Protein AF-A0A0H2SF77-F1 (afdb_monomer_lite)

pLDDT: mean 74.54, std 21.93, range [34.0, 98.62]

Organism: NCBI:txid27342

Foldseek 3Di:
DDDDDDDDDDDDPDDDPCLPQPDAAEQPPDDPDQLLPDPVSLCVRCVVVLCQQAPNDFRDQPDPDPPRQGAGRHHDPVSLVSNLVSLVSNLVVLVVVLVVVVVPDVVVVVVPPPDDPDDDDDDDDDDDDDDDDDDDDDDDDDDDDDDDDDDDDDDDDPVVVVCVPDPPPDDPVSVVVNLVRLVSVVVVLLVVLLVSLLVLQVVADDQADPPPRDGPLQRRLVSLLSSLSSNLNSLVVVLVSVVVSCVPNLVVCVVVQQALDGLVNQVVVVVVVVVVVVVVVVPPPPDPDDDPPDDDDDDDDDDDDDDDDDDDDPDDPVVPPPPPPDVVVVSVVSVVVVLQVQLVQLPDDPPDDPVSVVQSVLLSLLQGDQSGRDRSSSSSLVSNCVNHVVQQVAFPPPPPPPPPPPPPPPPPCPDDDDDDDDDDDPDDDDDDDPDPPDLPPPPDPPDPPPDRGSNVNSLVCNQPDPVPQPDNVRSLVSLVSVLSSCSSSNNTCPPSSNVVSVVSHPDPPPDD

Radius of gyration: 36.55 Å; chains: 1; bounding box: 107×107×87 Å

Structure (mmCIF, N/CA/C/O backbone):
data_AF-A0A0H2SF77-F1
#
_entry.id   AF-A0A0H2SF77-F1
#
loop_
_atom_site.group_PDB
_atom_site.id
_atom_site.type_symbol
_atom_site.label_atom_id
_atom_site.label_alt_id
_atom_site.label_comp_id
_atom_site.label_asym_id
_atom_site.label_entity_id
_atom_site.label_seq_id
_atom_site.pdbx_PDB_ins_code
_atom_site.Cartn_x
_atom_site.Cartn_y
_atom_site.Cartn_z
_atom_site.occupancy
_atom_site.B_iso_or_equiv
_atom_site.auth_seq_id
_atom_site.auth_comp_id
_atom_site.auth_asym_id
_atom_site.auth_atom_id
_atom_site.pdbx_PDB_model_num
ATOM 1 N N . MET A 1 1 ? -36.946 34.202 -29.991 1.00 42.47 1 MET A N 1
ATOM 2 C CA . MET A 1 1 ? -35.479 34.220 -29.804 1.00 42.47 1 MET A CA 1
ATOM 3 C C . MET A 1 1 ? -35.202 34.374 -28.317 1.00 42.47 1 MET A C 1
ATOM 5 O O . MET A 1 1 ? -35.788 35.287 -27.749 1.00 42.47 1 MET A O 1
ATOM 9 N N . PRO A 1 2 ? -34.419 33.492 -27.675 1.00 55.69 2 PRO A N 1
ATOM 10 C CA . PRO A 1 2 ? -34.079 33.627 -26.260 1.00 55.69 2 PRO A CA 1
ATOM 11 C C . PRO A 1 2 ? -32.918 34.611 -26.056 1.00 55.69 2 PRO A C 1
ATOM 13 O O . PRO A 1 2 ? -31.968 34.641 -26.841 1.00 55.69 2 PRO A O 1
ATOM 16 N N . ASP A 1 3 ? -33.027 35.414 -25.003 1.00 57.09 3 ASP A N 1
ATOM 17 C CA . ASP A 1 3 ? -32.137 36.533 -24.696 1.00 57.09 3 ASP A CA 1
ATOM 18 C C . ASP A 1 3 ? -30.851 36.082 -23.970 1.00 57.09 3 ASP A C 1
ATOM 20 O O . ASP A 1 3 ? -30.865 35.154 -23.158 1.00 57.09 3 ASP A O 1
ATOM 24 N N . LYS A 1 4 ? -29.718 36.734 -24.259 1.00 57.19 4 LYS A N 1
ATOM 25 C CA . LYS A 1 4 ? -28.398 36.400 -23.696 1.00 57.19 4 LYS A CA 1
ATOM 26 C C . LYS A 1 4 ? -28.065 37.307 -22.511 1.00 57.19 4 LYS A C 1
ATOM 28 O O . LYS A 1 4 ? -27.254 38.229 -22.621 1.00 57.19 4 LYS A O 1
ATOM 33 N N . GLY A 1 5 ? -28.638 36.988 -21.352 1.00 57.97 5 GLY A N 1
ATOM 34 C CA . GLY A 1 5 ? -28.302 37.638 -20.085 1.00 57.97 5 GLY A CA 1
ATOM 35 C C . GLY A 1 5 ? -26.821 37.473 -19.714 1.00 57.97 5 GLY A C 1
ATOM 36 O O . GLY A 1 5 ? -26.370 36.378 -19.381 1.00 57.97 5 GLY A O 1
ATOM 37 N N . LYS A 1 6 ? -26.052 38.569 -19.740 1.00 53.38 6 LYS A N 1
ATOM 38 C CA . LYS A 1 6 ? -24.663 38.604 -19.252 1.00 53.38 6 LYS A CA 1
ATOM 39 C C . LYS A 1 6 ? -24.639 38.585 -17.720 1.00 53.38 6 LYS A C 1
ATOM 41 O O . LYS A 1 6 ? -24.820 39.621 -17.083 1.00 53.38 6 LYS A O 1
ATOM 46 N N . GLY A 1 7 ? -24.374 37.419 -17.133 1.00 53.09 7 GLY A N 1
ATOM 47 C CA . GLY A 1 7 ? -24.132 37.279 -15.696 1.00 53.09 7 GLY A CA 1
ATOM 48 C C . GLY A 1 7 ? -22.859 38.013 -15.265 1.00 53.09 7 GLY A C 1
ATOM 49 O O . GLY A 1 7 ? -21.756 37.638 -15.656 1.00 53.09 7 GLY A O 1
ATOM 50 N N . LYS A 1 8 ? -23.009 39.066 -14.458 1.00 58.19 8 LYS A N 1
ATOM 51 C CA . LYS A 1 8 ? -21.898 39.832 -13.880 1.00 58.19 8 LYS A CA 1
ATOM 52 C C . LYS A 1 8 ? -21.334 39.060 -12.683 1.00 58.19 8 LYS A C 1
ATOM 54 O O . LYS A 1 8 ? -22.010 38.965 -11.661 1.00 58.19 8 LYS A O 1
ATOM 59 N N . GLN A 1 9 ? -20.123 38.505 -12.804 1.00 43.28 9 GLN A N 1
ATOM 60 C CA . GLN A 1 9 ? -19.444 37.888 -11.659 1.00 43.28 9 GLN A CA 1
ATOM 61 C C . GLN A 1 9 ? -19.278 38.926 -10.545 1.00 43.28 9 GLN A C 1
ATOM 63 O O . GLN A 1 9 ? -18.836 40.051 -10.779 1.00 43.28 9 GLN A O 1
ATOM 68 N N . ARG A 1 10 ? -19.690 38.544 -9.336 1.00 49.94 10 ARG A N 1
ATOM 69 C CA . ARG A 1 10 ? -19.591 39.360 -8.130 1.00 49.94 10 ARG A CA 1
ATOM 70 C C . ARG A 1 10 ? -18.320 38.929 -7.409 1.00 49.94 10 ARG A C 1
ATOM 72 O O . ARG A 1 10 ? -18.273 37.817 -6.894 1.00 49.94 10 ARG A O 1
ATOM 79 N N . GLU A 1 11 ? -17.298 39.777 -7.420 1.00 43.41 11 GLU A N 1
ATOM 80 C CA . GLU A 1 11 ? -16.058 39.527 -6.683 1.00 43.41 11 GLU A CA 1
ATOM 81 C C . GLU A 1 11 ? -16.370 39.474 -5.183 1.00 43.41 11 GLU A C 1
ATOM 83 O O . GLU A 1 11 ? -16.808 40.457 -4.582 1.00 43.41 11 GLU A O 1
ATOM 88 N N . VAL A 1 12 ? -16.200 38.293 -4.589 1.00 55.88 12 VAL A N 1
ATOM 89 C CA . VAL A 1 12 ? -16.311 38.096 -3.144 1.00 55.88 12 VAL A CA 1
ATOM 90 C C . VAL A 1 12 ? -14.912 38.261 -2.568 1.00 55.88 12 VAL A C 1
ATOM 92 O O . VAL A 1 12 ? -14.141 37.307 -2.514 1.00 55.88 12 VAL A O 1
ATOM 95 N N . ASN A 1 13 ? -14.592 39.483 -2.141 1.00 48.38 13 ASN A N 1
ATOM 96 C CA . ASN A 1 13 ? -13.397 39.766 -1.348 1.00 48.38 13 ASN A CA 1
ATOM 97 C C . ASN A 1 13 ? -13.579 39.188 0.064 1.00 48.38 13 ASN A C 1
ATOM 99 O O . ASN A 1 13 ? -13.906 39.907 1.007 1.00 48.38 13 ASN A O 1
ATOM 103 N N . GLY A 1 14 ? -13.417 37.871 0.188 1.00 56.66 14 GLY A N 1
ATOM 104 C CA . GLY A 1 14 ? -13.265 37.202 1.473 1.00 56.66 14 GLY A CA 1
ATOM 105 C C . GLY A 1 14 ? -11.890 37.517 2.053 1.00 56.66 14 GLY A C 1
ATOM 106 O O . GLY A 1 14 ? -10.883 37.411 1.353 1.00 56.66 14 GLY A O 1
ATOM 107 N N . SER A 1 15 ? -11.848 37.911 3.324 1.00 51.00 15 SER A N 1
ATOM 108 C CA . SER A 1 15 ? -10.606 38.053 4.081 1.00 51.00 15 SER A CA 1
ATOM 109 C C . SER A 1 15 ? -9.864 36.717 4.092 1.00 51.00 15 SER A C 1
ATOM 111 O O . SER A 1 15 ? -10.355 35.739 4.652 1.00 51.00 15 SER A O 1
ATOM 113 N N . HIS A 1 16 ? -8.707 36.689 3.436 1.00 49.06 16 HIS A N 1
ATOM 114 C CA . HIS A 1 16 ? -7.838 35.524 3.353 1.00 49.06 16 HIS A CA 1
ATOM 115 C C . HIS A 1 16 ? -7.235 35.251 4.740 1.00 49.06 16 HIS A C 1
ATOM 117 O O . HIS A 1 16 ? -6.234 35.857 5.121 1.00 49.06 16 HIS A O 1
ATOM 123 N N . ASP A 1 17 ? -7.838 34.334 5.499 1.00 51.25 17 ASP A N 1
ATOM 124 C CA . ASP A 1 17 ? -7.086 33.586 6.502 1.00 51.25 17 ASP A CA 1
ATOM 125 C C . ASP A 1 17 ? -6.066 32.746 5.729 1.00 51.25 17 ASP A C 1
ATOM 127 O O . ASP A 1 17 ? -6.389 31.690 5.176 1.00 51.25 17 ASP A O 1
ATOM 131 N N . ASP A 1 18 ? -4.843 33.270 5.617 1.00 54.56 18 ASP A N 1
ATOM 132 C CA . ASP A 1 18 ? -3.736 32.634 4.909 1.00 54.56 18 ASP A CA 1
ATOM 133 C C . ASP A 1 18 ? -3.277 31.378 5.659 1.00 54.56 18 ASP A C 1
ATOM 135 O O . ASP A 1 18 ? -2.254 31.345 6.347 1.00 54.56 18 ASP A O 1
ATOM 139 N N . VAL A 1 19 ? -4.040 30.297 5.478 1.00 59.03 19 VAL A N 1
ATOM 140 C CA . VAL A 1 19 ? -3.586 28.930 5.716 1.00 59.03 19 VAL A CA 1
ATOM 141 C C . VAL A 1 19 ? -2.322 28.758 4.888 1.00 59.03 19 VAL A C 1
ATOM 143 O O . VAL A 1 19 ? -2.385 28.661 3.662 1.00 59.03 19 VAL A O 1
ATOM 146 N N . VAL A 1 20 ? -1.171 28.772 5.567 1.00 64.06 20 VAL A N 1
ATOM 147 C CA . VAL A 1 20 ? 0.161 28.789 4.955 1.00 64.06 20 VAL A CA 1
ATOM 148 C C . VAL A 1 20 ? 0.372 27.503 4.160 1.00 64.06 20 VAL A C 1
ATOM 150 O O . VAL A 1 20 ? 0.901 26.508 4.659 1.00 64.06 20 VAL A O 1
ATOM 153 N N . ALA A 1 21 ? -0.062 27.523 2.902 1.00 68.38 21 ALA A N 1
ATOM 154 C CA . ALA A 1 21 ? 0.160 26.450 1.956 1.00 68.38 21 ALA A CA 1
ATOM 155 C C . ALA A 1 21 ? 1.671 26.259 1.828 1.00 68.38 21 ALA A C 1
ATOM 157 O O . ALA A 1 21 ? 2.400 27.191 1.467 1.00 68.38 21 ALA A O 1
ATOM 158 N N . SER A 1 22 ? 2.150 25.061 2.166 1.00 78.31 22 SER A N 1
ATOM 159 C CA . SER A 1 22 ? 3.573 24.753 2.122 1.00 78.31 22 SER A CA 1
ATOM 160 C C . SER A 1 22 ? 4.099 25.021 0.712 1.00 78.31 22 SER A C 1
ATOM 162 O O . SER A 1 22 ? 3.605 24.465 -0.273 1.00 78.31 22 SER A O 1
ATOM 164 N N . ARG A 1 23 ? 5.071 25.941 0.613 1.00 87.06 23 ARG A N 1
ATOM 165 C CA . ARG A 1 23 ? 5.653 26.339 -0.673 1.00 87.06 23 ARG A CA 1
ATOM 166 C C . ARG A 1 23 ? 6.150 25.082 -1.399 1.00 87.06 23 ARG A C 1
ATOM 168 O O . ARG A 1 23 ? 6.810 24.265 -0.751 1.00 87.06 23 ARG A O 1
ATOM 175 N N . PRO A 1 24 ? 5.859 24.913 -2.703 1.00 90.81 24 PRO A N 1
ATOM 176 C CA . PRO A 1 24 ? 6.348 23.766 -3.452 1.00 90.81 24 PRO A CA 1
ATOM 177 C C . PRO A 1 24 ? 7.866 23.639 -3.326 1.00 90.81 24 PRO A C 1
ATOM 179 O O . PRO A 1 24 ? 8.583 24.632 -3.456 1.00 90.81 24 PRO A O 1
ATOM 182 N N . MET A 1 25 ? 8.360 22.429 -3.060 1.00 93.00 25 MET A N 1
ATOM 183 C CA . MET A 1 25 ? 9.801 22.198 -2.961 1.00 93.00 25 MET A CA 1
ATOM 184 C C . MET A 1 25 ? 10.449 22.374 -4.340 1.00 93.00 25 MET A C 1
ATOM 186 O O . MET A 1 25 ? 10.178 21.597 -5.258 1.00 93.00 25 MET A O 1
ATOM 190 N N . SER A 1 26 ? 11.301 23.391 -4.470 1.00 94.38 26 SER A N 1
ATOM 191 C CA . SER A 1 26 ? 12.079 23.671 -5.680 1.00 94.38 26 SER A CA 1
ATOM 192 C C . SER A 1 26 ? 13.016 22.519 -6.046 1.00 94.38 26 SER A C 1
ATOM 194 O O . SER A 1 26 ? 13.510 21.806 -5.173 1.00 94.38 26 SER A O 1
ATOM 196 N N . ASN A 1 27 ? 13.320 22.390 -7.340 1.00 93.31 27 ASN A N 1
ATOM 197 C CA . ASN A 1 27 ? 14.342 21.467 -7.834 1.00 93.31 27 ASN A CA 1
ATOM 198 C C . ASN A 1 27 ? 15.700 21.767 -7.161 1.00 93.31 27 ASN A C 1
ATOM 200 O O . ASN A 1 27 ? 16.161 22.911 -7.261 1.00 93.31 27 ASN A O 1
ATOM 204 N N . PRO A 1 28 ? 16.353 20.803 -6.482 1.00 92.06 28 PRO A N 1
ATOM 205 C CA . PRO A 1 28 ? 17.700 21.003 -5.971 1.00 92.06 28 PRO A CA 1
ATOM 206 C C . PRO A 1 28 ? 18.652 21.286 -7.134 1.00 92.06 28 PRO A C 1
ATOM 208 O O . PRO A 1 28 ? 18.484 20.765 -8.239 1.00 92.06 28 PRO A O 1
ATOM 211 N N . SER A 1 29 ? 19.678 22.099 -6.877 1.00 87.12 29 SER A N 1
ATOM 212 C CA . SER A 1 29 ? 20.735 22.348 -7.856 1.00 87.12 29 SER A CA 1
ATOM 213 C C . SER A 1 29 ? 21.560 21.074 -8.045 1.00 87.12 29 SER A C 1
ATOM 215 O O . SER A 1 29 ? 22.540 20.835 -7.339 1.00 87.12 29 SER A O 1
ATOM 217 N N . ALA A 1 30 ? 21.131 20.223 -8.978 1.00 76.56 30 ALA A N 1
ATOM 218 C CA . ALA A 1 30 ? 21.956 19.143 -9.484 1.00 76.56 30 ALA A CA 1
ATOM 219 C C . ALA A 1 30 ? 23.200 19.779 -10.118 1.00 76.56 30 ALA A C 1
ATOM 221 O O . ALA A 1 30 ? 23.091 20.574 -11.053 1.00 76.56 30 ALA A O 1
ATOM 222 N N . GLY A 1 31 ? 24.377 19.466 -9.571 1.00 81.88 31 GLY A N 1
ATOM 223 C CA . GLY A 1 31 ? 25.649 19.899 -10.146 1.00 81.88 31 GLY A CA 1
ATOM 224 C C . GLY A 1 31 ? 25.898 19.266 -11.521 1.00 81.88 31 GLY A C 1
ATOM 225 O O . GLY A 1 31 ? 25.023 18.647 -12.120 1.00 81.88 31 GLY A O 1
ATOM 226 N N . SER A 1 32 ? 27.133 19.337 -12.012 1.00 79.25 32 SER A N 1
ATOM 227 C CA . SER A 1 32 ? 27.514 18.725 -13.298 1.00 79.25 32 SER A CA 1
ATOM 228 C C . SER A 1 32 ? 27.354 17.193 -13.364 1.00 79.25 32 SER A C 1
ATOM 230 O O . SER A 1 32 ? 27.465 16.615 -14.444 1.00 79.25 32 SER A O 1
ATOM 232 N N . ALA A 1 33 ? 27.090 16.523 -12.238 1.00 87.62 33 ALA A N 1
ATOM 233 C CA . ALA A 1 33 ? 26.822 15.092 -12.183 1.00 87.62 33 ALA A CA 1
ATOM 234 C C . ALA A 1 33 ? 25.414 14.763 -12.712 1.00 87.62 33 ALA A C 1
ATOM 236 O O . ALA A 1 33 ? 24.411 15.151 -12.116 1.00 87.62 33 ALA A O 1
ATOM 237 N N . ASN A 1 34 ? 25.337 13.988 -13.798 1.00 93.25 34 ASN A N 1
ATOM 238 C CA . ASN A 1 34 ? 24.071 13.476 -14.323 1.00 93.25 34 ASN A CA 1
ATOM 239 C C . ASN A 1 34 ? 23.402 12.525 -13.300 1.00 93.25 34 ASN A C 1
ATOM 241 O O . ASN A 1 34 ? 23.964 11.457 -13.034 1.00 93.25 34 ASN A O 1
ATOM 245 N N . PRO A 1 35 ? 22.190 12.824 -12.784 1.00 95.94 35 PRO A N 1
ATOM 246 C CA . PRO A 1 35 ? 21.514 11.950 -11.827 1.00 95.94 35 PRO A CA 1
ATOM 247 C C . PRO A 1 35 ? 21.223 10.549 -12.375 1.00 95.94 35 PRO A C 1
ATOM 249 O O . PRO A 1 35 ? 21.185 9.596 -11.611 1.00 95.94 35 PRO A O 1
ATOM 252 N N . SER A 1 36 ? 21.058 10.382 -13.693 1.00 95.19 36 SER A N 1
ATOM 253 C CA . SER A 1 36 ? 20.776 9.068 -14.287 1.00 95.19 36 SER A CA 1
ATOM 254 C C . SER A 1 36 ? 22.019 8.201 -14.529 1.00 95.19 36 SER A C 1
ATOM 256 O O . SER A 1 36 ? 21.884 7.129 -15.114 1.00 95.19 36 SER A O 1
ATOM 258 N N . ALA A 1 37 ? 23.223 8.658 -14.161 1.00 93.69 37 ALA A N 1
ATOM 259 C CA . ALA A 1 37 ? 24.474 7.948 -14.450 1.00 93.69 37 ALA A CA 1
ATOM 260 C C . ALA A 1 37 ? 24.727 6.738 -13.534 1.00 93.69 37 ALA A C 1
ATOM 262 O O . ALA A 1 37 ? 25.471 5.834 -13.900 1.00 93.69 37 ALA A O 1
ATOM 263 N N . SER A 1 38 ? 24.135 6.715 -12.338 1.00 93.12 38 SER A N 1
ATOM 264 C CA . SER A 1 38 ? 24.246 5.593 -11.402 1.00 93.12 38 SER A CA 1
ATOM 265 C C . SER A 1 38 ? 23.040 5.546 -10.467 1.00 93.12 38 SER A C 1
ATOM 267 O O . SER A 1 38 ? 22.385 6.567 -10.248 1.00 93.12 38 SER A O 1
ATOM 269 N N . PHE A 1 39 ? 22.764 4.381 -9.874 1.00 94.56 39 PHE A N 1
ATOM 270 C CA . PHE A 1 39 ? 21.677 4.253 -8.903 1.00 94.56 39 PHE A CA 1
ATOM 271 C C . PHE A 1 39 ? 21.836 5.190 -7.680 1.00 94.56 39 PHE A C 1
ATOM 273 O O . PHE A 1 39 ? 20.876 5.895 -7.370 1.00 94.56 39 PHE A O 1
ATOM 280 N N . PRO A 1 40 ? 23.017 5.311 -7.029 1.00 95.81 40 PRO A N 1
ATOM 281 C CA . PRO A 1 40 ? 23.214 6.288 -5.954 1.00 95.81 40 PRO A CA 1
ATOM 282 C C . PRO A 1 40 ? 22.977 7.741 -6.391 1.00 95.81 40 PRO A C 1
ATOM 284 O O . PRO A 1 40 ? 22.365 8.510 -5.654 1.00 95.81 40 PRO A O 1
ATOM 287 N N . SER A 1 41 ? 23.410 8.120 -7.601 1.00 95.25 41 SER A N 1
ATOM 288 C CA . SER A 1 41 ? 23.161 9.463 -8.152 1.00 95.25 41 SER A CA 1
ATOM 289 C C . SER A 1 41 ? 21.667 9.733 -8.356 1.00 95.25 41 SER A C 1
ATOM 291 O O . SER A 1 41 ? 21.203 10.834 -8.059 1.00 95.25 41 SER A O 1
ATOM 293 N N . LEU A 1 42 ? 20.913 8.730 -8.818 1.00 96.19 42 LEU A N 1
ATOM 294 C CA . LEU A 1 42 ? 19.469 8.835 -9.004 1.00 96.19 42 LEU A CA 1
ATOM 295 C C . LEU A 1 42 ? 18.759 8.937 -7.655 1.00 96.19 42 LEU A C 1
ATOM 297 O O . LEU A 1 42 ? 17.914 9.811 -7.476 1.00 96.19 42 LEU A O 1
ATOM 301 N N . TRP A 1 43 ? 19.107 8.065 -6.707 1.00 97.31 43 TRP A N 1
ATOM 302 C CA . TRP A 1 43 ? 18.472 8.038 -5.395 1.00 97.31 43 TRP A CA 1
ATOM 303 C C . TRP A 1 43 ? 18.666 9.362 -4.651 1.00 97.31 43 TRP A C 1
ATOM 305 O O . TRP A 1 43 ? 17.678 9.970 -4.249 1.00 97.31 43 TRP A O 1
ATOM 315 N N . ASN A 1 44 ? 19.896 9.880 -4.592 1.00 96.62 44 ASN A N 1
ATOM 316 C CA . ASN A 1 44 ? 20.201 11.166 -3.952 1.00 96.62 44 ASN A CA 1
ATOM 317 C C . ASN A 1 44 ? 19.446 12.355 -4.584 1.00 96.62 44 ASN A C 1
ATOM 319 O O . ASN A 1 44 ? 19.225 13.367 -3.922 1.00 96.62 44 ASN A O 1
ATOM 323 N N . TYR A 1 45 ? 19.051 12.255 -5.859 1.00 97.25 45 TYR A N 1
ATOM 324 C CA . TYR A 1 45 ? 18.248 13.274 -6.540 1.00 97.25 45 TYR A CA 1
ATOM 325 C C . TYR A 1 45 ? 16.735 13.128 -6.291 1.00 97.25 45 TYR A C 1
ATOM 327 O O . TYR A 1 45 ? 16.013 14.124 -6.303 1.00 97.25 45 TYR A O 1
ATOM 335 N N . VAL A 1 46 ? 16.242 11.908 -6.055 1.00 98.00 46 VAL A N 1
ATOM 336 C CA . VAL A 1 46 ? 14.809 11.602 -5.889 1.00 98.00 46 VAL A CA 1
ATOM 337 C C . VAL A 1 46 ? 14.372 11.615 -4.416 1.00 98.00 46 VAL A C 1
ATOM 339 O O . VAL A 1 46 ? 13.286 12.104 -4.104 1.00 98.00 46 VAL A O 1
ATOM 342 N N . GLU A 1 47 ? 15.209 11.132 -3.497 1.00 97.69 47 GLU A N 1
ATOM 343 C CA . GLU A 1 47 ? 14.923 10.997 -2.060 1.00 97.69 47 GLU A CA 1
ATOM 344 C C . GLU A 1 47 ? 14.447 12.289 -1.361 1.00 97.69 47 GLU A C 1
ATOM 346 O O . GLU A 1 47 ? 13.498 12.195 -0.573 1.00 97.69 47 GLU A O 1
ATOM 351 N N . PRO A 1 48 ? 14.984 13.497 -1.648 1.00 97.88 48 PRO A N 1
ATOM 352 C CA . PRO A 1 48 ? 14.484 14.731 -1.035 1.00 97.88 48 PRO A CA 1
ATOM 353 C C . PRO A 1 48 ? 13.013 15.010 -1.379 1.00 97.88 48 PRO A C 1
ATOM 355 O O . PRO A 1 48 ? 12.225 15.356 -0.496 1.00 97.88 48 PRO A O 1
ATOM 358 N N . ALA A 1 49 ? 12.610 14.778 -2.635 1.00 97.94 49 ALA A N 1
ATOM 359 C CA . ALA A 1 49 ? 11.218 14.905 -3.060 1.00 97.94 49 ALA A CA 1
ATOM 360 C C . ALA A 1 49 ? 10.311 13.868 -2.383 1.00 97.94 49 ALA A C 1
ATOM 362 O O . ALA A 1 49 ? 9.226 14.220 -1.927 1.00 97.94 49 ALA A O 1
ATOM 363 N N . LEU A 1 50 ? 10.747 12.606 -2.273 1.00 98.19 50 LEU A N 1
ATOM 364 C CA . LEU A 1 50 ? 9.979 11.559 -1.581 1.00 98.19 50 LEU A CA 1
ATOM 365 C C . LEU A 1 50 ? 9.786 11.892 -0.098 1.00 98.19 50 LEU A C 1
ATOM 367 O O . LEU A 1 50 ? 8.676 11.789 0.426 1.00 98.19 50 LEU A O 1
ATOM 371 N N . THR A 1 51 ? 10.853 12.346 0.558 1.00 97.44 51 THR A N 1
ATOM 372 C CA . THR A 1 51 ? 10.841 12.790 1.955 1.00 97.44 51 THR A CA 1
ATOM 373 C C . THR A 1 51 ? 9.839 13.927 2.149 1.00 97.44 51 THR A C 1
ATOM 375 O O . THR A 1 51 ? 8.986 13.847 3.031 1.00 97.44 51 THR A O 1
ATOM 378 N N . HIS A 1 52 ? 9.852 14.939 1.276 1.00 96.44 52 HIS A N 1
ATOM 379 C CA . HIS A 1 52 ? 8.887 16.041 1.332 1.00 96.44 52 HIS A CA 1
ATOM 380 C C . HIS A 1 52 ? 7.442 15.604 1.067 1.00 96.44 52 HIS A C 1
ATOM 382 O O . HIS A 1 52 ? 6.523 16.063 1.736 1.00 96.44 52 HIS A O 1
ATOM 388 N N . ILE A 1 53 ? 7.224 14.703 0.111 1.00 96.56 53 ILE A N 1
ATOM 389 C CA . ILE A 1 53 ? 5.885 14.239 -0.277 1.00 96.56 53 ILE A CA 1
ATOM 390 C C . ILE A 1 53 ? 5.237 13.356 0.802 1.00 96.56 53 ILE A C 1
ATOM 392 O O . ILE A 1 53 ? 4.019 13.411 0.976 1.00 96.56 53 ILE A O 1
ATOM 396 N N . VAL A 1 54 ? 6.018 12.517 1.493 1.00 96.88 54 VAL A N 1
ATOM 397 C CA . VAL A 1 54 ? 5.486 11.483 2.404 1.00 96.88 54 VAL A CA 1
ATOM 398 C C . VAL A 1 54 ? 5.680 11.831 3.885 1.00 96.88 54 VAL A C 1
ATOM 400 O O . VAL A 1 54 ? 4.814 11.495 4.696 1.00 96.88 54 VAL A O 1
ATOM 403 N N . ARG A 1 55 ? 6.785 12.496 4.258 1.00 95.94 55 ARG A N 1
ATOM 404 C CA . ARG A 1 55 ? 7.149 12.752 5.666 1.00 95.94 55 ARG A CA 1
ATOM 405 C C . ARG A 1 55 ? 6.838 14.169 6.153 1.00 95.94 55 ARG A C 1
ATOM 407 O O . ARG A 1 55 ? 6.565 14.329 7.342 1.00 95.94 55 ARG A O 1
ATOM 414 N N . SER A 1 56 ? 6.838 15.185 5.282 1.00 93.56 56 SER A N 1
ATOM 415 C CA . SER A 1 56 ? 6.466 16.549 5.695 1.00 93.56 56 SER A CA 1
ATOM 416 C C . SER A 1 56 ? 5.039 16.590 6.266 1.00 93.56 56 SER A C 1
ATOM 418 O O . SER A 1 56 ? 4.162 15.851 5.803 1.00 93.56 56 SER A O 1
ATOM 420 N N . PRO A 1 57 ? 4.756 17.469 7.247 1.00 86.62 57 PRO A N 1
ATOM 421 C CA . PRO A 1 57 ? 3.393 17.678 7.713 1.00 86.62 57 PRO A CA 1
ATOM 422 C C . PRO A 1 57 ? 2.519 18.129 6.537 1.00 86.62 57 PRO A C 1
ATOM 424 O O . PRO A 1 57 ? 2.802 19.135 5.882 1.00 86.62 57 PRO A O 1
ATOM 427 N N . ALA A 1 58 ? 1.459 17.371 6.255 1.00 77.81 58 ALA A N 1
ATOM 428 C CA . ALA A 1 58 ? 0.434 17.818 5.324 1.00 77.81 58 ALA A CA 1
ATOM 429 C C . ALA A 1 58 ? -0.243 19.070 5.891 1.00 77.81 58 ALA A C 1
ATOM 431 O O . ALA A 1 58 ? -0.416 19.189 7.107 1.00 77.81 58 ALA A O 1
ATOM 432 N N . SER A 1 59 ? -0.661 19.979 5.008 1.00 73.38 59 SER A N 1
ATOM 433 C CA . SER A 1 59 ? -1.589 21.039 5.396 1.00 73.38 59 SER A CA 1
ATOM 434 C C . SER A 1 59 ? -2.819 20.398 6.050 1.00 73.38 59 SER A C 1
ATOM 436 O O . SER A 1 59 ? -3.321 19.412 5.490 1.00 73.38 59 SER A O 1
ATOM 438 N N . PRO A 1 60 ? -3.320 20.919 7.186 1.00 70.00 60 PRO A N 1
ATOM 439 C CA . PRO A 1 60 ? -4.576 20.438 7.744 1.00 70.00 60 PRO A CA 1
ATOM 440 C C . PRO A 1 60 ? -5.676 20.529 6.672 1.00 70.00 60 PRO A C 1
ATOM 442 O O . PRO A 1 60 ? -5.623 21.430 5.825 1.00 70.00 60 PRO A O 1
ATOM 445 N N . PRO A 1 61 ? -6.641 19.594 6.654 1.00 69.00 61 PRO A N 1
ATOM 446 C CA . PRO A 1 61 ? -7.739 19.664 5.703 1.00 69.00 61 PRO A CA 1
ATOM 447 C C . PRO A 1 61 ? -8.479 21.007 5.864 1.00 69.00 61 PRO A C 1
ATOM 449 O O . PRO A 1 61 ? -8.676 21.455 6.995 1.00 69.00 61 PRO A O 1
ATOM 452 N N . PRO A 1 62 ? -8.892 21.665 4.762 1.00 64.44 62 PRO A N 1
ATOM 453 C CA . PRO A 1 62 ? -9.491 23.005 4.805 1.00 64.44 62 PRO A CA 1
ATOM 454 C C . PRO A 1 62 ? -10.864 23.049 5.499 1.00 64.44 62 PRO A C 1
ATOM 456 O O . PRO A 1 62 ? -11.399 24.126 5.743 1.00 64.44 62 PRO A O 1
ATOM 459 N N . SER A 1 63 ? -11.436 21.891 5.825 1.00 67.31 63 SER A N 1
ATOM 460 C CA . SER A 1 63 ? -12.585 21.737 6.709 1.00 67.31 63 SER A CA 1
ATOM 461 C C . SER A 1 63 ? -12.471 20.406 7.468 1.00 67.31 63 SER A C 1
ATOM 463 O O . SER A 1 63 ? -11.856 19.467 6.958 1.00 67.31 63 SER A O 1
ATOM 465 N N . PRO A 1 64 ? -13.083 20.270 8.660 1.00 60.47 64 PRO A N 1
ATOM 466 C CA . PRO A 1 64 ? -13.140 19.009 9.407 1.00 60.47 64 PRO A CA 1
ATOM 467 C C . PRO A 1 64 ? -14.135 17.993 8.805 1.00 60.47 64 PRO A C 1
ATOM 469 O O . PRO A 1 64 ? -14.687 17.164 9.526 1.00 60.47 64 PRO A O 1
ATOM 472 N N . GLN A 1 65 ? -14.409 18.060 7.497 1.00 66.25 65 GLN A N 1
ATOM 473 C CA . GLN A 1 65 ? -15.252 17.072 6.830 1.00 66.25 65 GLN A CA 1
ATOM 474 C C . GLN A 1 65 ? -14.518 15.725 6.691 1.00 66.25 65 GLN A C 1
ATOM 476 O O . GLN A 1 65 ? -13.337 15.712 6.338 1.00 66.25 65 GLN A O 1
ATOM 481 N N . PRO A 1 66 ? -15.200 14.586 6.925 1.00 55.59 66 PRO A N 1
ATOM 482 C CA . PRO A 1 66 ? -14.582 13.254 6.900 1.00 55.59 66 PRO A CA 1
ATOM 483 C C . PRO A 1 66 ? -14.103 12.828 5.500 1.00 55.59 66 PRO A C 1
ATOM 485 O O . PRO A 1 66 ? -13.271 11.940 5.363 1.00 55.59 66 PRO A O 1
ATOM 488 N N . ASP A 1 67 ? -14.603 13.475 4.451 1.00 60.00 67 ASP A N 1
ATOM 489 C CA . ASP A 1 67 ? -14.235 13.288 3.047 1.00 60.00 67 ASP A CA 1
ATOM 490 C C . ASP A 1 67 ? -13.138 14.260 2.559 1.00 60.00 67 ASP A C 1
ATOM 492 O O . ASP A 1 67 ? -12.763 14.247 1.381 1.00 60.00 67 ASP A O 1
ATOM 496 N N . ALA A 1 68 ? -12.568 15.079 3.453 1.00 61.50 68 ALA A N 1
ATOM 497 C CA . ALA A 1 68 ? -11.493 16.007 3.122 1.00 61.50 68 ALA A CA 1
ATOM 498 C C . ALA A 1 68 ? -10.192 15.263 2.763 1.00 61.50 68 ALA A C 1
ATOM 500 O O . ALA A 1 68 ? -9.333 14.995 3.604 1.00 61.50 68 ALA A O 1
ATOM 501 N N . ASN A 1 69 ? -10.033 14.957 1.471 1.00 72.06 69 ASN A N 1
ATOM 502 C CA . ASN A 1 69 ? -8.837 14.346 0.898 1.00 72.06 69 ASN A CA 1
ATOM 503 C C . ASN A 1 69 ? -7.569 15.109 1.318 1.00 72.06 69 ASN A C 1
ATOM 505 O O . ASN A 1 69 ? -7.242 16.154 0.748 1.00 72.06 69 ASN A O 1
ATOM 509 N N . PHE A 1 70 ? -6.816 14.540 2.265 1.00 85.56 70 PHE A N 1
ATOM 510 C CA . PHE A 1 70 ? -5.474 14.997 2.612 1.00 85.56 70 PHE A CA 1
ATOM 511 C C . PHE A 1 70 ? -4.656 15.132 1.329 1.00 85.56 70 PHE A C 1
ATOM 513 O O . PHE A 1 70 ? -4.472 14.159 0.597 1.00 85.56 70 PHE A O 1
ATOM 520 N N . LYS A 1 71 ? -4.169 16.336 1.032 1.00 90.19 71 LYS A N 1
ATOM 521 C CA . LYS A 1 71 ? -3.354 16.595 -0.155 1.00 90.19 71 LYS A CA 1
ATOM 522 C C . LYS A 1 71 ? -1.882 16.493 0.227 1.00 90.19 71 LYS A C 1
ATOM 524 O O . LYS A 1 71 ? -1.422 17.226 1.099 1.00 90.19 71 LYS A O 1
ATOM 529 N N . ALA A 1 72 ? -1.151 15.591 -0.424 1.00 92.69 72 ALA A N 1
ATOM 530 C CA . ALA A 1 72 ? 0.293 15.495 -0.249 1.00 92.69 72 ALA A CA 1
ATOM 531 C C . ALA A 1 72 ? 0.975 16.846 -0.569 1.00 92.69 72 ALA A C 1
ATOM 533 O O . ALA A 1 72 ? 0.555 17.514 -1.525 1.00 92.69 72 ALA A O 1
ATOM 534 N N . PRO A 1 73 ? 2.021 17.240 0.181 1.00 94.00 73 PRO A N 1
ATOM 535 C CA . PRO A 1 73 ? 2.836 18.409 -0.128 1.00 94.00 73 PRO A CA 1
ATOM 536 C C . PRO A 1 73 ? 3.312 18.403 -1.584 1.00 94.00 73 PRO A C 1
ATOM 538 O O . PRO A 1 73 ? 3.775 17.387 -2.107 1.00 94.00 73 PRO A O 1
ATOM 541 N N . ALA A 1 74 ? 3.176 19.546 -2.255 1.00 94.75 74 ALA A N 1
ATOM 542 C CA . ALA A 1 74 ? 3.580 19.679 -3.647 1.00 94.75 74 ALA A CA 1
ATOM 543 C C . ALA A 1 74 ? 5.105 19.832 -3.771 1.00 94.75 74 ALA A C 1
ATOM 545 O O . ALA A 1 74 ? 5.751 20.495 -2.955 1.00 94.75 74 ALA A O 1
ATOM 546 N N . ILE A 1 75 ? 5.659 19.266 -4.841 1.00 96.75 75 ILE A N 1
ATOM 547 C CA . ILE A 1 75 ? 6.981 19.622 -5.368 1.00 96.75 75 ILE A CA 1
ATOM 548 C C . ILE A 1 75 ? 6.802 20.559 -6.563 1.00 96.75 75 ILE A C 1
ATOM 550 O O . ILE A 1 75 ? 5.732 20.590 -7.177 1.00 96.75 75 ILE A O 1
ATOM 554 N N . ASP A 1 76 ? 7.835 21.328 -6.888 1.00 97.12 76 ASP A N 1
ATOM 555 C CA . ASP A 1 76 ? 7.835 22.176 -8.074 1.00 97.12 76 ASP A CA 1
ATOM 556 C C . ASP A 1 76 ? 7.693 21.353 -9.373 1.00 97.12 76 ASP A C 1
ATOM 558 O O . ASP A 1 76 ? 8.170 20.218 -9.481 1.00 97.12 76 ASP A O 1
ATOM 562 N N . VAL A 1 77 ? 7.045 21.939 -10.385 1.00 96.44 77 VAL A N 1
ATOM 563 C CA . VAL A 1 77 ? 6.756 21.263 -11.659 1.00 96.44 77 VAL A CA 1
ATOM 564 C C . VAL A 1 77 ? 8.042 20.927 -12.419 1.00 96.44 77 VAL A C 1
ATOM 566 O O . VAL A 1 77 ? 8.125 19.854 -13.021 1.00 96.44 77 VAL A O 1
ATOM 569 N N . ALA A 1 78 ? 9.074 21.778 -12.363 1.00 96.69 78 ALA A N 1
ATOM 570 C CA . ALA A 1 78 ? 10.356 21.470 -12.991 1.00 96.69 78 ALA A CA 1
ATOM 571 C C . ALA A 1 78 ? 11.074 20.321 -12.265 1.00 96.69 78 ALA A C 1
ATOM 573 O O . ALA A 1 78 ? 11.686 19.485 -12.929 1.00 96.69 78 ALA A O 1
ATOM 574 N N . TYR A 1 79 ? 10.943 20.211 -10.936 1.00 97.56 79 TYR A N 1
ATOM 575 C CA . TYR A 1 79 ? 11.489 19.073 -10.186 1.00 97.56 79 TYR A CA 1
ATOM 576 C C . TYR A 1 79 ? 10.749 17.768 -10.520 1.00 97.56 79 TYR A C 1
ATOM 578 O O . TYR A 1 79 ? 11.386 16.760 -10.818 1.00 97.56 79 TYR A O 1
ATOM 586 N N . HIS A 1 80 ? 9.412 17.793 -10.578 1.00 97.62 80 HIS A N 1
ATOM 587 C CA . HIS A 1 80 ? 8.600 16.646 -11.005 1.00 97.62 80 HIS A CA 1
ATOM 588 C C . HIS A 1 80 ? 9.023 16.128 -12.393 1.00 97.62 80 HIS A C 1
ATOM 590 O O . HIS A 1 80 ? 9.251 14.931 -12.583 1.00 97.62 80 HIS A O 1
ATOM 596 N N . MET A 1 81 ? 9.164 17.032 -13.369 1.00 96.94 81 MET A N 1
ATOM 597 C CA . MET A 1 81 ? 9.607 16.675 -14.722 1.00 96.94 81 MET A CA 1
ATOM 598 C C . MET A 1 81 ? 11.074 16.224 -14.766 1.00 96.94 81 MET A C 1
ATOM 600 O O . MET A 1 81 ? 11.405 15.313 -15.530 1.00 96.94 81 MET A O 1
ATOM 604 N N . GLY A 1 82 ? 11.935 16.805 -13.925 1.00 97.12 82 GLY A N 1
ATOM 605 C CA . GLY A 1 82 ? 13.317 16.373 -13.723 1.00 97.12 82 GLY A CA 1
ATOM 606 C C . GLY A 1 82 ? 13.392 14.918 -13.265 1.00 97.12 82 GLY A C 1
ATOM 607 O O . GLY A 1 82 ? 14.007 14.105 -13.949 1.00 97.12 82 GLY A O 1
ATOM 608 N N . ILE A 1 83 ? 12.678 14.565 -12.190 1.00 97.88 83 ILE A N 1
ATOM 609 C CA . ILE A 1 83 ? 12.608 13.197 -11.647 1.00 97.88 83 ILE A CA 1
ATOM 610 C C . ILE A 1 83 ? 12.100 12.203 -12.695 1.00 97.88 83 ILE A C 1
ATOM 612 O O . ILE A 1 83 ? 12.730 11.166 -12.913 1.00 97.88 83 ILE A O 1
ATOM 616 N N . HIS A 1 84 ? 11.003 12.516 -13.393 1.00 97.31 84 HIS A N 1
ATOM 617 C CA . HIS A 1 84 ? 10.484 11.638 -14.447 1.00 97.31 84 HIS A CA 1
ATOM 618 C C . HIS A 1 84 ? 11.531 11.399 -15.551 1.00 97.31 84 HIS A C 1
ATOM 620 O O . HIS A 1 84 ? 11.716 10.271 -16.010 1.00 97.31 84 HIS A O 1
ATOM 626 N N . THR A 1 85 ? 12.253 12.448 -15.955 1.00 97.25 85 THR A N 1
ATOM 627 C CA . THR A 1 85 ? 13.291 12.370 -16.993 1.00 97.25 85 THR A CA 1
ATOM 628 C C . THR A 1 85 ? 14.511 11.574 -16.526 1.00 97.25 85 THR A C 1
ATOM 630 O O . THR A 1 85 ? 15.010 10.735 -17.273 1.00 97.25 85 THR A O 1
ATOM 633 N N . THR A 1 86 ? 14.981 11.768 -15.291 1.00 97.12 86 THR A N 1
ATOM 634 C CA . THR A 1 86 ? 16.148 11.041 -14.764 1.00 97.12 86 THR A CA 1
ATOM 635 C C . THR A 1 86 ? 15.843 9.567 -14.514 1.00 97.12 86 THR A C 1
ATOM 637 O O . THR A 1 86 ? 16.689 8.727 -14.811 1.00 97.12 86 THR A O 1
ATOM 640 N N . VAL A 1 87 ? 14.632 9.227 -14.053 1.00 96.94 87 VAL A N 1
ATOM 641 C CA . VAL A 1 87 ? 14.174 7.832 -13.909 1.00 96.94 87 VAL A CA 1
ATOM 642 C C . VAL A 1 87 ? 14.030 7.159 -15.279 1.00 96.94 87 VAL A C 1
ATOM 644 O O . VAL A 1 87 ? 14.514 6.043 -15.461 1.00 96.94 87 VAL A O 1
ATOM 647 N N . TYR A 1 88 ? 13.444 7.840 -16.272 1.00 96.31 88 TYR A N 1
ATOM 648 C CA . TYR A 1 88 ? 13.388 7.343 -17.653 1.00 96.31 88 TYR A CA 1
ATOM 649 C C . TYR A 1 88 ? 14.792 7.092 -18.231 1.00 96.31 88 TYR A C 1
ATOM 651 O O . TYR A 1 88 ? 15.062 6.017 -18.774 1.00 96.31 88 TYR A O 1
ATOM 659 N N . ASN A 1 89 ? 15.703 8.059 -18.082 1.00 95.62 89 ASN A N 1
ATOM 660 C CA . ASN A 1 89 ? 17.081 7.943 -18.556 1.00 95.62 89 ASN A CA 1
ATOM 661 C C . ASN A 1 89 ? 17.821 6.799 -17.852 1.00 95.62 89 ASN A C 1
ATOM 663 O O . ASN A 1 89 ? 18.552 6.067 -18.507 1.00 95.62 89 ASN A O 1
ATOM 667 N N . TYR A 1 90 ? 17.592 6.590 -16.553 1.00 95.19 90 TYR A N 1
ATOM 668 C CA . TYR A 1 90 ? 18.192 5.484 -15.806 1.00 95.19 90 TYR A CA 1
ATOM 669 C C . TYR A 1 90 ? 17.755 4.119 -16.368 1.00 95.19 90 TYR A C 1
ATOM 671 O O . TYR A 1 90 ? 18.584 3.300 -16.752 1.00 95.19 90 TYR A O 1
ATOM 679 N N . PHE A 1 91 ? 16.445 3.912 -16.541 1.00 93.94 91 PHE A N 1
ATOM 680 C CA . PHE A 1 91 ? 15.880 2.672 -17.093 1.00 93.94 91 PHE A CA 1
ATOM 681 C C . PHE A 1 91 ? 16.241 2.398 -18.566 1.00 93.94 91 PHE A C 1
ATOM 683 O O . PHE A 1 91 ? 16.056 1.273 -19.047 1.00 93.94 91 PHE A O 1
ATOM 690 N N . THR A 1 92 ? 16.684 3.416 -19.309 1.00 92.12 92 THR A N 1
ATOM 691 C CA . THR A 1 92 ? 17.036 3.297 -20.732 1.00 92.12 92 THR A CA 1
ATOM 692 C C . THR A 1 92 ? 18.539 3.207 -20.962 1.00 92.12 92 THR A C 1
ATOM 694 O O . THR A 1 92 ? 18.945 2.363 -21.758 1.00 92.12 92 THR A O 1
ATOM 697 N N . ALA A 1 93 ? 19.362 3.974 -20.237 1.00 89.25 93 ALA A N 1
ATOM 698 C CA . ALA A 1 93 ? 20.824 3.910 -20.296 1.00 89.25 93 ALA A CA 1
ATOM 699 C C . ALA A 1 93 ? 21.331 2.478 -20.073 1.00 89.25 93 ALA A C 1
ATOM 701 O O . ALA A 1 93 ? 22.050 1.934 -20.911 1.00 89.25 93 ALA A O 1
ATOM 702 N N . SER A 1 94 ? 20.833 1.810 -19.030 1.00 75.62 94 SER A N 1
ATOM 703 C CA . SER A 1 94 ? 21.265 0.458 -18.670 1.00 75.62 94 SER A CA 1
ATOM 704 C C . SER A 1 94 ? 20.981 -0.623 -19.725 1.00 75.62 94 SER A C 1
ATOM 706 O O . SER A 1 94 ? 21.601 -1.684 -19.708 1.00 75.62 94 SER A O 1
ATOM 708 N N . ARG A 1 95 ? 20.077 -0.379 -20.688 1.00 76.06 95 ARG A N 1
ATOM 709 C CA . ARG A 1 95 ? 19.846 -1.311 -21.811 1.00 76.06 95 ARG A CA 1
ATOM 710 C C . ARG A 1 95 ? 21.013 -1.323 -22.801 1.00 76.06 95 ARG A C 1
ATOM 712 O O . ARG A 1 95 ? 21.259 -2.338 -23.458 1.00 76.06 95 ARG A O 1
ATOM 719 N N . TYR A 1 96 ? 21.722 -0.202 -22.913 1.00 74.44 96 TYR A N 1
ATOM 720 C CA . TYR A 1 96 ? 22.863 -0.060 -23.809 1.00 74.44 96 TYR A CA 1
ATOM 721 C C . TYR A 1 96 ? 24.127 -0.679 -23.210 1.00 74.44 96 TYR A C 1
ATOM 723 O O . TYR A 1 96 ? 24.852 -1.339 -23.947 1.00 74.44 96 TYR A O 1
ATOM 731 N N . ASP A 1 97 ? 24.332 -0.585 -21.892 1.00 67.31 97 ASP A N 1
ATOM 732 C CA . ASP A 1 97 ? 25.483 -1.204 -21.215 1.00 67.31 97 ASP A CA 1
ATOM 733 C C . ASP A 1 97 ? 25.497 -2.730 -21.380 1.00 67.31 97 ASP A C 1
ATOM 735 O O . ASP A 1 97 ? 26.524 -3.306 -21.737 1.00 67.31 97 ASP A O 1
ATOM 739 N N . VAL A 1 98 ? 24.344 -3.394 -21.221 1.00 66.88 98 VAL A N 1
ATOM 740 C CA . VAL A 1 98 ? 24.219 -4.843 -21.470 1.00 66.88 98 VAL A CA 1
ATOM 741 C C . VAL A 1 98 ? 24.511 -5.177 -22.937 1.00 66.88 98 VAL A C 1
ATOM 743 O O . VAL A 1 98 ? 25.214 -6.143 -23.226 1.00 66.88 98 VAL A O 1
ATOM 746 N N . SER A 1 99 ? 24.025 -4.359 -23.875 1.00 68.06 99 SER A N 1
ATOM 747 C CA . SER A 1 99 ? 24.255 -4.566 -25.312 1.00 68.06 99 SER A CA 1
ATOM 748 C C . SER A 1 99 ? 25.734 -4.391 -25.689 1.00 68.06 99 SER A C 1
ATOM 750 O O . SER A 1 99 ? 26.278 -5.193 -26.449 1.00 68.06 99 SER A O 1
ATOM 752 N N . ALA A 1 100 ? 26.404 -3.386 -25.119 1.00 70.62 100 ALA A N 1
ATOM 753 C CA . ALA A 1 100 ? 27.829 -3.132 -25.310 1.00 70.62 100 ALA A CA 1
ATOM 754 C C . ALA A 1 100 ? 28.701 -4.225 -24.669 1.00 70.62 100 ALA A C 1
ATOM 756 O O . ALA A 1 100 ? 29.657 -4.677 -25.294 1.00 70.62 100 ALA A O 1
ATOM 757 N N . ALA A 1 101 ? 28.346 -4.697 -23.468 1.00 68.56 101 ALA A N 1
ATOM 758 C CA . ALA A 1 101 ? 29.047 -5.782 -22.779 1.00 68.56 101 ALA A CA 1
ATOM 759 C C . ALA A 1 101 ? 28.947 -7.126 -23.524 1.00 68.56 101 ALA A C 1
ATOM 761 O O . ALA A 1 101 ? 29.917 -7.879 -23.577 1.00 68.56 101 ALA A O 1
ATOM 762 N N . ILE A 1 102 ? 27.797 -7.427 -24.140 1.00 71.81 102 ILE A N 1
ATOM 763 C CA . ILE A 1 102 ? 27.654 -8.604 -25.014 1.00 71.81 102 ILE A CA 1
ATOM 764 C C . ILE A 1 102 ? 28.548 -8.454 -26.252 1.00 71.81 102 ILE A C 1
ATOM 766 O O . ILE A 1 102 ? 29.275 -9.385 -26.591 1.00 71.81 102 ILE A O 1
ATOM 770 N N . ALA A 1 103 ? 28.530 -7.285 -26.903 1.00 72.25 103 ALA A N 1
ATOM 771 C CA . ALA A 1 103 ? 29.327 -7.024 -28.102 1.00 72.25 103 ALA A CA 1
ATOM 772 C C . ALA A 1 103 ? 30.848 -7.035 -27.845 1.00 72.25 103 ALA A C 1
ATOM 774 O O . ALA A 1 103 ? 31.613 -7.384 -28.742 1.00 72.25 103 ALA A O 1
ATOM 775 N N . SER A 1 104 ? 31.293 -6.678 -26.636 1.00 66.94 104 SER A N 1
ATOM 776 C CA . SER A 1 104 ? 32.707 -6.689 -26.246 1.00 66.94 104 SER A CA 1
ATOM 777 C C . SER A 1 104 ? 33.211 -8.038 -25.720 1.00 66.94 104 SER A C 1
ATOM 779 O O . SER A 1 104 ? 34.410 -8.173 -25.485 1.00 66.94 104 SER A O 1
ATOM 781 N N . SER A 1 105 ? 32.343 -9.044 -25.548 1.00 63.00 105 SER A N 1
ATOM 782 C CA . SER A 1 105 ? 32.729 -10.351 -25.006 1.00 63.00 105 SER A CA 1
ATOM 783 C C . SER A 1 105 ? 33.360 -11.253 -26.084 1.00 63.00 105 SER A C 1
ATOM 785 O O . SER A 1 105 ? 32.645 -11.779 -26.945 1.00 63.00 105 SER A O 1
ATOM 787 N N . PRO A 1 106 ? 34.686 -11.509 -26.055 1.00 65.19 106 PRO A N 1
ATOM 788 C CA . PRO A 1 106 ? 35.387 -12.191 -27.149 1.00 65.19 106 PRO A CA 1
ATOM 789 C C . PRO A 1 106 ? 35.025 -13.680 -27.289 1.00 65.19 106 PRO A C 1
ATOM 791 O O . PRO A 1 106 ? 35.325 -14.293 -28.311 1.00 65.19 106 PRO A O 1
ATOM 794 N N . SER A 1 107 ? 34.368 -14.272 -26.285 1.00 58.19 107 SER A N 1
ATOM 795 C CA . SER A 1 107 ? 34.050 -15.706 -26.251 1.00 58.19 107 SER A CA 1
ATOM 796 C C . SER A 1 107 ? 32.955 -16.117 -27.250 1.00 58.19 107 SER A C 1
ATOM 798 O O . SER A 1 107 ? 32.976 -17.228 -27.775 1.00 58.19 107 SER A O 1
ATOM 800 N N . LEU A 1 108 ? 32.019 -15.215 -27.584 1.00 53.84 108 LEU A N 1
ATOM 801 C CA . LEU A 1 108 ? 30.932 -15.514 -28.531 1.00 53.84 108 LEU A CA 1
ATOM 802 C C . LEU A 1 108 ? 31.370 -15.449 -30.004 1.00 53.84 108 LEU A C 1
ATOM 804 O O . LEU A 1 108 ? 30.775 -16.118 -30.850 1.00 53.84 108 LEU A O 1
ATOM 808 N N . ALA A 1 109 ? 32.436 -14.706 -30.315 1.00 52.41 109 ALA A N 1
ATOM 809 C CA . ALA A 1 109 ? 32.957 -14.579 -31.677 1.00 52.41 109 ALA A CA 1
ATOM 810 C C . ALA A 1 109 ? 33.523 -15.903 -32.230 1.00 52.41 109 ALA A C 1
ATOM 812 O O . ALA A 1 109 ? 33.458 -16.148 -33.433 1.00 52.41 109 ALA A O 1
ATOM 813 N N . PHE A 1 110 ? 34.031 -16.784 -31.361 1.00 53.72 110 PHE A N 1
ATOM 814 C CA . PHE A 1 110 ? 34.613 -18.068 -31.771 1.00 53.72 110 PHE A CA 1
ATOM 815 C C . PHE A 1 110 ? 33.568 -19.142 -32.119 1.00 53.72 110 PHE A C 1
ATOM 817 O O . PHE A 1 110 ? 33.862 -20.053 -32.890 1.00 53.72 110 PHE A O 1
ATOM 824 N N . ALA A 1 111 ? 32.344 -19.041 -31.589 1.00 54.12 111 ALA A N 1
ATOM 825 C CA . ALA A 1 111 ? 31.317 -20.078 -31.734 1.00 54.12 111 ALA A CA 1
ATOM 826 C C . ALA A 1 111 ? 30.604 -20.082 -33.103 1.00 54.12 111 ALA A C 1
ATOM 828 O O . ALA A 1 111 ? 29.988 -21.082 -33.464 1.00 54.12 111 ALA A O 1
ATOM 829 N N . HIS A 1 112 ? 30.683 -18.989 -33.871 1.00 51.53 112 HIS A N 1
ATOM 830 C CA . HIS A 1 112 ? 29.944 -18.827 -35.132 1.00 51.53 112 HIS A CA 1
ATOM 831 C C . HIS A 1 112 ? 30.772 -19.021 -36.412 1.00 51.53 112 HIS A C 1
ATOM 833 O O . HIS A 1 112 ? 30.230 -18.872 -37.505 1.00 51.53 112 HIS A O 1
ATOM 839 N N . GLY A 1 113 ? 32.064 -19.358 -36.315 1.00 48.09 113 GLY A N 1
ATOM 840 C CA . GLY A 1 113 ? 32.892 -19.737 -37.474 1.00 48.09 113 GLY A CA 1
ATOM 841 C C . GLY A 1 113 ? 33.112 -18.646 -38.535 1.00 48.09 113 GLY A C 1
ATOM 842 O O . GLY A 1 113 ? 33.685 -18.923 -39.588 1.00 48.09 113 GLY A O 1
ATOM 843 N N . LEU A 1 114 ? 32.682 -17.407 -38.278 1.00 48.31 114 LEU A N 1
ATOM 844 C CA . LEU A 1 114 ? 32.904 -16.271 -39.166 1.00 48.31 114 LEU A CA 1
ATOM 845 C C . LEU A 1 114 ? 34.361 -15.821 -39.047 1.00 48.31 114 LEU A C 1
ATOM 847 O O . LEU A 1 114 ? 34.746 -15.141 -38.097 1.00 48.31 114 LEU A O 1
ATOM 851 N N . ALA A 1 115 ? 35.175 -16.224 -40.025 1.00 55.56 115 ALA A N 1
ATOM 852 C CA . ALA A 1 115 ? 36.561 -15.791 -40.133 1.00 55.56 115 ALA A CA 1
ATOM 853 C C . ALA A 1 115 ? 36.648 -14.249 -40.132 1.00 55.56 115 ALA A C 1
ATOM 855 O O . ALA A 1 115 ? 35.835 -13.595 -40.795 1.00 55.56 115 ALA A O 1
ATOM 856 N N . PRO A 1 116 ? 37.623 -13.651 -39.419 1.00 59.00 116 PRO A N 1
ATOM 857 C CA . PRO A 1 116 ? 37.727 -12.202 -39.322 1.00 59.00 116 PRO A CA 1
ATOM 858 C C . PRO A 1 116 ? 37.931 -11.578 -40.713 1.00 59.00 116 PRO A C 1
ATOM 860 O O . PRO A 1 116 ? 38.702 -12.118 -41.517 1.00 59.00 116 PRO A O 1
ATOM 863 N N . PRO A 1 117 ? 37.276 -10.441 -41.017 1.00 60.19 117 PRO A N 1
ATOM 864 C CA . PRO A 1 117 ? 37.452 -9.770 -42.297 1.00 60.19 117 PRO A CA 1
ATOM 865 C C . PRO A 1 117 ? 38.921 -9.379 -42.474 1.00 60.19 117 PRO A C 1
ATOM 867 O O . PRO A 1 117 ? 39.519 -8.731 -41.611 1.00 60.19 117 PRO A O 1
ATOM 870 N N . ARG A 1 118 ? 39.517 -9.783 -43.601 1.00 57.88 118 ARG A N 1
ATOM 871 C CA . ARG A 1 118 ? 40.892 -9.402 -43.950 1.00 57.88 118 ARG A CA 1
ATOM 872 C C . ARG A 1 118 ? 40.976 -7.876 -44.009 1.00 57.88 118 ARG A C 1
ATOM 874 O O . ARG A 1 118 ? 40.174 -7.257 -44.707 1.00 57.88 118 ARG A O 1
ATOM 881 N N . LYS A 1 119 ? 41.948 -7.286 -43.299 1.00 63.78 119 LYS A N 1
ATOM 882 C CA . LYS A 1 119 ? 42.213 -5.841 -43.347 1.00 63.78 119 LYS A CA 1
ATOM 883 C C . LYS A 1 119 ? 42.319 -5.377 -44.811 1.00 63.78 119 LYS A C 1
ATOM 885 O O . LYS A 1 119 ? 43.097 -5.979 -45.557 1.00 63.78 119 LYS A O 1
ATOM 890 N N . PRO A 1 120 ? 41.601 -4.315 -45.219 1.00 62.81 120 PRO A N 1
ATOM 891 C CA . PRO A 1 120 ? 41.923 -3.593 -46.440 1.00 62.81 120 PRO A CA 1
ATOM 892 C C . PRO A 1 120 ? 43.382 -3.134 -46.386 1.00 62.81 120 PRO A C 1
ATOM 894 O O . PRO A 1 120 ? 43.867 -2.705 -45.339 1.00 62.81 120 PRO A O 1
ATOM 897 N N . ARG A 1 121 ? 44.086 -3.270 -47.508 1.00 61.50 121 ARG A N 1
ATOM 898 C CA . ARG A 1 121 ? 45.479 -2.848 -47.654 1.00 61.50 121 ARG A CA 1
ATOM 899 C C . ARG A 1 121 ? 45.510 -1.320 -47.692 1.00 61.50 121 ARG A C 1
ATOM 901 O O . ARG A 1 121 ? 44.931 -0.739 -48.606 1.00 61.50 121 ARG A O 1
ATOM 908 N N . GLU A 1 122 ? 46.139 -0.694 -46.702 1.00 59.41 122 GLU A N 1
ATOM 909 C CA . GLU A 1 122 ? 46.362 0.755 -46.697 1.00 59.41 122 GLU A CA 1
ATOM 910 C C . GLU A 1 122 ? 47.236 1.140 -47.909 1.00 59.41 122 GLU A C 1
ATOM 912 O O . GLU A 1 122 ? 48.216 0.438 -48.187 1.00 59.41 122 GLU A O 1
ATOM 917 N N . PRO A 1 123 ? 46.877 2.189 -48.672 1.00 64.44 123 PRO A N 1
ATOM 918 C CA . PRO A 1 123 ? 47.778 2.783 -49.651 1.00 64.44 123 PRO A CA 1
ATOM 919 C C . PRO A 1 123 ? 48.864 3.593 -48.929 1.00 64.44 123 PRO A C 1
ATOM 921 O O . PRO A 1 123 ? 48.579 4.287 -47.952 1.00 64.44 123 PRO A O 1
ATOM 924 N N . GLU A 1 124 ? 50.101 3.490 -49.412 1.00 63.09 124 GLU A N 1
ATOM 925 C CA . GLU A 1 124 ? 51.241 4.249 -48.884 1.00 63.09 124 GLU A CA 1
ATOM 926 C C . GLU A 1 124 ? 51.090 5.763 -49.151 1.00 63.09 124 GLU A C 1
ATOM 928 O O . GLU A 1 124 ? 50.418 6.144 -50.114 1.00 63.09 124 GLU A O 1
ATOM 933 N N . PRO A 1 125 ? 51.692 6.632 -48.317 1.00 64.31 125 PRO A N 1
ATOM 934 C CA . PRO A 1 125 ? 51.660 8.077 -48.517 1.00 64.31 125 PRO A CA 1
ATOM 935 C C . PRO A 1 125 ? 52.729 8.545 -49.519 1.00 64.31 125 PRO A C 1
ATOM 937 O O . PRO A 1 125 ? 53.917 8.281 -49.331 1.00 64.31 125 PRO A O 1
ATOM 940 N N . ASP A 1 126 ? 52.319 9.308 -50.534 1.00 60.28 126 ASP A N 1
ATOM 941 C CA . ASP A 1 126 ? 53.248 10.050 -51.397 1.00 60.28 126 ASP A CA 1
ATOM 942 C C . ASP A 1 126 ? 53.886 11.243 -50.640 1.00 60.28 126 ASP A C 1
ATOM 944 O O . ASP A 1 126 ? 53.219 11.864 -49.801 1.00 60.28 126 ASP A O 1
ATOM 948 N N . PRO A 1 127 ? 55.162 11.582 -50.911 1.00 62.81 127 PRO A N 1
ATOM 949 C CA . PRO A 1 127 ? 55.896 12.618 -50.186 1.00 62.81 127 PRO A CA 1
ATOM 950 C C . PRO A 1 127 ? 55.777 14.033 -50.787 1.00 62.81 127 PRO A C 1
ATOM 952 O O . PRO A 1 127 ? 55.555 14.210 -51.980 1.00 62.81 127 PRO A O 1
ATOM 955 N N . GLU A 1 128 ? 56.056 15.012 -49.920 1.00 51.94 128 GLU A N 1
ATOM 956 C CA . GLU A 1 128 ? 56.639 16.337 -50.207 1.00 51.94 128 GLU A CA 1
ATOM 957 C C . GLU A 1 128 ? 55.920 17.312 -51.164 1.00 51.94 128 GLU A C 1
ATOM 959 O O . GLU A 1 128 ? 55.977 17.221 -52.388 1.00 51.94 128 GLU A O 1
ATOM 964 N N . ALA A 1 129 ? 55.414 18.397 -50.567 1.00 51.88 129 ALA A N 1
ATOM 965 C CA . ALA A 1 129 ? 55.513 19.737 -51.141 1.00 51.88 129 ALA A CA 1
ATOM 966 C C . ALA A 1 129 ? 55.646 20.768 -50.005 1.00 51.88 129 ALA A C 1
ATOM 968 O O . ALA A 1 129 ? 54.663 21.100 -49.338 1.00 51.88 129 ALA A O 1
ATOM 969 N N . ASP A 1 130 ? 56.866 21.258 -49.778 1.00 49.91 130 ASP A N 1
ATOM 970 C CA . ASP A 1 130 ? 57.103 22.491 -49.022 1.00 49.91 130 ASP A CA 1
ATOM 971 C C . ASP A 1 130 ? 56.488 23.689 -49.765 1.00 49.91 130 ASP A C 1
ATOM 973 O O . ASP A 1 130 ? 56.663 23.804 -50.977 1.00 49.91 130 ASP A O 1
ATOM 977 N N . ASP A 1 131 ? 55.890 24.640 -49.040 1.00 49.25 131 ASP A N 1
ATOM 978 C CA . ASP A 1 131 ? 56.323 26.038 -49.173 1.00 49.25 131 ASP A CA 1
ATOM 979 C C . ASP A 1 131 ? 56.011 26.862 -47.908 1.00 49.25 131 ASP A C 1
ATOM 981 O O . ASP A 1 131 ? 55.170 26.522 -47.071 1.00 49.25 131 ASP A O 1
ATOM 985 N N . GLN A 1 132 ? 56.757 27.947 -47.756 1.00 47.53 132 GLN A N 1
ATOM 986 C CA . GLN A 1 132 ? 56.893 28.778 -46.572 1.00 47.53 132 GLN A CA 1
ATOM 987 C C . GLN A 1 132 ? 55.876 29.930 -46.574 1.00 47.53 132 GLN A C 1
ATOM 989 O O . GLN A 1 132 ? 55.524 30.458 -47.626 1.00 47.53 132 GLN A O 1
ATOM 994 N N . SER A 1 133 ? 55.489 30.425 -45.390 1.00 41.81 133 SER A N 1
ATOM 995 C CA . SER A 1 133 ? 55.690 31.839 -44.984 1.00 41.81 133 SER A CA 1
ATOM 996 C C . SER A 1 133 ? 54.794 32.290 -43.817 1.00 41.81 133 SER A C 1
ATOM 998 O O . SER A 1 133 ? 53.659 31.856 -43.641 1.00 41.81 133 SER A O 1
ATOM 1000 N N . ALA A 1 134 ? 55.343 33.199 -43.008 1.00 45.06 134 ALA A N 1
ATOM 1001 C CA . ALA A 1 134 ? 54.693 33.946 -41.927 1.00 45.06 134 ALA A CA 1
ATOM 1002 C C . ALA A 1 134 ? 55.507 35.240 -41.659 1.00 45.06 134 ALA A C 1
ATOM 1004 O O . ALA A 1 134 ? 56.631 35.332 -42.163 1.00 45.06 134 ALA A O 1
ATOM 1005 N N . PRO A 1 135 ? 55.059 36.195 -40.807 1.00 69.25 135 PRO A N 1
ATOM 1006 C CA . PRO A 1 135 ? 53.716 36.442 -40.276 1.00 69.25 135 PRO A CA 1
ATOM 1007 C C . PRO A 1 135 ? 53.112 37.682 -41.008 1.00 69.25 135 PRO A C 1
ATOM 1009 O O . PRO A 1 135 ? 52.808 37.468 -42.179 1.00 69.25 135 PRO A O 1
ATOM 1012 N N . PRO A 1 136 ? 52.967 38.949 -40.514 1.00 60.97 136 PRO A N 1
ATOM 1013 C CA . PRO A 1 136 ? 53.028 39.559 -39.172 1.00 60.97 136 PRO A CA 1
ATOM 1014 C C . PRO A 1 136 ? 51.642 39.974 -38.602 1.00 60.97 136 PRO A C 1
ATOM 1016 O O . PRO A 1 136 ? 50.592 39.709 -39.175 1.00 60.97 136 PRO A O 1
ATOM 1019 N N . SER A 1 137 ? 51.648 40.628 -37.436 1.00 48.31 137 SER A N 1
ATOM 1020 C CA . SER A 1 137 ? 50.492 41.131 -36.670 1.00 48.31 137 SER A CA 1
ATOM 1021 C C . SER A 1 137 ? 50.066 42.574 -36.997 1.00 48.31 137 SER A C 1
ATOM 1023 O O . SER A 1 137 ? 50.939 43.428 -37.152 1.00 48.31 137 SER A O 1
ATOM 1025 N N . SER A 1 138 ? 48.773 42.908 -36.864 1.00 37.69 138 SER A N 1
ATOM 1026 C CA . SER A 1 138 ? 48.325 44.218 -36.336 1.00 37.69 138 SER A CA 1
ATOM 1027 C C . SER A 1 138 ? 46.872 44.177 -35.816 1.00 37.69 138 SER A C 1
ATOM 1029 O O . SER A 1 138 ? 46.149 43.205 -36.029 1.00 37.69 138 SER A O 1
ATOM 1031 N N . ALA A 1 139 ? 46.478 45.195 -35.044 1.00 43.81 139 ALA A N 1
ATOM 1032 C CA . ALA A 1 139 ? 45.217 45.241 -34.297 1.00 43.81 139 ALA A CA 1
ATOM 1033 C C . ALA A 1 139 ? 44.020 45.763 -35.119 1.00 43.81 139 ALA A C 1
ATOM 1035 O O . ALA A 1 139 ? 44.184 46.584 -36.019 1.00 43.81 139 ALA A O 1
ATOM 1036 N N . GLY A 1 140 ? 42.800 45.372 -34.732 1.00 34.00 140 GLY A N 1
ATOM 1037 C CA . GLY A 1 140 ? 41.554 45.884 -35.311 1.00 34.00 140 GLY A CA 1
ATOM 1038 C C . GLY A 1 140 ? 40.364 45.713 -34.364 1.00 34.00 140 GLY A C 1
ATOM 1039 O O . GLY A 1 140 ? 40.032 44.599 -33.971 1.00 34.00 140 GLY A O 1
ATOM 1040 N N . SER A 1 141 ? 39.744 46.828 -33.977 1.00 42.81 141 SER A N 1
ATOM 1041 C CA . SER A 1 141 ? 38.540 46.872 -33.137 1.00 42.81 141 SER A CA 1
ATOM 1042 C C . SER A 1 141 ? 37.255 46.833 -33.984 1.00 42.81 141 SER A C 1
ATOM 1044 O O . SER A 1 141 ? 37.304 47.080 -35.186 1.00 42.81 141 SER A O 1
ATOM 1046 N N . MET A 1 142 ? 36.118 46.668 -33.296 1.00 37.12 142 MET A N 1
ATOM 1047 C CA . MET A 1 142 ? 34.734 47.039 -33.657 1.00 37.12 142 MET A CA 1
ATOM 1048 C C . MET A 1 142 ? 33.710 45.916 -33.913 1.00 37.12 142 MET A C 1
ATOM 1050 O O . MET A 1 142 ? 33.971 44.858 -34.475 1.00 37.12 142 MET A O 1
ATOM 1054 N N . SER A 1 143 ? 32.501 46.214 -33.432 1.00 37.50 143 SER A N 1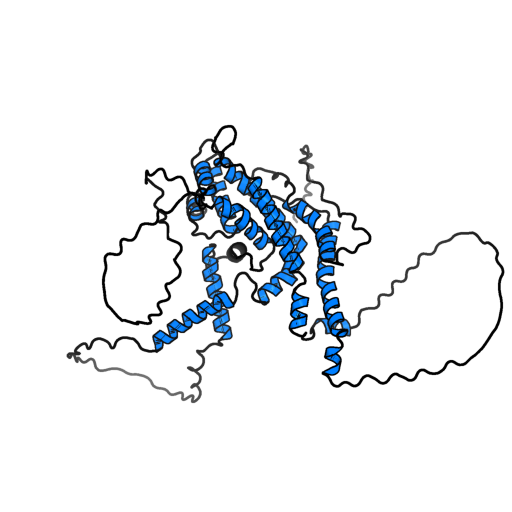
ATOM 1055 C CA . SER A 1 143 ? 31.265 45.428 -33.417 1.00 37.50 143 SER A CA 1
ATOM 1056 C C . SER A 1 143 ? 30.762 44.964 -34.791 1.00 37.50 143 SER A C 1
ATOM 1058 O O . SER A 1 143 ? 30.881 45.703 -35.762 1.00 37.50 143 SER A O 1
ATOM 1060 N N . SER A 1 144 ? 29.983 43.871 -34.835 1.00 36.25 144 SER A N 1
ATOM 1061 C CA . SER A 1 144 ? 28.507 43.949 -34.975 1.00 36.25 144 SER A CA 1
ATOM 1062 C C . SER A 1 144 ? 27.843 42.622 -35.409 1.00 36.25 144 SER A C 1
ATOM 1064 O O . SER A 1 144 ? 28.294 41.949 -36.326 1.00 36.25 144 SER A O 1
ATOM 1066 N N . VAL A 1 145 ? 26.724 42.297 -34.750 1.00 44.59 145 VAL A N 1
ATOM 1067 C CA . VAL A 1 145 ? 25.512 41.600 -35.244 1.00 44.59 145 VAL A CA 1
ATOM 1068 C C . VAL A 1 145 ? 25.628 40.630 -36.443 1.00 44.59 145 VAL A C 1
ATOM 1070 O O . VAL A 1 145 ? 25.679 41.061 -37.592 1.00 44.59 145 VAL A O 1
ATOM 1073 N N . ARG A 1 146 ? 25.354 39.334 -36.192 1.00 36.47 146 ARG A N 1
ATOM 1074 C CA . ARG A 1 146 ? 24.284 38.572 -36.891 1.00 36.47 146 ARG A CA 1
ATOM 1075 C C . ARG A 1 146 ? 23.967 37.228 -36.217 1.00 36.47 146 ARG A C 1
ATOM 1077 O O . ARG A 1 146 ? 24.799 36.331 -36.162 1.00 36.47 146 ARG A O 1
ATOM 1084 N N . SER A 1 147 ? 22.724 37.078 -35.755 1.00 42.88 147 SER A N 1
ATOM 1085 C CA . SER A 1 147 ? 22.143 35.781 -35.381 1.00 42.88 147 SER A CA 1
ATOM 1086 C C . SER A 1 147 ? 21.588 35.092 -36.630 1.00 42.88 147 SER A C 1
ATOM 1088 O O . SER A 1 147 ? 20.888 35.726 -37.417 1.00 42.88 147 SER A O 1
ATOM 1090 N N . GLY A 1 148 ? 21.896 33.807 -36.814 1.00 37.25 148 GLY A N 1
ATOM 1091 C CA . GLY A 1 148 ? 21.505 33.036 -37.998 1.00 37.25 148 GLY A CA 1
ATOM 1092 C C . GLY A 1 148 ? 21.692 31.534 -37.798 1.00 37.25 148 GLY A C 1
ATOM 1093 O O . GLY A 1 148 ? 22.458 30.898 -38.516 1.00 37.25 148 GLY A O 1
ATOM 1094 N N . LYS A 1 149 ? 21.041 30.959 -36.779 1.00 46.75 149 LYS A N 1
ATOM 1095 C CA . LYS A 1 149 ? 21.196 29.537 -36.437 1.00 46.75 149 LYS A CA 1
ATOM 1096 C C . LYS A 1 149 ? 20.263 28.664 -37.281 1.00 46.75 149 LYS A C 1
ATOM 1098 O O . LYS A 1 149 ? 19.116 28.434 -36.911 1.00 46.75 149 LYS A O 1
ATOM 1103 N N . SER A 1 150 ? 20.770 28.178 -38.414 1.00 37.91 150 SER A N 1
ATOM 1104 C CA . SER A 1 150 ? 20.078 27.188 -39.247 1.00 37.91 150 SER A CA 1
ATOM 1105 C C . SER A 1 150 ? 19.964 25.851 -38.505 1.00 37.91 150 SER A C 1
ATOM 1107 O O . SER A 1 150 ? 20.977 25.225 -38.187 1.00 37.91 150 SER A O 1
ATOM 1109 N N . ILE A 1 151 ? 18.737 25.417 -38.207 1.00 40.81 151 ILE A N 1
ATOM 1110 C CA . ILE A 1 151 ? 18.456 24.103 -37.616 1.00 40.81 151 ILE A CA 1
ATOM 1111 C C . ILE A 1 151 ? 18.102 23.143 -38.753 1.00 40.81 151 ILE A C 1
ATOM 1113 O O . ILE A 1 151 ? 16.977 23.120 -39.248 1.00 40.81 151 ILE A O 1
ATOM 1117 N N . SER A 1 152 ? 19.082 22.340 -39.168 1.00 39.47 152 SER A N 1
ATOM 1118 C CA . SER A 1 152 ? 18.870 21.268 -40.142 1.00 39.47 152 SER A CA 1
ATOM 1119 C C . SER A 1 152 ? 18.169 20.082 -39.472 1.00 39.47 152 SER A C 1
ATOM 1121 O O . SER A 1 152 ? 18.802 19.252 -38.817 1.00 39.47 152 SER A O 1
ATOM 1123 N N . HIS A 1 153 ? 16.846 20.003 -39.619 1.00 39.38 153 HIS A N 1
ATOM 1124 C CA . HIS A 1 153 ? 16.069 18.836 -39.204 1.00 39.38 153 HIS A CA 1
ATOM 1125 C C . HIS A 1 153 ? 16.248 17.692 -40.208 1.00 39.38 153 HIS A C 1
ATOM 1127 O O . HIS A 1 153 ? 15.541 17.605 -41.211 1.00 39.38 153 HIS A O 1
ATOM 1133 N N . ARG A 1 154 ? 17.177 16.776 -39.917 1.00 40.06 154 ARG A N 1
ATOM 1134 C CA . ARG A 1 154 ? 17.285 15.493 -40.622 1.00 40.06 154 ARG A CA 1
ATOM 1135 C C . ARG A 1 154 ? 16.386 14.463 -39.915 1.00 40.06 154 ARG A C 1
ATOM 1137 O O . ARG A 1 154 ? 16.634 14.192 -38.740 1.00 40.06 154 ARG A O 1
ATOM 1144 N N . PRO A 1 155 ? 15.350 13.899 -40.563 1.00 46.09 155 PRO A N 1
ATOM 1145 C CA . PRO A 1 155 ? 14.506 12.891 -39.926 1.00 46.09 155 PRO A CA 1
ATOM 1146 C C . PRO A 1 155 ? 15.298 11.592 -39.676 1.00 46.09 155 PRO A C 1
ATOM 1148 O O . PRO A 1 155 ? 16.171 11.249 -40.482 1.00 46.09 155 PRO A O 1
ATOM 1151 N N . PRO A 1 156 ? 15.016 10.852 -38.585 1.00 47.66 156 PRO A N 1
ATOM 1152 C CA . PRO A 1 156 ? 15.626 9.547 -38.346 1.00 47.66 156 PRO A CA 1
ATOM 1153 C C . PRO A 1 156 ? 15.209 8.557 -39.441 1.00 47.66 156 PRO A C 1
ATOM 1155 O O . PRO A 1 156 ? 14.076 8.588 -39.923 1.00 47.66 156 PRO A O 1
ATOM 1158 N N . SER A 1 157 ? 16.125 7.677 -39.852 1.00 57.72 157 SER A N 1
ATOM 1159 C CA . SER A 1 157 ? 15.843 6.732 -40.935 1.00 57.72 157 SER A CA 1
ATOM 1160 C C . SER A 1 157 ? 14.849 5.650 -40.503 1.00 57.72 157 SER A C 1
ATOM 1162 O O . SER A 1 157 ? 14.810 5.222 -39.348 1.00 57.72 157 SER A O 1
ATOM 1164 N N . LEU A 1 158 ? 14.072 5.161 -41.471 1.00 44.75 158 LEU A N 1
ATOM 1165 C CA . LEU A 1 158 ? 13.028 4.146 -41.279 1.00 44.75 158 LEU A CA 1
ATOM 1166 C C . LEU A 1 158 ? 13.569 2.847 -40.635 1.00 44.75 158 LEU A C 1
ATOM 1168 O O . LEU A 1 158 ? 12.869 2.193 -39.863 1.00 44.75 158 LEU A O 1
ATOM 1172 N N . ALA A 1 159 ? 14.852 2.534 -40.857 1.00 48.28 159 ALA A N 1
ATOM 1173 C CA . ALA A 1 159 ? 15.551 1.404 -40.241 1.00 48.28 159 ALA A CA 1
ATOM 1174 C C . ALA A 1 159 ? 15.616 1.487 -38.701 1.00 48.28 159 ALA A C 1
ATOM 1176 O O . ALA A 1 159 ? 15.441 0.473 -38.028 1.00 48.28 159 ALA A O 1
ATOM 1177 N N . ALA A 1 160 ? 15.792 2.687 -38.132 1.00 45.41 160 ALA A N 1
ATOM 1178 C CA . ALA A 1 160 ? 15.791 2.880 -36.678 1.00 45.41 160 ALA A CA 1
ATOM 1179 C C . ALA A 1 160 ? 14.399 2.653 -36.057 1.00 45.41 160 ALA A C 1
ATOM 1181 O O . ALA A 1 160 ? 14.294 2.303 -34.884 1.00 45.41 160 ALA A O 1
ATOM 1182 N N . SER A 1 161 ? 13.330 2.820 -36.843 1.00 43.78 161 SER A N 1
ATOM 1183 C CA . SER A 1 161 ? 11.952 2.608 -36.391 1.00 43.78 161 SER A CA 1
ATOM 1184 C C . SER A 1 161 ? 11.558 1.124 -36.398 1.00 43.78 161 SER A C 1
ATOM 1186 O O . SER A 1 161 ? 10.881 0.668 -35.480 1.00 43.78 161 SER A O 1
ATOM 1188 N N . MET A 1 162 ? 12.042 0.336 -37.369 1.00 42.19 162 MET A N 1
ATOM 1189 C CA . MET A 1 162 ? 11.768 -1.111 -37.422 1.00 42.19 162 MET A CA 1
ATOM 1190 C C . MET A 1 162 ? 12.590 -1.926 -36.411 1.00 42.19 162 MET A C 1
ATOM 1192 O O . MET A 1 162 ? 12.074 -2.895 -35.854 1.00 42.19 162 MET A O 1
ATOM 1196 N N . ALA A 1 163 ? 13.826 -1.514 -36.103 1.00 43.97 163 ALA A N 1
ATOM 1197 C CA . ALA A 1 163 ? 14.667 -2.185 -35.102 1.00 43.97 163 ALA A CA 1
ATOM 1198 C C . ALA A 1 163 ? 14.063 -2.179 -33.678 1.00 43.97 163 ALA A C 1
ATOM 1200 O O . ALA A 1 163 ? 14.420 -3.013 -32.850 1.00 43.97 163 ALA A O 1
ATOM 1201 N N . ALA A 1 164 ? 13.121 -1.273 -33.394 1.00 46.84 164 ALA A N 1
ATOM 1202 C CA . ALA A 1 164 ? 12.426 -1.195 -32.110 1.00 46.84 164 ALA A CA 1
ATOM 1203 C C . ALA A 1 164 ? 11.282 -2.219 -31.940 1.00 46.84 164 ALA A C 1
ATOM 1205 O O . ALA A 1 164 ? 10.785 -2.376 -30.826 1.00 46.84 164 ALA A O 1
ATOM 1206 N N . MET A 1 165 ? 10.842 -2.902 -33.009 1.00 42.12 165 MET A N 1
ATOM 1207 C CA . MET A 1 165 ? 9.680 -3.809 -32.963 1.00 42.12 165 MET A CA 1
ATOM 1208 C C . MET A 1 165 ? 10.021 -5.277 -32.677 1.00 42.12 165 MET A C 1
ATOM 1210 O O . MET A 1 165 ? 9.151 -6.015 -32.222 1.00 42.12 165 MET A O 1
ATOM 1214 N N . PHE A 1 166 ? 11.269 -5.702 -32.895 1.00 40.12 166 PHE A N 1
ATOM 1215 C CA . PHE A 1 166 ? 11.716 -7.077 -32.651 1.00 40.12 166 PHE A CA 1
ATOM 1216 C C . PHE A 1 166 ? 13.076 -7.073 -31.940 1.00 40.12 166 PHE A C 1
ATOM 1218 O O . PHE A 1 166 ? 14.111 -7.083 -32.609 1.00 40.12 166 PHE A O 1
ATOM 1225 N N . PRO A 1 167 ? 13.111 -7.028 -30.593 1.00 45.41 167 PRO A N 1
ATOM 1226 C CA . PRO A 1 167 ? 14.367 -7.135 -29.864 1.00 45.41 167 PRO A CA 1
ATOM 1227 C C . PRO A 1 167 ? 15.005 -8.514 -30.115 1.00 45.41 167 PRO A C 1
ATOM 1229 O O . PRO A 1 167 ? 14.289 -9.520 -30.130 1.00 45.41 167 PRO A O 1
ATOM 1232 N N . PRO A 1 168 ? 16.336 -8.595 -30.298 1.00 48.38 168 PRO A N 1
ATOM 1233 C CA . PRO A 1 168 ? 17.018 -9.875 -30.447 1.00 48.38 168 PRO A CA 1
ATOM 1234 C C . PRO A 1 168 ? 16.838 -10.727 -29.185 1.00 48.38 168 PRO A C 1
ATOM 1236 O O . PRO A 1 168 ? 16.859 -10.213 -28.065 1.00 48.38 168 PRO A O 1
ATOM 1239 N N . VAL A 1 169 ? 16.688 -12.041 -29.364 1.00 49.16 169 VAL A N 1
ATOM 1240 C CA . VAL A 1 169 ? 16.599 -12.999 -28.254 1.00 49.16 169 VAL A CA 1
ATOM 1241 C C . VAL A 1 169 ? 17.962 -13.070 -27.563 1.00 49.16 169 VAL A C 1
ATOM 1243 O O . VAL A 1 169 ? 18.880 -13.732 -28.043 1.00 49.16 169 VAL A O 1
ATOM 1246 N N . LEU A 1 170 ? 18.109 -12.337 -26.458 1.00 47.19 170 LEU A N 1
ATOM 1247 C CA . LEU A 1 170 ? 19.356 -12.283 -25.697 1.00 47.19 170 LEU A CA 1
ATOM 1248 C C . LEU A 1 170 ? 19.621 -13.607 -24.952 1.00 47.19 170 LEU A C 1
ATOM 1250 O O . LEU A 1 170 ? 18.672 -14.267 -24.519 1.00 47.19 170 LEU A O 1
ATOM 1254 N N . PRO A 1 171 ? 20.898 -13.980 -24.732 1.00 53.06 171 PRO A N 1
ATOM 1255 C CA . PRO A 1 171 ? 21.256 -15.104 -23.872 1.00 53.06 171 PRO A CA 1
ATOM 1256 C C . PRO A 1 171 ? 20.657 -14.965 -22.465 1.00 53.06 171 PRO A C 1
ATOM 1258 O O . PRO A 1 171 ? 20.663 -13.880 -21.879 1.00 53.06 171 PRO A O 1
ATOM 1261 N N . ARG A 1 172 ? 20.181 -16.085 -21.906 1.00 53.19 172 ARG A N 1
ATOM 1262 C CA . ARG A 1 172 ? 19.443 -16.146 -20.629 1.00 53.19 172 ARG A CA 1
ATOM 1263 C C . ARG A 1 172 ? 20.180 -15.476 -19.460 1.00 53.19 172 ARG A C 1
ATOM 1265 O O . ARG A 1 172 ? 19.545 -14.821 -18.639 1.00 53.19 172 ARG A O 1
ATOM 1272 N N . ASP A 1 173 ? 21.504 -15.579 -19.428 1.00 47.81 173 ASP A N 1
ATOM 1273 C CA . ASP A 1 173 ? 22.327 -15.034 -18.342 1.00 47.81 173 ASP A CA 1
ATOM 1274 C C . ASP A 1 173 ? 22.559 -13.519 -18.485 1.00 47.81 173 ASP A C 1
ATOM 1276 O O . ASP A 1 173 ? 22.643 -12.797 -17.493 1.00 47.81 173 ASP A O 1
ATOM 1280 N N . ALA A 1 174 ? 22.561 -12.993 -19.716 1.00 52.72 174 ALA A N 1
ATOM 1281 C CA . ALA A 1 174 ? 22.572 -11.549 -19.951 1.00 52.72 174 ALA A CA 1
ATOM 1282 C C . ALA A 1 174 ? 21.209 -10.912 -19.623 1.00 52.72 174 ALA A C 1
ATOM 1284 O O . ALA A 1 174 ? 21.154 -9.794 -19.106 1.00 52.72 174 ALA A O 1
ATOM 1285 N N . ALA A 1 175 ? 20.111 -11.643 -19.852 1.00 53.47 175 ALA A N 1
ATOM 1286 C CA . ALA A 1 175 ? 18.778 -11.230 -19.420 1.00 53.47 175 ALA A CA 1
ATOM 1287 C C . ALA A 1 175 ? 18.665 -11.131 -17.885 1.00 53.47 175 ALA A C 1
ATOM 1289 O O . ALA A 1 175 ? 17.996 -10.229 -17.386 1.00 53.47 175 ALA A O 1
ATOM 1290 N N . ALA A 1 176 ? 19.369 -11.984 -17.127 1.00 58.03 176 ALA A N 1
ATOM 1291 C CA . ALA A 1 176 ? 19.397 -11.911 -15.664 1.00 58.03 176 ALA A CA 1
ATOM 1292 C C . ALA A 1 176 ? 19.995 -10.586 -15.145 1.00 58.03 176 ALA A C 1
ATOM 1294 O O . ALA A 1 176 ? 19.416 -9.970 -14.252 1.00 58.03 176 ALA A O 1
ATOM 1295 N N . ASN A 1 177 ? 21.084 -10.094 -15.750 1.00 51.88 177 ASN A N 1
ATOM 1296 C CA . ASN A 1 177 ? 21.655 -8.786 -15.397 1.00 51.88 177 ASN A CA 1
ATOM 1297 C C . ASN A 1 177 ? 20.803 -7.612 -15.910 1.00 51.88 177 ASN A C 1
ATOM 1299 O O . ASN A 1 177 ? 20.579 -6.660 -15.166 1.00 51.88 177 ASN A O 1
ATOM 1303 N N . ALA A 1 178 ? 20.232 -7.700 -17.119 1.00 55.84 178 ALA A N 1
ATOM 1304 C CA . ALA A 1 178 ? 19.271 -6.702 -17.609 1.00 55.84 178 ALA A CA 1
ATOM 1305 C C . ALA A 1 178 ? 18.010 -6.590 -16.719 1.00 55.84 178 ALA A C 1
ATOM 1307 O O . ALA A 1 178 ? 17.341 -5.551 -16.687 1.00 55.84 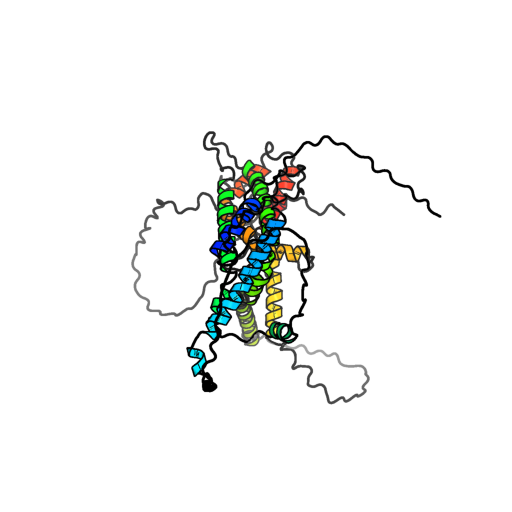178 ALA A O 1
ATOM 1308 N N . ASN A 1 179 ? 17.692 -7.646 -15.965 1.00 56.00 179 ASN A N 1
ATOM 1309 C CA . ASN A 1 179 ? 16.589 -7.677 -15.012 1.00 56.00 179 ASN A CA 1
ATOM 1310 C C . ASN A 1 179 ? 16.871 -6.992 -13.664 1.00 56.00 179 ASN A C 1
ATOM 1312 O O . ASN A 1 179 ? 15.918 -6.752 -12.920 1.00 56.00 179 ASN A O 1
ATOM 1316 N N . ALA A 1 180 ? 18.112 -6.582 -13.379 1.00 68.06 180 ALA A N 1
ATOM 1317 C CA . ALA A 1 180 ? 18.430 -5.785 -12.192 1.00 68.06 180 ALA A CA 1
ATOM 1318 C C . ALA A 1 180 ? 17.854 -4.354 -12.263 1.00 68.06 180 ALA A C 1
ATOM 1320 O O . ALA A 1 180 ? 17.496 -3.779 -11.233 1.00 68.06 180 ALA A O 1
ATOM 1321 N N . HIS A 1 181 ? 17.712 -3.785 -13.465 1.00 80.56 181 HIS A N 1
ATOM 1322 C CA . HIS A 1 181 ? 17.361 -2.373 -13.650 1.00 80.56 181 HIS A CA 1
ATOM 1323 C C . HIS A 1 181 ? 15.902 -2.082 -13.280 1.00 80.56 181 HIS A C 1
ATOM 1325 O O . HIS A 1 181 ? 14.956 -2.560 -13.925 1.00 80.56 181 HIS A O 1
ATOM 1331 N N . GLY A 1 182 ? 15.744 -1.284 -12.221 1.00 90.56 182 GLY A N 1
ATOM 1332 C CA . GLY A 1 182 ? 14.473 -0.957 -11.587 1.00 90.56 182 GLY A CA 1
ATOM 1333 C C . GLY A 1 182 ? 14.163 -1.796 -10.347 1.00 90.56 182 GLY A C 1
ATOM 1334 O O . GLY A 1 182 ? 13.347 -1.361 -9.537 1.00 90.56 182 GLY A O 1
ATOM 1335 N N . SER A 1 183 ? 14.811 -2.952 -10.157 1.00 94.31 183 SER A N 1
ATOM 1336 C CA . SER A 1 183 ? 14.639 -3.757 -8.936 1.00 94.31 183 SER A CA 1
ATOM 1337 C C . SER A 1 183 ? 15.323 -3.117 -7.727 1.00 94.31 183 SER A C 1
ATOM 1339 O O . SER A 1 183 ? 14.805 -3.165 -6.614 1.00 94.31 183 SER A O 1
ATOM 1341 N N . ASP A 1 184 ? 16.446 -2.452 -7.975 1.00 95.38 184 ASP A N 1
ATOM 1342 C CA . ASP A 1 184 ? 17.206 -1.623 -7.048 1.00 95.38 184 ASP A CA 1
ATOM 1343 C C . ASP A 1 184 ? 16.384 -0.430 -6.540 1.00 95.38 184 ASP A C 1
ATOM 1345 O O . ASP A 1 184 ? 16.198 -0.273 -5.331 1.00 95.38 184 ASP A O 1
ATOM 1349 N N . LEU A 1 185 ? 15.796 0.347 -7.456 1.00 96.38 185 LEU A N 1
ATOM 1350 C CA . LEU A 1 185 ? 14.915 1.465 -7.116 1.00 96.38 185 LEU A CA 1
ATOM 1351 C C . LEU A 1 185 ? 13.653 0.987 -6.393 1.00 96.38 185 LEU A C 1
ATOM 1353 O O . LEU A 1 185 ? 13.258 1.593 -5.401 1.00 96.38 185 LEU A O 1
ATOM 1357 N N . TYR A 1 186 ? 13.048 -0.116 -6.838 1.00 97.50 186 TYR A N 1
ATOM 1358 C CA . TYR A 1 186 ? 11.893 -0.712 -6.166 1.00 97.50 186 TYR A CA 1
ATOM 1359 C C . TYR A 1 186 ? 12.228 -1.157 -4.732 1.00 97.50 186 TYR A C 1
ATOM 1361 O O . TYR A 1 186 ? 11.497 -0.830 -3.800 1.00 97.50 186 TYR A O 1
ATOM 1369 N N . THR A 1 187 ? 13.364 -1.831 -4.532 1.00 96.94 187 THR A N 1
ATOM 1370 C CA . THR A 1 187 ? 13.819 -2.295 -3.210 1.00 96.94 187 THR A CA 1
ATOM 1371 C C . THR A 1 187 ? 14.123 -1.119 -2.284 1.00 96.94 187 THR A C 1
ATOM 1373 O O . THR A 1 187 ? 13.723 -1.126 -1.123 1.00 96.94 187 THR A O 1
ATOM 1376 N N . LYS A 1 188 ? 14.771 -0.063 -2.791 1.00 97.88 188 LYS A N 1
ATOM 1377 C CA . LYS A 1 188 ? 15.070 1.127 -1.987 1.00 97.88 188 LYS A CA 1
ATOM 1378 C C . LYS A 1 188 ? 13.812 1.937 -1.644 1.00 97.88 188 LYS A C 1
ATOM 1380 O O . LYS A 1 188 ? 13.740 2.472 -0.541 1.00 97.88 188 LYS A O 1
ATOM 1385 N N . LEU A 1 189 ? 12.798 1.964 -2.518 1.00 98.31 189 LEU A N 1
ATOM 1386 C CA . LEU A 1 189 ? 11.466 2.501 -2.200 1.00 98.31 189 LEU A CA 1
ATOM 1387 C C . LEU A 1 189 ? 10.759 1.683 -1.106 1.00 98.31 189 LEU A C 1
ATOM 1389 O O . LEU A 1 189 ? 10.161 2.267 -0.207 1.00 98.31 189 LEU A O 1
ATOM 1393 N N . ASP A 1 190 ? 10.847 0.351 -1.148 1.00 98.25 190 ASP A N 1
ATOM 1394 C CA . ASP A 1 190 ? 10.296 -0.538 -0.113 1.00 98.25 190 ASP A CA 1
ATOM 1395 C C . ASP A 1 190 ? 10.970 -0.294 1.255 1.00 98.25 190 ASP A C 1
ATOM 1397 O O . ASP A 1 190 ? 10.277 -0.161 2.265 1.00 98.25 190 ASP A O 1
ATOM 1401 N N . SER A 1 191 ? 12.301 -0.117 1.286 1.00 98.25 191 SER A N 1
ATOM 1402 C CA . SER A 1 191 ? 13.038 0.307 2.492 1.00 98.25 191 SER A CA 1
ATOM 1403 C C . SER A 1 191 ? 12.636 1.708 2.970 1.00 98.25 191 SER A C 1
ATOM 1405 O O . SER A 1 191 ? 12.379 1.897 4.156 1.00 98.25 191 SER A O 1
ATOM 1407 N N . PHE A 1 192 ? 12.511 2.685 2.065 1.00 98.44 192 PHE A N 1
ATOM 1408 C CA . PHE A 1 192 ? 12.081 4.046 2.406 1.00 98.44 192 PHE A CA 1
ATOM 1409 C C . PHE A 1 192 ? 10.676 4.069 3.030 1.00 98.44 192 PHE A C 1
ATOM 1411 O O . PHE A 1 192 ? 10.441 4.783 4.011 1.00 98.44 192 PHE A O 1
ATOM 1418 N N . TYR A 1 193 ? 9.736 3.274 2.503 1.00 98.56 193 TYR A N 1
ATOM 1419 C CA . TYR A 1 193 ? 8.413 3.130 3.108 1.00 98.56 193 TYR A CA 1
ATOM 1420 C C . TYR A 1 193 ? 8.470 2.401 4.451 1.00 98.56 193 TYR A C 1
ATOM 1422 O O . TYR A 1 193 ? 7.761 2.817 5.365 1.00 98.56 193 TYR A O 1
ATOM 1430 N N . GLN A 1 194 ? 9.314 1.376 4.609 1.00 98.19 194 GLN A N 1
ATOM 1431 C CA . GLN A 1 194 ? 9.537 0.715 5.899 1.00 98.19 194 GLN A CA 1
ATOM 1432 C C . GLN A 1 194 ? 10.026 1.708 6.967 1.00 98.19 194 GLN A C 1
ATOM 1434 O O . GLN A 1 194 ? 9.396 1.831 8.015 1.00 98.19 194 GLN A O 1
ATOM 1439 N N . GLU A 1 195 ? 11.095 2.460 6.692 1.00 98.25 195 GLU A N 1
ATOM 1440 C CA . GLU A 1 195 ? 11.627 3.498 7.590 1.00 98.25 195 GLU A CA 1
ATOM 1441 C C . GLU A 1 195 ? 10.547 4.528 7.961 1.00 98.25 195 GLU A C 1
ATOM 1443 O O . GLU A 1 195 ? 10.323 4.812 9.137 1.00 98.25 195 GLU A O 1
ATOM 1448 N N . THR A 1 196 ? 9.807 5.020 6.963 1.00 98.12 196 THR A N 1
ATOM 1449 C CA . THR A 1 196 ? 8.732 6.003 7.165 1.00 98.12 196 THR A CA 1
ATOM 1450 C C . THR A 1 196 ? 7.584 5.451 8.022 1.00 98.12 196 THR A C 1
ATOM 1452 O O . THR A 1 196 ? 7.024 6.168 8.850 1.00 98.12 196 THR A O 1
ATOM 1455 N N . CYS A 1 197 ? 7.216 4.177 7.857 1.00 98.19 197 CYS A N 1
ATOM 1456 C CA . CYS A 1 197 ? 6.177 3.545 8.673 1.00 98.19 197 CYS A CA 1
ATOM 1457 C C . CYS A 1 197 ? 6.646 3.316 10.118 1.00 98.19 197 CYS A C 1
ATOM 1459 O O . CYS A 1 197 ? 5.870 3.516 11.050 1.00 98.19 197 CYS A O 1
ATOM 1461 N N . THR A 1 198 ? 7.921 2.979 10.315 1.00 97.44 198 THR A N 1
ATOM 1462 C CA . THR A 1 198 ? 8.550 2.886 11.639 1.00 97.44 198 THR A CA 1
ATOM 1463 C C . THR A 1 198 ? 8.546 4.238 12.364 1.00 97.44 198 THR A C 1
ATOM 1465 O O . THR A 1 198 ? 8.150 4.311 13.527 1.00 97.44 198 THR A O 1
ATOM 1468 N N . GLU A 1 199 ? 8.886 5.333 11.674 1.00 97.25 199 GLU A N 1
ATOM 1469 C CA . GLU A 1 199 ? 8.772 6.703 12.208 1.00 97.25 199 GLU A CA 1
ATOM 1470 C C . GLU A 1 199 ? 7.325 7.057 12.593 1.00 97.25 199 GLU A C 1
ATOM 1472 O O . GLU A 1 199 ? 7.089 7.643 13.654 1.00 97.25 199 GLU A O 1
ATOM 1477 N N . ILE A 1 200 ? 6.341 6.649 11.781 1.00 96.81 200 ILE A N 1
ATOM 1478 C CA . ILE A 1 200 ? 4.917 6.803 12.109 1.00 96.81 200 ILE A CA 1
ATOM 1479 C C . ILE A 1 200 ? 4.560 6.020 13.378 1.00 96.81 200 ILE A C 1
ATOM 1481 O O . ILE A 1 200 ? 3.949 6.605 14.268 1.00 96.81 200 ILE A O 1
ATOM 1485 N N . LEU A 1 201 ? 4.958 4.746 13.508 1.00 96.12 201 LEU A N 1
ATOM 1486 C CA . LEU A 1 201 ? 4.666 3.936 14.700 1.00 96.12 201 LEU A CA 1
ATOM 1487 C C . LEU A 1 201 ? 5.210 4.591 15.980 1.00 96.12 201 LEU A C 1
ATOM 1489 O O . LEU A 1 201 ? 4.489 4.654 16.977 1.00 96.12 201 LEU A O 1
ATOM 1493 N N . TYR A 1 202 ? 6.449 5.094 15.953 1.00 95.56 202 TYR A N 1
ATOM 1494 C CA . TYR A 1 202 ? 7.050 5.797 17.093 1.00 95.56 202 TYR A CA 1
ATOM 1495 C C . TYR A 1 202 ? 6.401 7.157 17.390 1.00 95.56 202 TYR A C 1
ATOM 1497 O O . TYR A 1 202 ? 6.471 7.625 18.524 1.00 95.56 202 TYR A O 1
ATOM 1505 N N . SER A 1 203 ? 5.735 7.766 16.406 1.00 95.38 203 SER A N 1
ATOM 1506 C CA . SER A 1 203 ? 4.990 9.021 16.565 1.00 95.38 203 SER A CA 1
ATOM 1507 C C . SER A 1 203 ? 3.566 8.831 17.114 1.00 95.38 203 SER A C 1
ATOM 1509 O O . SER A 1 203 ? 2.904 9.820 17.432 1.00 95.38 203 SER A O 1
ATOM 1511 N N . LEU A 1 204 ? 3.051 7.596 17.208 1.00 95.44 204 LEU A N 1
ATOM 1512 C CA . LEU A 1 204 ? 1.698 7.339 17.717 1.00 95.44 204 LEU A CA 1
ATOM 1513 C C . LEU A 1 204 ? 1.639 7.447 19.254 1.00 95.44 204 LEU A C 1
ATOM 1515 O O . LEU A 1 204 ? 2.517 6.892 19.922 1.00 95.44 204 LEU A O 1
ATOM 1519 N N . PRO A 1 205 ? 0.580 8.057 19.837 1.00 94.12 205 PRO A N 1
ATOM 1520 C CA . PRO A 1 205 ? 0.464 8.266 21.282 1.00 94.12 205 PRO A CA 1
ATOM 1521 C C . PRO A 1 205 ? 0.696 6.972 22.077 1.00 94.12 205 PRO A C 1
ATOM 1523 O O . PRO A 1 205 ? 0.041 5.967 21.766 1.00 94.12 205 PRO A O 1
ATOM 1526 N N . PRO A 1 206 ? 1.609 6.948 23.072 1.00 89.75 206 PRO A N 1
ATOM 1527 C CA . PRO A 1 206 ? 1.885 5.753 23.869 1.00 89.75 206 PRO A CA 1
ATOM 1528 C C . PRO A 1 206 ? 0.620 5.277 24.590 1.00 89.75 206 PRO A C 1
ATOM 1530 O O . PRO A 1 206 ? -0.304 6.053 24.812 1.00 89.75 206 PRO A O 1
ATOM 1533 N N . GLU A 1 207 ? 0.561 3.985 24.919 1.00 82.50 207 GLU A N 1
ATOM 1534 C CA . GLU A 1 207 ? -0.648 3.380 25.499 1.00 82.50 207 GLU A CA 1
ATOM 1535 C C . GLU A 1 207 ? -1.013 3.983 26.860 1.00 82.50 207 GLU A C 1
ATOM 1537 O O . GLU A 1 207 ? -2.162 4.365 27.064 1.00 82.50 207 GLU A O 1
ATOM 1542 N N . THR A 1 208 ? -0.021 4.145 27.733 1.00 80.00 208 THR A N 1
ATOM 1543 C CA . THR A 1 208 ? -0.134 4.895 28.984 1.00 80.00 208 THR A CA 1
ATOM 1544 C C . THR A 1 208 ? 0.731 6.148 28.921 1.00 80.00 208 THR A C 1
ATOM 1546 O O . THR A 1 208 ? 1.818 6.148 28.328 1.00 80.00 208 THR A O 1
ATOM 1549 N N . LYS A 1 209 ? 0.270 7.231 29.550 1.00 78.44 209 LYS A N 1
ATOM 1550 C CA . LYS A 1 209 ? 1.129 8.383 29.843 1.00 78.44 209 LYS A CA 1
ATOM 1551 C C . LYS A 1 209 ? 2.190 7.981 30.884 1.00 78.44 209 LYS A C 1
ATOM 1553 O O . LYS A 1 209 ? 1.820 7.403 31.907 1.00 78.44 209 LYS A O 1
ATOM 1558 N N . PRO A 1 210 ? 3.490 8.259 30.662 1.00 76.31 210 PRO A N 1
ATOM 1559 C CA . PRO A 1 210 ? 4.556 7.829 31.573 1.00 76.31 210 PRO A CA 1
ATOM 1560 C C . PRO A 1 210 ? 4.554 8.576 32.918 1.00 76.31 210 PRO A C 1
ATOM 1562 O O . PRO A 1 210 ? 5.153 8.099 33.876 1.00 76.31 210 PRO A O 1
ATOM 1565 N N . ASP A 1 211 ? 3.906 9.738 32.977 1.00 78.44 211 ASP A N 1
ATOM 1566 C CA . ASP A 1 211 ? 3.832 10.652 34.117 1.00 78.44 211 ASP A CA 1
ATOM 1567 C C . ASP A 1 211 ? 2.538 10.502 34.934 1.00 78.44 211 ASP A C 1
ATOM 1569 O O . ASP A 1 211 ? 2.605 10.466 36.161 1.00 78.44 211 ASP A O 1
ATOM 1573 N N . THR A 1 212 ? 1.371 10.375 34.288 1.00 79.88 212 THR A N 1
ATOM 1574 C CA . THR A 1 212 ? 0.078 10.243 34.996 1.00 79.88 212 THR A CA 1
ATOM 1575 C C . THR A 1 212 ? -0.428 8.806 35.123 1.00 79.88 212 THR A C 1
ATOM 1577 O O . THR A 1 212 ? -1.298 8.538 35.949 1.00 79.88 212 THR A O 1
ATOM 1580 N N . GLY A 1 213 ? 0.076 7.873 34.308 1.00 78.62 213 GLY A N 1
ATOM 1581 C CA . GLY A 1 213 ? -0.462 6.513 34.211 1.00 78.62 213 GLY A CA 1
ATOM 1582 C C . GLY A 1 213 ? -1.839 6.419 33.539 1.00 78.62 213 GLY A C 1
ATOM 1583 O O . GLY A 1 213 ? -2.409 5.333 33.504 1.00 78.62 213 GLY A O 1
ATOM 1584 N N . GLU A 1 214 ? -2.376 7.519 33.001 1.00 81.06 214 GLU A N 1
ATOM 1585 C CA . GLU A 1 214 ? -3.662 7.532 32.296 1.00 81.06 214 GLU A CA 1
ATOM 1586 C C . GLU A 1 214 ? -3.596 6.743 30.980 1.00 81.06 214 GLU A C 1
ATOM 1588 O O . GLU A 1 214 ? -2.625 6.849 30.218 1.00 81.06 214 GLU A O 1
ATOM 1593 N N . ASP A 1 215 ? -4.667 5.999 30.691 1.00 77.50 215 ASP A N 1
ATOM 1594 C CA . ASP A 1 215 ? -4.852 5.268 29.439 1.00 77.50 215 ASP A CA 1
ATOM 1595 C C . ASP A 1 215 ? -5.129 6.243 28.281 1.00 77.50 215 ASP A C 1
ATOM 1597 O O . ASP A 1 215 ? -6.248 6.705 28.064 1.00 77.50 215 ASP A O 1
ATOM 1601 N N . ASN A 1 216 ? -4.119 6.496 27.449 1.00 85.94 216 ASN A N 1
ATOM 1602 C CA . ASN A 1 216 ? -4.228 7.309 26.230 1.00 85.94 216 ASN A CA 1
ATOM 1603 C C . ASN A 1 216 ? -4.892 6.550 25.059 1.00 85.94 216 ASN A C 1
ATOM 1605 O O . ASN A 1 216 ? -4.865 7.000 23.909 1.00 85.94 216 ASN A O 1
ATOM 1609 N N . ALA A 1 217 ? -5.483 5.383 25.326 1.00 86.19 217 ALA A N 1
ATOM 1610 C CA . ALA A 1 217 ? -5.964 4.441 24.322 1.00 86.19 217 ALA A CA 1
ATOM 1611 C C . ALA A 1 217 ? -6.971 5.070 23.335 1.00 86.19 217 ALA A C 1
ATOM 1613 O O . ALA A 1 217 ? -6.891 4.797 22.137 1.00 86.19 217 ALA A O 1
ATOM 1614 N N . ALA A 1 218 ? -7.852 5.965 23.795 1.00 87.69 218 ALA A N 1
ATOM 1615 C CA . ALA A 1 218 ? -8.819 6.660 22.938 1.00 87.69 218 ALA A CA 1
ATOM 1616 C C . ALA A 1 218 ? -8.163 7.582 21.884 1.00 87.69 218 ALA A C 1
ATOM 1618 O O . ALA A 1 218 ? -8.688 7.726 20.779 1.00 87.69 218 ALA A O 1
ATOM 1619 N N . GLN A 1 219 ? -6.986 8.157 22.167 1.00 91.69 219 GLN A N 1
ATOM 1620 C CA . GLN A 1 219 ? -6.269 9.042 21.234 1.00 91.69 219 GLN A CA 1
ATOM 1621 C C . GLN A 1 219 ? -5.581 8.284 20.088 1.00 91.69 219 GLN A C 1
ATOM 1623 O O . GLN A 1 219 ? -5.283 8.870 19.045 1.00 91.69 219 GLN A O 1
ATOM 1628 N N . LEU A 1 220 ? -5.339 6.977 20.249 1.00 94.12 220 LEU A N 1
ATOM 1629 C CA . LEU A 1 220 ? -4.627 6.177 19.252 1.00 94.12 220 LEU A CA 1
ATOM 1630 C C . LEU A 1 220 ? -5.405 6.052 17.934 1.00 94.12 220 LEU A C 1
ATOM 1632 O O . LEU A 1 220 ? -4.783 6.069 16.875 1.00 94.12 220 LEU A O 1
ATOM 1636 N N . VAL A 1 221 ? -6.738 5.931 17.975 1.00 94.56 221 VAL A N 1
ATOM 1637 C CA . VAL A 1 221 ? -7.552 5.736 16.759 1.00 94.56 221 VAL A CA 1
ATOM 1638 C C . VAL A 1 221 ? -7.524 6.977 15.847 1.00 94.56 221 VAL A C 1
ATOM 1640 O O . VAL A 1 221 ? -7.117 6.823 14.693 1.00 94.56 221 VAL A O 1
ATOM 1643 N N . PRO A 1 222 ? -7.832 8.206 16.320 1.00 93.56 222 PRO A N 1
ATOM 1644 C CA . PRO A 1 222 ? -7.695 9.411 15.497 1.00 93.56 222 PRO A CA 1
ATOM 1645 C C . PRO A 1 222 ? -6.260 9.653 15.005 1.00 93.56 222 PRO A C 1
ATOM 1647 O O . PRO A 1 222 ? -6.055 9.991 13.838 1.00 93.56 222 PRO A O 1
ATOM 1650 N N . ALA A 1 223 ? -5.251 9.429 15.859 1.00 94.44 223 ALA A N 1
ATOM 1651 C CA . ALA A 1 223 ? -3.846 9.607 15.488 1.00 94.44 223 ALA A CA 1
ATOM 1652 C C . ALA A 1 223 ? -3.392 8.621 14.394 1.00 94.44 223 ALA A C 1
ATOM 1654 O O . ALA A 1 223 ? -2.665 9.006 13.473 1.00 94.44 223 ALA A O 1
ATOM 1655 N N . LEU A 1 224 ? -3.847 7.364 14.459 1.00 95.69 224 LEU A N 1
ATOM 1656 C CA . LEU A 1 224 ? -3.575 6.340 13.449 1.00 95.69 224 LEU A CA 1
ATOM 1657 C C . LEU A 1 224 ? -4.224 6.689 12.104 1.00 95.69 224 LEU A C 1
ATOM 1659 O O . LEU A 1 224 ? -3.562 6.576 11.074 1.00 95.69 224 LEU A O 1
ATOM 1663 N N . LEU A 1 225 ? -5.479 7.149 12.112 1.00 94.62 225 LEU A N 1
ATOM 1664 C CA . LEU A 1 225 ? -6.203 7.560 10.904 1.00 94.62 225 LEU A CA 1
ATOM 1665 C C . LEU A 1 225 ? -5.543 8.767 10.228 1.00 94.62 225 LEU A C 1
ATOM 1667 O O . LEU A 1 225 ? -5.186 8.688 9.053 1.00 94.62 225 LEU A O 1
ATOM 1671 N N . GLY A 1 226 ? -5.284 9.848 10.972 1.00 93.12 226 GLY A N 1
ATOM 1672 C CA . GLY A 1 226 ? -4.600 11.031 10.436 1.00 93.12 226 GLY A CA 1
ATOM 1673 C C . GLY A 1 226 ? -3.209 10.706 9.874 1.00 93.12 226 GLY A C 1
ATOM 1674 O O . GLY A 1 226 ? -2.838 11.181 8.796 1.00 93.12 226 GLY A O 1
ATOM 1675 N N . SER A 1 227 ? -2.463 9.826 10.551 1.00 95.38 227 SER A N 1
ATOM 1676 C CA . SER A 1 227 ? -1.166 9.337 10.066 1.00 95.38 227 SER A CA 1
ATOM 1677 C C . SER A 1 227 ? -1.299 8.507 8.786 1.00 95.38 227 SER A C 1
ATOM 1679 O O . SER A 1 227 ? -0.532 8.717 7.844 1.00 95.38 227 SER A O 1
ATOM 1681 N N . PHE A 1 228 ? -2.285 7.604 8.724 1.00 96.31 228 PHE A N 1
ATOM 1682 C CA . PHE A 1 228 ? -2.552 6.782 7.546 1.00 96.31 228 PHE A CA 1
ATOM 1683 C C . PHE A 1 228 ? -2.911 7.629 6.325 1.00 96.31 228 PHE A C 1
ATOM 1685 O O . PHE A 1 228 ? -2.343 7.409 5.257 1.00 96.31 228 PHE A O 1
ATOM 1692 N N . TYR A 1 229 ? -3.811 8.608 6.444 1.00 94.75 229 TYR A N 1
ATOM 1693 C CA . TYR A 1 229 ? -4.227 9.396 5.282 1.00 94.75 229 TYR A CA 1
ATOM 1694 C C . TYR A 1 229 ? -3.135 10.311 4.748 1.00 94.75 229 TYR A C 1
ATOM 1696 O O . TYR A 1 229 ? -2.958 10.386 3.529 1.00 94.75 229 TYR A O 1
ATOM 1704 N N . ARG A 1 230 ? -2.352 10.943 5.635 1.00 94.56 230 ARG A N 1
ATOM 1705 C CA . ARG A 1 230 ? -1.147 11.686 5.239 1.00 94.56 230 ARG A CA 1
ATOM 1706 C C . ARG A 1 230 ? -0.200 10.785 4.444 1.00 94.56 230 ARG A C 1
ATOM 1708 O O . ARG A 1 230 ? 0.169 11.121 3.319 1.00 94.56 230 ARG A O 1
ATOM 1715 N N . PHE A 1 231 ? 0.129 9.619 4.999 1.00 97.06 231 PHE A N 1
ATOM 1716 C CA . PHE A 1 231 ? 1.018 8.640 4.374 1.00 97.06 231 PHE A CA 1
ATOM 1717 C C . PHE A 1 231 ? 0.476 8.115 3.032 1.00 97.06 231 PHE A C 1
ATOM 1719 O O . PHE A 1 231 ? 1.186 8.120 2.031 1.00 97.06 231 PHE A O 1
ATOM 1726 N N . SER A 1 232 ? -0.798 7.721 2.984 1.00 96.62 232 SER A N 1
ATOM 1727 C CA . SER A 1 232 ? -1.476 7.173 1.803 1.00 96.62 232 SER A CA 1
ATOM 1728 C C . SER A 1 232 ? -1.601 8.201 0.672 1.00 96.62 232 SER A C 1
ATOM 1730 O O . SER A 1 232 ? -1.422 7.863 -0.500 1.00 96.62 232 SER A O 1
ATOM 1732 N N . SER A 1 233 ? -1.837 9.476 1.000 1.00 95.31 233 SER A N 1
ATOM 1733 C CA . SER A 1 233 ? -1.810 10.566 0.019 1.00 95.31 233 SER A CA 1
ATOM 1734 C C . SER A 1 233 ? -0.405 10.790 -0.542 1.00 95.31 233 SER A C 1
ATOM 1736 O O . SER A 1 233 ? -0.233 10.872 -1.761 1.00 95.31 233 SER A O 1
ATOM 1738 N N . GLY A 1 234 ? 0.610 10.794 0.332 1.00 96.75 234 GLY A N 1
ATOM 1739 C CA . GLY A 1 234 ? 2.018 10.816 -0.061 1.00 96.75 234 GLY A CA 1
ATOM 1740 C C . GLY A 1 234 ? 2.356 9.671 -1.019 1.00 96.75 234 GLY A C 1
ATOM 1741 O O . GLY A 1 234 ? 2.825 9.919 -2.128 1.00 96.75 234 GLY A O 1
ATOM 1742 N N . ALA A 1 235 ? 2.015 8.431 -0.658 1.00 97.75 235 ALA A N 1
ATOM 1743 C CA . ALA A 1 235 ? 2.233 7.239 -1.480 1.00 97.75 235 ALA A CA 1
ATOM 1744 C C . ALA A 1 235 ? 1.556 7.327 -2.863 1.00 97.75 235 ALA A C 1
ATOM 1746 O O . ALA A 1 235 ? 2.195 7.048 -3.874 1.00 97.75 235 ALA A O 1
ATOM 1747 N N . ARG A 1 236 ? 0.303 7.801 -2.948 1.00 97.25 236 ARG A N 1
ATOM 1748 C CA . ARG A 1 236 ? -0.393 8.065 -4.231 1.00 97.25 236 ARG A CA 1
ATOM 1749 C C . ARG A 1 236 ? 0.255 9.187 -5.054 1.00 97.25 236 ARG A C 1
ATOM 1751 O O . ARG A 1 236 ? 0.095 9.251 -6.273 1.00 97.25 236 ARG A O 1
ATOM 1758 N N . SER A 1 237 ? 0.956 10.116 -4.413 1.00 97.06 237 SER A N 1
ATOM 1759 C CA . SER A 1 237 ? 1.724 11.154 -5.104 1.00 97.06 237 SER A CA 1
ATOM 1760 C C . SER A 1 237 ? 3.047 10.604 -5.649 1.00 97.06 237 SER A C 1
ATOM 1762 O O . SER A 1 237 ? 3.356 10.825 -6.819 1.00 97.06 237 SER A O 1
ATOM 1764 N N . VAL A 1 238 ? 3.761 9.797 -4.855 1.00 98.25 238 VAL A N 1
ATOM 1765 C CA . VAL A 1 238 ? 4.967 9.065 -5.283 1.00 98.25 238 VAL A CA 1
ATOM 1766 C C . VAL A 1 238 ? 4.663 8.093 -6.424 1.00 98.25 238 VAL A C 1
ATOM 1768 O O . VAL A 1 238 ? 5.420 8.035 -7.386 1.00 98.25 238 VAL A O 1
ATOM 1771 N N . ASP A 1 239 ? 3.544 7.372 -6.368 1.00 97.88 239 ASP A N 1
ATOM 1772 C CA . ASP A 1 239 ? 3.126 6.445 -7.424 1.00 97.88 239 ASP A CA 1
ATOM 1773 C C . ASP A 1 239 ? 2.935 7.146 -8.777 1.00 97.88 239 ASP A C 1
ATOM 1775 O O . ASP A 1 239 ? 3.433 6.672 -9.794 1.00 97.88 239 ASP A O 1
ATOM 1779 N N . ARG A 1 240 ? 2.318 8.336 -8.787 1.00 97.75 240 ARG A N 1
ATOM 1780 C CA . ARG A 1 240 ? 2.187 9.160 -10.002 1.00 97.75 240 ARG A CA 1
ATOM 1781 C C . ARG A 1 240 ? 3.541 9.665 -10.504 1.00 97.75 240 ARG A C 1
ATOM 1783 O O . ARG A 1 240 ? 3.807 9.573 -11.700 1.00 97.75 240 ARG A O 1
ATOM 1790 N N . LEU A 1 241 ? 4.395 10.146 -9.597 1.00 98.06 241 LEU A N 1
ATOM 1791 C CA . LEU A 1 241 ? 5.750 10.628 -9.894 1.00 98.06 241 LEU A CA 1
ATOM 1792 C C . LEU A 1 241 ? 6.646 9.524 -10.488 1.00 98.06 241 LEU A C 1
ATOM 1794 O O . LEU A 1 241 ? 7.426 9.777 -11.405 1.00 98.06 241 LEU A O 1
ATOM 1798 N N . LEU A 1 242 ? 6.515 8.295 -9.983 1.00 97.88 242 LEU A N 1
ATOM 1799 C CA . LEU A 1 242 ? 7.341 7.135 -10.327 1.00 97.88 242 LEU A CA 1
ATOM 1800 C C . LEU A 1 242 ? 6.577 6.055 -11.113 1.00 97.88 242 LEU A C 1
ATOM 1802 O O . LEU A 1 242 ? 7.028 4.913 -11.192 1.00 97.88 242 LEU A O 1
ATOM 1806 N N . ASN A 1 243 ? 5.468 6.405 -11.774 1.00 97.75 243 ASN A N 1
ATOM 1807 C CA . ASN A 1 243 ? 4.617 5.464 -12.522 1.00 97.75 243 ASN A CA 1
ATOM 1808 C C . ASN A 1 243 ? 5.382 4.709 -13.634 1.00 97.75 243 ASN A C 1
ATOM 1810 O O . ASN A 1 243 ? 4.997 3.623 -14.069 1.00 97.75 243 ASN A O 1
ATOM 1814 N N . TYR A 1 244 ? 6.520 5.246 -14.081 1.00 96.94 244 TYR A N 1
ATOM 1815 C CA . TYR A 1 244 ? 7.435 4.543 -14.979 1.00 96.94 244 TYR A CA 1
ATOM 1816 C C . TYR A 1 244 ? 7.923 3.198 -14.396 1.00 96.94 244 TYR A C 1
ATOM 1818 O O . TYR A 1 244 ? 8.003 2.203 -15.118 1.00 96.94 244 TYR A O 1
ATOM 1826 N N . VAL A 1 245 ? 8.154 3.129 -13.078 1.00 97.31 245 VAL A N 1
ATOM 1827 C CA . VAL A 1 245 ? 8.523 1.900 -12.353 1.00 97.31 245 VAL A CA 1
ATOM 1828 C C . VAL A 1 245 ? 7.387 0.876 -12.410 1.00 97.31 245 VAL A C 1
ATOM 1830 O O . VAL A 1 245 ? 7.638 -0.284 -12.739 1.00 97.31 245 VAL A O 1
ATOM 1833 N N . ASN A 1 246 ? 6.132 1.294 -12.199 1.00 97.44 246 ASN A N 1
ATOM 1834 C CA . ASN A 1 246 ? 4.971 0.407 -12.348 1.00 97.44 246 ASN A CA 1
ATOM 1835 C C . ASN A 1 246 ? 4.903 -0.185 -13.768 1.00 97.44 246 ASN A C 1
ATOM 1837 O O . ASN A 1 246 ? 4.790 -1.398 -13.956 1.00 97.44 246 ASN A O 1
ATOM 1841 N N . ARG A 1 247 ? 5.029 0.673 -14.787 1.00 96.69 247 ARG A N 1
ATOM 1842 C CA . ARG A 1 247 ? 4.870 0.292 -16.199 1.00 96.69 247 ARG A CA 1
ATOM 1843 C C . ARG A 1 247 ? 5.990 -0.594 -16.750 1.00 96.69 247 ARG A C 1
ATOM 1845 O O . ARG A 1 247 ? 5.716 -1.384 -17.652 1.00 96.69 247 ARG A O 1
ATOM 1852 N N . HIS A 1 248 ? 7.223 -0.463 -16.252 1.00 95.62 248 HIS A N 1
ATOM 1853 C CA . HIS A 1 248 ? 8.407 -1.113 -16.841 1.00 95.62 248 HIS A CA 1
ATOM 1854 C C . HIS A 1 248 ? 9.150 -2.093 -15.923 1.00 95.62 248 HIS A C 1
ATOM 1856 O O . HIS A 1 248 ? 9.870 -2.962 -16.428 1.00 95.62 248 HIS A O 1
ATOM 1862 N N . TYR A 1 249 ? 8.994 -1.981 -14.602 1.00 95.81 249 TYR A N 1
ATOM 1863 C CA . TYR A 1 249 ? 9.504 -2.961 -13.642 1.00 95.81 249 TYR A CA 1
ATOM 1864 C C . TYR A 1 249 ? 8.378 -3.839 -13.090 1.00 95.81 249 TYR A C 1
ATOM 1866 O O . TYR A 1 249 ? 8.395 -5.038 -13.349 1.00 95.81 249 TYR A O 1
ATOM 1874 N N . VAL A 1 250 ? 7.375 -3.263 -12.411 1.00 96.88 250 VAL A N 1
ATOM 1875 C CA . VAL A 1 250 ? 6.313 -4.042 -11.736 1.00 96.88 250 VAL A CA 1
ATOM 1876 C C . VAL A 1 250 ? 5.555 -4.914 -12.733 1.00 96.88 250 VAL A C 1
ATOM 1878 O O . VAL A 1 250 ? 5.475 -6.121 -12.531 1.00 96.88 250 VAL A O 1
ATOM 1881 N N . LYS A 1 251 ? 5.085 -4.347 -13.855 1.00 96.31 251 LYS A N 1
ATOM 1882 C CA . LYS A 1 251 ? 4.406 -5.118 -14.910 1.00 96.31 251 LYS A CA 1
ATOM 1883 C C . LYS A 1 251 ? 5.237 -6.323 -15.383 1.00 96.31 251 LYS A C 1
ATOM 1885 O O . LYS A 1 251 ? 4.715 -7.430 -15.446 1.00 96.31 251 LYS A O 1
ATOM 1890 N N . ARG A 1 252 ? 6.528 -6.112 -15.665 1.00 94.69 252 ARG A N 1
ATOM 1891 C CA . ARG A 1 252 ? 7.453 -7.167 -16.118 1.00 94.69 252 ARG A CA 1
ATOM 1892 C C . ARG A 1 252 ? 7.642 -8.236 -15.041 1.00 94.69 252 ARG A C 1
ATOM 1894 O O . ARG A 1 252 ? 7.596 -9.417 -15.336 1.00 94.69 252 ARG A O 1
ATOM 1901 N N . ALA A 1 253 ? 7.814 -7.826 -13.787 1.00 95.06 253 ALA A N 1
ATOM 1902 C CA . ALA A 1 253 ? 7.968 -8.741 -12.663 1.00 95.06 253 ALA A CA 1
ATOM 1903 C C . ALA A 1 253 ? 6.708 -9.598 -12.436 1.00 95.06 253 ALA A C 1
ATOM 1905 O O . ALA A 1 253 ? 6.826 -10.778 -12.125 1.00 95.06 253 ALA A O 1
ATOM 1906 N N . VAL A 1 254 ? 5.510 -9.036 -12.638 1.00 95.38 254 VAL A N 1
ATOM 1907 C CA . VAL A 1 254 ? 4.244 -9.789 -12.616 1.00 95.38 254 VAL A CA 1
ATOM 1908 C C . VAL A 1 254 ? 4.178 -10.795 -13.774 1.00 95.38 254 VAL A C 1
ATOM 1910 O O . VAL A 1 254 ? 3.806 -11.942 -13.549 1.00 95.38 254 VAL A O 1
ATOM 1913 N N . GLU A 1 255 ? 4.594 -10.407 -14.986 1.00 94.00 255 GLU A N 1
ATOM 1914 C CA . GLU A 1 255 ? 4.711 -11.312 -16.148 1.00 94.00 255 GLU A CA 1
ATOM 1915 C C . GLU A 1 255 ? 5.764 -12.428 -15.934 1.00 94.00 255 GLU A C 1
ATOM 1917 O O . GLU A 1 255 ? 5.613 -13.527 -16.462 1.00 94.00 255 GLU A O 1
ATOM 1922 N N . GLU A 1 256 ? 6.790 -12.177 -15.115 1.00 94.00 256 GLU A N 1
ATOM 1923 C CA . GLU A 1 256 ? 7.837 -13.124 -14.683 1.00 94.00 256 GLU A CA 1
ATOM 1924 C C . GLU A 1 256 ? 7.465 -13.958 -13.436 1.00 94.00 256 GLU A C 1
ATOM 1926 O O . GLU A 1 256 ? 8.342 -14.518 -12.778 1.00 94.00 256 GLU A O 1
ATOM 1931 N N . ASP A 1 257 ? 6.181 -14.040 -13.086 1.00 95.06 257 ASP A N 1
ATOM 1932 C CA . ASP A 1 257 ? 5.664 -14.801 -11.938 1.00 95.06 257 ASP A CA 1
ATOM 1933 C C . ASP A 1 257 ? 6.135 -14.323 -10.546 1.00 95.06 257 ASP A C 1
ATOM 1935 O O . ASP A 1 257 ? 6.200 -15.084 -9.578 1.00 95.06 257 ASP A O 1
ATOM 1939 N N . ARG A 1 258 ? 6.452 -13.028 -10.417 1.00 96.25 258 ARG A N 1
ATOM 1940 C CA . ARG A 1 258 ? 6.821 -12.372 -9.144 1.00 96.25 258 ARG A CA 1
ATOM 1941 C C . ARG A 1 258 ? 5.699 -11.498 -8.565 1.00 96.25 258 ARG A C 1
ATOM 1943 O O . ARG A 1 258 ? 5.932 -10.775 -7.598 1.00 96.25 258 ARG A O 1
ATOM 1950 N N . GLY A 1 259 ? 4.501 -11.556 -9.152 1.00 96.31 259 GLY A N 1
ATOM 1951 C CA . GLY A 1 259 ? 3.308 -10.829 -8.706 1.00 96.31 259 GLY A CA 1
ATOM 1952 C C . GLY A 1 259 ? 2.707 -11.348 -7.393 1.00 96.31 259 GLY A C 1
ATOM 1953 O O . GLY A 1 259 ? 3.172 -12.334 -6.820 1.00 96.31 259 GLY A O 1
ATOM 1954 N N . TRP A 1 260 ? 1.651 -10.689 -6.904 1.00 96.50 260 TRP A N 1
ATOM 1955 C CA . TRP A 1 260 ? 0.992 -11.073 -5.646 1.00 96.50 260 TRP A CA 1
ATOM 1956 C C . TRP A 1 260 ? 0.341 -12.466 -5.702 1.00 96.50 260 TRP A C 1
ATOM 1958 O O . TRP A 1 260 ? 0.501 -13.238 -4.756 1.00 96.50 260 TRP A O 1
ATOM 1968 N N . ILE A 1 261 ? -0.306 -12.816 -6.822 1.00 94.06 261 ILE A N 1
ATOM 1969 C CA . ILE A 1 261 ? -0.591 -14.207 -7.207 1.00 94.06 261 ILE A CA 1
ATOM 1970 C C . ILE A 1 261 ? 0.566 -14.695 -8.071 1.00 94.06 261 ILE A C 1
ATOM 1972 O O . ILE A 1 261 ? 0.900 -14.038 -9.058 1.00 94.06 261 ILE A O 1
ATOM 1976 N N . ARG A 1 262 ? 1.110 -15.870 -7.747 1.00 93.00 262 ARG A N 1
ATOM 1977 C CA . ARG A 1 262 ? 1.996 -16.611 -8.645 1.00 93.00 262 ARG A CA 1
ATOM 1978 C C . ARG A 1 262 ? 1.304 -17.837 -9.227 1.00 93.00 262 ARG A C 1
ATOM 1980 O O . ARG A 1 262 ? 0.472 -18.466 -8.574 1.00 93.00 262 ARG A O 1
ATOM 1987 N N . LEU A 1 263 ? 1.718 -18.230 -10.421 1.00 90.19 263 LEU A N 1
ATOM 1988 C CA . LEU A 1 263 ? 1.360 -19.461 -11.102 1.00 90.19 263 LEU A CA 1
ATOM 1989 C C . LEU A 1 263 ? 1.718 -20.678 -10.247 1.00 90.19 263 LEU A C 1
ATOM 1991 O O . LEU A 1 263 ? 0.895 -21.581 -10.149 1.00 90.19 263 LEU A O 1
ATOM 1995 N N . ILE A 1 264 ? 2.874 -20.686 -9.568 1.00 90.81 264 ILE A N 1
ATOM 1996 C CA . ILE A 1 264 ? 3.231 -21.774 -8.636 1.00 90.81 264 ILE A CA 1
ATOM 1997 C C . ILE A 1 264 ? 2.186 -21.943 -7.516 1.00 90.81 264 ILE A C 1
ATOM 1999 O O . ILE A 1 264 ? 1.762 -23.062 -7.243 1.00 90.81 264 ILE A O 1
ATOM 2003 N N . ASP A 1 265 ? 1.670 -20.837 -6.960 1.00 87.12 265 ASP A N 1
ATOM 2004 C CA . ASP A 1 265 ? 0.676 -20.852 -5.874 1.00 87.12 265 ASP A CA 1
ATOM 2005 C C . ASP A 1 265 ? -0.704 -21.381 -6.345 1.00 87.12 265 ASP A C 1
ATOM 2007 O O . ASP A 1 265 ? -1.564 -21.708 -5.524 1.00 87.12 265 ASP A O 1
ATOM 2011 N N . VAL A 1 266 ? -0.932 -21.454 -7.665 1.00 86.25 266 VAL A N 1
ATOM 2012 C CA . VAL A 1 266 ? -2.165 -21.969 -8.288 1.00 86.25 266 VAL A CA 1
ATOM 2013 C C . VAL A 1 266 ? -1.975 -23.364 -8.888 1.00 86.25 266 VAL A C 1
ATOM 2015 O O . VAL A 1 266 ? -2.895 -24.176 -8.820 1.00 86.25 266 VAL A O 1
ATOM 2018 N N . LEU A 1 267 ? -0.791 -23.692 -9.413 1.00 87.31 267 LEU A N 1
ATOM 2019 C CA . LEU A 1 267 ? -0.473 -25.034 -9.908 1.00 87.31 267 LEU A CA 1
ATOM 2020 C C . LEU A 1 267 ? -0.592 -26.086 -8.801 1.00 87.31 267 LEU A C 1
ATOM 2022 O O . LEU A 1 267 ? -1.165 -27.144 -9.051 1.00 87.31 267 LEU A O 1
ATOM 2026 N N . ASP A 1 268 ? -0.163 -25.772 -7.575 1.00 84.69 268 ASP A N 1
ATOM 2027 C CA . ASP A 1 268 ? -0.335 -26.661 -6.419 1.00 84.69 268 ASP A CA 1
ATOM 2028 C C . ASP A 1 268 ? -1.816 -26.962 -6.123 1.00 84.69 268 ASP A C 1
ATOM 2030 O O . ASP A 1 268 ? -2.148 -28.058 -5.667 1.00 84.69 268 ASP A O 1
ATOM 2034 N N . LEU A 1 269 ? -2.724 -26.019 -6.401 1.00 80.25 269 LEU A N 1
ATOM 2035 C CA . LEU A 1 269 ? -4.170 -26.180 -6.202 1.00 80.25 269 LEU A CA 1
ATOM 2036 C C . LEU A 1 269 ? -4.827 -26.952 -7.351 1.00 80.25 269 LEU A C 1
ATOM 2038 O O . LEU A 1 269 ? -5.673 -27.808 -7.102 1.00 80.25 269 LEU A O 1
ATOM 2042 N N . VAL A 1 270 ? -4.412 -26.703 -8.596 1.00 81.12 270 VAL A N 1
ATOM 2043 C CA . VAL A 1 270 ? -4.878 -27.467 -9.768 1.00 81.12 270 VAL A CA 1
ATOM 2044 C C . VAL A 1 270 ? -4.393 -28.920 -9.696 1.00 81.12 270 VAL A C 1
ATOM 2046 O O . VAL A 1 270 ? -5.138 -29.839 -10.022 1.00 81.12 270 VAL A O 1
ATOM 2049 N N . ALA A 1 271 ? -3.177 -29.162 -9.200 1.00 84.94 271 ALA A N 1
ATOM 2050 C CA . ALA A 1 271 ? -2.692 -30.511 -8.920 1.00 84.94 271 ALA A CA 1
ATOM 2051 C C . ALA A 1 271 ? -3.544 -31.210 -7.843 1.00 84.94 271 ALA A C 1
ATOM 2053 O O . ALA A 1 271 ? -3.873 -32.388 -7.984 1.00 84.94 271 ALA A O 1
ATOM 2054 N N . GLN A 1 272 ? -3.962 -30.483 -6.799 1.00 83.06 272 GLN A N 1
ATOM 2055 C CA . GLN A 1 272 ? -4.880 -31.007 -5.784 1.00 83.06 272 GLN A CA 1
ATOM 2056 C C . GLN A 1 272 ? -6.261 -31.344 -6.369 1.00 83.06 272 GLN A C 1
ATOM 2058 O O . GLN A 1 272 ? -6.763 -32.431 -6.079 1.00 83.06 272 GLN A O 1
ATOM 2063 N N . SER A 1 273 ? -6.848 -30.489 -7.219 1.00 77.88 273 SER A N 1
ATOM 2064 C CA . SER A 1 273 ? -8.161 -30.755 -7.830 1.00 77.88 273 SER A CA 1
ATOM 2065 C C . SER A 1 273 ? -8.129 -31.937 -8.803 1.00 77.88 273 SER A C 1
ATOM 2067 O O . SER A 1 273 ? -8.960 -32.832 -8.693 1.00 77.88 273 SER A O 1
ATOM 2069 N N . LEU A 1 274 ? -7.123 -32.020 -9.681 1.00 80.38 274 LEU A N 1
ATOM 2070 C CA . LEU A 1 274 ? -6.976 -33.157 -10.602 1.00 80.38 274 LEU A CA 1
ATOM 2071 C C . LEU A 1 274 ? -6.782 -34.486 -9.847 1.00 80.38 274 LEU A C 1
ATOM 2073 O O . LEU A 1 274 ? -7.347 -35.506 -10.229 1.00 80.38 274 LEU A O 1
ATOM 2077 N N . SER A 1 275 ? -6.075 -34.469 -8.708 1.00 80.56 275 SER A N 1
ATOM 2078 C CA . SER A 1 275 ? -5.908 -35.657 -7.852 1.00 80.56 275 SER A CA 1
ATOM 2079 C C . SER A 1 275 ? -7.186 -36.126 -7.132 1.00 80.56 275 SER A C 1
ATOM 2081 O O . SER A 1 275 ? -7.174 -37.184 -6.491 1.00 80.56 275 SER A O 1
ATOM 2083 N N . LEU A 1 276 ? -8.257 -35.325 -7.168 1.00 75.56 276 LEU A N 1
ATOM 2084 C CA . LEU A 1 276 ? -9.587 -35.691 -6.681 1.00 75.56 276 LEU A CA 1
ATOM 2085 C C . LEU A 1 276 ? -10.421 -36.300 -7.811 1.00 75.56 276 LEU A C 1
ATOM 2087 O O . LEU A 1 276 ? -11.019 -37.351 -7.592 1.00 75.56 276 LEU A O 1
ATOM 2091 N N . ASP A 1 277 ? -10.386 -35.718 -9.012 1.00 72.19 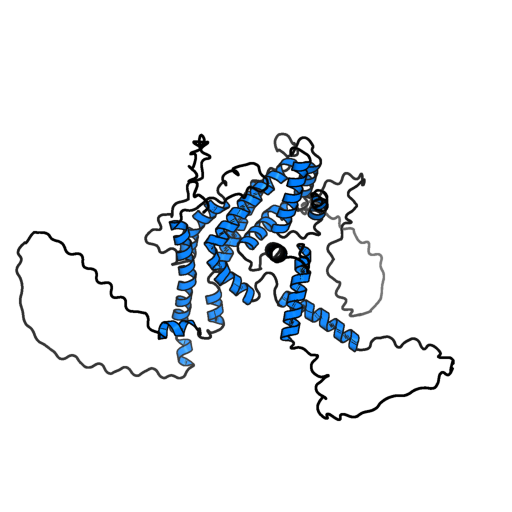277 ASP A N 1
ATOM 2092 C CA . ASP A 1 277 ? -11.096 -36.241 -10.187 1.00 72.19 277 ASP A CA 1
ATOM 2093 C C . ASP A 1 277 ? -10.608 -37.656 -10.564 1.00 72.19 277 ASP A C 1
ATOM 2095 O O . ASP A 1 277 ? -11.420 -38.573 -10.695 1.00 72.19 277 ASP A O 1
ATOM 2099 N N . ASP A 1 278 ? -9.288 -37.887 -10.590 1.00 68.69 278 ASP A N 1
ATOM 2100 C CA . ASP A 1 278 ? -8.703 -39.217 -10.853 1.00 68.69 278 ASP A CA 1
ATOM 2101 C C . ASP A 1 278 ? -9.140 -40.281 -9.820 1.00 68.69 278 ASP A C 1
ATOM 2103 O O . ASP A 1 278 ? -9.175 -41.476 -10.117 1.00 68.69 278 ASP A O 1
ATOM 2107 N N . LYS A 1 279 ? -9.498 -39.880 -8.590 1.00 64.25 279 LYS A N 1
ATOM 2108 C CA . LYS A 1 279 ? -10.017 -40.804 -7.561 1.00 64.25 279 LYS A CA 1
ATOM 2109 C C . LYS A 1 279 ? -11.499 -41.116 -7.730 1.00 64.25 279 LYS A C 1
ATOM 2111 O O . LYS A 1 279 ? -11.943 -42.144 -7.222 1.00 64.25 279 LYS A O 1
ATOM 2116 N N . ILE A 1 280 ? -12.251 -40.247 -8.402 1.00 63.88 280 ILE A N 1
ATOM 2117 C CA . ILE A 1 280 ? -13.677 -40.446 -8.675 1.00 63.88 280 ILE A CA 1
ATOM 2118 C C . ILE A 1 280 ? -13.846 -41.451 -9.827 1.00 63.88 280 ILE A C 1
ATOM 2120 O O . ILE A 1 280 ? -14.671 -42.357 -9.712 1.00 63.88 280 ILE A O 1
ATOM 2124 N N . ASP A 1 281 ? -13.010 -41.377 -10.869 1.00 59.72 281 ASP A N 1
ATOM 2125 C CA . ASP A 1 281 ? -13.049 -42.321 -12.003 1.00 59.72 281 ASP A CA 1
ATOM 2126 C C . ASP A 1 281 ? -12.420 -43.698 -11.697 1.00 59.72 281 ASP A C 1
ATOM 2128 O O . ASP A 1 281 ? -12.786 -44.697 -12.318 1.00 59.72 281 ASP A O 1
ATOM 2132 N N . LEU A 1 282 ? -11.528 -43.811 -10.702 1.00 58.06 282 LEU A N 1
ATOM 2133 C CA . LEU A 1 282 ? -10.919 -45.096 -10.304 1.00 58.06 282 LEU A CA 1
ATOM 2134 C C . LEU A 1 282 ? -11.838 -46.034 -9.495 1.00 58.06 282 LEU A C 1
ATOM 2136 O O . LEU A 1 282 ? -11.385 -47.072 -9.008 1.00 58.06 282 LEU A O 1
ATOM 2140 N N . GLY A 1 283 ? -13.130 -45.721 -9.381 1.00 53.94 283 GLY A N 1
ATOM 2141 C CA . GLY A 1 283 ? -14.151 -46.730 -9.093 1.00 53.94 283 GLY A CA 1
ATOM 2142 C C . GLY A 1 283 ? -14.094 -47.377 -7.707 1.00 53.94 283 GLY A C 1
ATOM 2143 O O . GLY A 1 283 ? -14.646 -48.461 -7.539 1.00 53.94 283 GLY A O 1
ATOM 2144 N N . LEU A 1 284 ? -13.512 -46.720 -6.693 1.00 56.00 284 LEU A N 1
ATOM 2145 C CA . LEU A 1 284 ? -13.667 -47.134 -5.287 1.00 56.00 284 LEU A CA 1
ATOM 2146 C C . LEU A 1 284 ? -15.018 -46.674 -4.697 1.00 56.00 284 LEU A C 1
ATOM 2148 O O . LEU A 1 284 ? -15.111 -46.224 -3.557 1.00 56.00 284 LEU A O 1
ATOM 2152 N N . VAL A 1 285 ? -16.074 -46.795 -5.501 1.00 56.34 285 VAL A N 1
ATOM 2153 C CA . VAL A 1 285 ? -17.441 -46.898 -5.000 1.00 56.34 285 VAL A CA 1
ATOM 2154 C C . VAL A 1 285 ? -17.574 -48.336 -4.522 1.00 56.34 285 VAL A C 1
ATOM 2156 O O . VAL A 1 285 ? -17.536 -49.254 -5.343 1.00 56.34 285 VAL A O 1
ATOM 2159 N N . ASP A 1 286 ? -17.691 -48.537 -3.207 1.00 55.31 286 ASP A N 1
ATOM 2160 C CA . ASP A 1 286 ? -17.979 -49.861 -2.651 1.00 55.31 286 ASP A CA 1
ATOM 2161 C C . ASP A 1 286 ? -19.157 -50.483 -3.420 1.00 55.31 286 ASP A C 1
ATOM 2163 O O . ASP A 1 286 ? -20.163 -49.794 -3.644 1.00 55.31 286 ASP A O 1
ATOM 2167 N N . PRO A 1 287 ? -19.060 -51.756 -3.855 1.00 60.47 287 PRO A N 1
ATOM 2168 C CA . PRO A 1 287 ? -20.131 -52.385 -4.611 1.00 60.47 287 PRO A CA 1
ATOM 2169 C C . PRO A 1 287 ? -21.427 -52.268 -3.802 1.00 60.47 287 PRO A C 1
ATOM 2171 O O . PRO A 1 287 ? -21.416 -52.589 -2.607 1.00 60.47 287 PRO A O 1
ATOM 2174 N N . PRO A 1 288 ? -22.535 -51.795 -4.408 1.00 56.84 288 PRO A N 1
ATOM 2175 C CA . PRO A 1 288 ? -23.757 -51.526 -3.667 1.00 56.84 288 PRO A CA 1
ATOM 2176 C C . PRO A 1 288 ? -24.161 -52.789 -2.899 1.00 56.84 288 PRO A C 1
ATOM 2178 O O . PRO A 1 288 ? -24.157 -53.876 -3.491 1.00 56.84 288 PRO A O 1
ATOM 2181 N N . PRO A 1 289 ? -24.481 -52.684 -1.593 1.00 57.09 289 PRO A N 1
ATOM 2182 C CA . PRO A 1 289 ? -24.787 -53.851 -0.780 1.00 57.09 289 PRO A CA 1
ATOM 2183 C C . PRO A 1 289 ? -25.919 -54.617 -1.452 1.00 57.09 289 PRO A C 1
ATOM 2185 O O . PRO A 1 289 ? -26.945 -54.023 -1.781 1.00 57.09 289 PRO A O 1
ATOM 2188 N N . ALA A 1 290 ? -25.704 -55.912 -1.697 1.00 51.12 290 ALA A N 1
ATOM 2189 C CA . ALA A 1 290 ? -26.566 -56.727 -2.545 1.00 51.12 290 ALA A CA 1
ATOM 2190 C C . ALA A 1 290 ? -28.013 -56.752 -2.022 1.00 51.12 290 ALA A C 1
ATOM 2192 O O . ALA A 1 290 ? -28.384 -57.563 -1.170 1.00 51.12 290 ALA A O 1
ATOM 2193 N N . THR A 1 291 ? -28.847 -55.851 -2.539 1.00 54.53 291 THR A N 1
ATOM 2194 C CA . THR A 1 291 ? -30.264 -55.787 -2.210 1.00 54.53 291 THR A CA 1
ATOM 2195 C C . THR A 1 291 ? -30.994 -56.841 -3.028 1.00 54.53 291 THR A C 1
ATOM 2197 O O . THR A 1 291 ? -31.035 -56.809 -4.259 1.00 54.53 291 THR A O 1
ATOM 2200 N N . ASN A 1 292 ? -31.566 -57.817 -2.321 1.00 50.16 292 ASN A N 1
ATOM 2201 C CA . ASN A 1 292 ? -32.334 -58.905 -2.915 1.00 50.16 292 ASN A CA 1
ATOM 2202 C C . ASN A 1 292 ? -33.546 -58.354 -3.683 1.00 50.16 292 ASN A C 1
ATOM 2204 O O . ASN A 1 292 ? -34.607 -58.113 -3.105 1.00 50.16 292 ASN A O 1
ATOM 2208 N N . SER A 1 293 ? -33.389 -58.185 -4.997 1.00 43.75 293 SER A N 1
ATOM 2209 C CA . SER A 1 293 ? -34.451 -57.772 -5.917 1.00 43.75 293 SER A CA 1
ATOM 2210 C C . SER A 1 293 ? -35.517 -58.861 -6.038 1.00 43.75 293 SER A C 1
ATOM 2212 O O . SER A 1 293 ? -35.481 -59.707 -6.931 1.00 43.75 293 SER A O 1
ATOM 2214 N N . ARG A 1 294 ? -36.498 -58.838 -5.133 1.00 43.84 294 ARG A N 1
ATOM 2215 C CA . ARG A 1 294 ? -37.680 -59.698 -5.198 1.00 43.84 294 ARG A CA 1
ATOM 2216 C C . ARG A 1 294 ? -38.806 -58.966 -5.930 1.00 43.84 294 ARG A C 1
ATOM 2218 O O . ARG A 1 294 ? -39.440 -58.087 -5.366 1.00 43.84 294 ARG A O 1
ATOM 2225 N N . SER A 1 295 ? -39.022 -59.363 -7.184 1.00 54.38 295 SER A N 1
ATOM 2226 C CA . SER A 1 295 ? -40.288 -59.303 -7.934 1.00 54.38 295 SER A CA 1
ATOM 2227 C C . SER A 1 295 ? -41.251 -58.128 -7.677 1.00 54.38 295 SER A C 1
ATOM 2229 O O . SER A 1 295 ? -41.967 -58.122 -6.678 1.00 54.38 295 SER A O 1
ATOM 2231 N N . ASN A 1 296 ? -41.476 -57.296 -8.699 1.00 40.47 296 ASN A N 1
ATOM 2232 C CA . ASN A 1 296 ? -42.852 -56.963 -9.090 1.00 40.47 296 ASN A CA 1
ATOM 2233 C C . ASN A 1 296 ? -42.943 -56.534 -10.559 1.00 40.47 296 ASN A C 1
ATOM 2235 O O . ASN A 1 296 ? -42.608 -55.413 -10.928 1.00 40.47 296 ASN A O 1
ATOM 2239 N N . ALA A 1 297 ? -43.441 -57.442 -11.399 1.00 46.69 297 ALA A N 1
ATOM 2240 C CA . ALA A 1 297 ? -43.797 -57.154 -12.780 1.00 46.69 297 ALA A CA 1
ATOM 2241 C C . ALA A 1 297 ? -45.286 -56.779 -12.875 1.00 46.69 297 ALA A C 1
ATOM 2243 O O . ALA A 1 297 ? -46.158 -57.602 -12.600 1.00 46.69 297 ALA A O 1
ATOM 2244 N N . LYS A 1 298 ? -45.577 -55.553 -13.316 1.00 48.00 298 LYS A N 1
ATOM 2245 C CA . LYS A 1 298 ? -46.870 -55.135 -13.890 1.00 48.00 298 LYS A CA 1
ATOM 2246 C C . LYS A 1 298 ? -46.579 -53.978 -14.850 1.00 48.00 298 LYS A C 1
ATOM 2248 O O . LYS A 1 298 ? -46.216 -52.894 -14.424 1.00 48.00 298 LYS A O 1
ATOM 2253 N N . LYS A 1 299 ? -46.498 -54.249 -16.154 1.00 50.97 299 LYS A N 1
ATOM 2254 C CA . LYS A 1 299 ? -47.646 -54.297 -17.080 1.00 50.97 299 LYS A CA 1
ATOM 2255 C C . LYS A 1 299 ? -48.336 -52.933 -17.216 1.00 50.97 299 LYS A C 1
ATOM 2257 O O . LYS A 1 299 ? -49.417 -52.734 -16.673 1.00 50.97 299 LYS A O 1
ATOM 2262 N N . ILE A 1 300 ? -47.741 -52.065 -18.032 1.00 46.25 300 ILE A N 1
ATOM 2263 C CA . ILE A 1 300 ? -48.467 -51.109 -18.876 1.00 46.25 300 ILE A CA 1
ATOM 2264 C C . ILE A 1 300 ? -47.852 -51.225 -20.276 1.00 46.25 300 ILE A C 1
ATOM 2266 O O . ILE A 1 300 ? -46.640 -51.115 -20.438 1.00 46.25 300 ILE A O 1
ATOM 2270 N N . GLU A 1 301 ? -48.683 -51.519 -21.270 1.00 40.28 301 GLU A N 1
ATOM 2271 C CA . GLU A 1 301 ? -48.309 -51.746 -22.668 1.00 40.28 301 GLU A CA 1
ATOM 2272 C C . GLU A 1 301 ? -49.324 -50.992 -23.544 1.00 40.28 301 GLU A C 1
ATOM 2274 O O . GLU A 1 301 ? -50.508 -51.035 -23.209 1.00 40.28 301 GLU A O 1
ATOM 2279 N N . ARG A 1 302 ? -48.880 -50.404 -24.675 1.00 42.94 302 ARG A N 1
ATOM 2280 C CA . ARG A 1 302 ? -49.709 -49.875 -25.798 1.00 42.94 302 ARG A CA 1
ATOM 2281 C C . ARG A 1 302 ? -50.611 -48.658 -25.484 1.00 42.94 302 ARG A C 1
ATOM 2283 O O . ARG A 1 302 ? -51.222 -48.581 -24.433 1.00 42.94 302 ARG A O 1
ATOM 2290 N N . SER A 1 303 ? -50.803 -47.656 -26.351 1.00 46.00 303 SER A N 1
ATOM 2291 C CA . SER A 1 303 ? -50.284 -47.285 -27.692 1.00 46.00 303 SER A CA 1
ATOM 2292 C C . SER A 1 303 ? -50.410 -45.746 -27.814 1.00 46.00 303 SER A C 1
ATOM 2294 O O . SER A 1 303 ? -51.223 -45.166 -27.104 1.00 46.00 303 SER A O 1
ATOM 2296 N N . ARG A 1 304 ? -49.692 -44.998 -28.664 1.00 39.59 304 ARG A N 1
ATOM 2297 C CA . ARG A 1 304 ? -49.821 -44.900 -30.140 1.00 39.59 304 ARG A CA 1
ATOM 2298 C C . ARG A 1 304 ? -48.693 -43.972 -30.651 1.00 39.59 304 ARG A C 1
ATOM 2300 O O . ARG A 1 304 ? -48.340 -43.025 -29.966 1.00 39.59 304 ARG A O 1
ATOM 2307 N N . SER A 1 305 ? -48.032 -44.299 -31.765 1.00 40.97 305 SER A N 1
ATOM 2308 C CA . SER A 1 305 ? -48.240 -43.653 -33.083 1.00 40.97 305 SER A CA 1
ATOM 2309 C C . SER A 1 305 ? -48.103 -42.117 -33.061 1.00 40.97 305 SER A C 1
ATOM 2311 O O . SER A 1 305 ? -48.987 -41.457 -32.537 1.00 40.97 305 SER A O 1
ATOM 2313 N N . GLY A 1 306 ? -47.099 -41.466 -33.654 1.00 38.78 306 GLY A N 1
ATOM 2314 C CA . GLY A 1 306 ? -45.976 -41.938 -34.474 1.00 38.78 306 GLY A CA 1
ATOM 2315 C C . GLY A 1 306 ? -45.803 -41.050 -35.711 1.00 38.78 306 GLY A C 1
ATOM 2316 O O . GLY A 1 306 ? -46.799 -40.717 -36.345 1.00 38.78 306 GLY A O 1
ATOM 2317 N N . ASN A 1 307 ? -44.566 -40.698 -36.076 1.00 38.44 307 ASN A N 1
ATOM 2318 C CA . ASN A 1 307 ? -44.230 -40.395 -37.469 1.00 38.44 307 ASN A CA 1
ATOM 2319 C C . ASN A 1 307 ? -42.721 -40.536 -37.719 1.00 38.44 307 ASN A C 1
ATOM 2321 O O . ASN A 1 307 ? -41.914 -39.845 -37.101 1.00 38.44 307 ASN A O 1
ATOM 2325 N N . ASN A 1 308 ? -42.352 -41.420 -38.644 1.00 46.22 308 ASN A N 1
ATOM 2326 C CA . ASN A 1 308 ? -41.027 -41.410 -39.257 1.00 46.22 308 ASN A CA 1
ATOM 2327 C C . ASN A 1 308 ? -40.995 -40.308 -40.319 1.00 46.22 308 ASN A C 1
ATOM 2329 O O . ASN A 1 308 ? -41.968 -40.151 -41.050 1.00 46.22 308 ASN A O 1
ATOM 2333 N N . ASN A 1 309 ? -39.848 -39.649 -40.493 1.00 46.72 309 ASN A N 1
ATOM 2334 C CA . ASN A 1 309 ? -39.241 -39.569 -41.823 1.00 46.72 309 ASN A CA 1
ATOM 2335 C C . ASN A 1 309 ? -37.780 -39.113 -41.761 1.00 46.72 309 ASN A C 1
ATOM 2337 O O . ASN A 1 309 ? -37.469 -37.947 -41.542 1.00 46.72 309 ASN A O 1
ATOM 2341 N N . ASN A 1 310 ? -36.899 -40.085 -41.998 1.00 46.19 310 ASN A N 1
ATOM 2342 C CA . ASN A 1 310 ? -35.672 -39.986 -42.781 1.00 46.19 310 ASN A CA 1
ATOM 2343 C C . ASN A 1 310 ? -35.147 -38.578 -43.112 1.00 46.19 310 ASN A C 1
ATOM 2345 O O . ASN A 1 310 ? -35.593 -37.943 -44.068 1.00 46.19 310 ASN A O 1
ATOM 2349 N N . ARG A 1 311 ? -34.002 -38.234 -42.517 1.00 36.53 311 ARG A N 1
ATOM 2350 C CA . ARG A 1 311 ? -32.896 -37.709 -43.323 1.00 36.53 311 ARG A CA 1
ATOM 2351 C C . ARG A 1 311 ? -31.579 -38.317 -42.862 1.00 36.53 311 ARG A C 1
ATOM 2353 O O . ARG A 1 311 ? -31.026 -37.927 -41.840 1.00 36.53 311 ARG A O 1
ATOM 2360 N N . ALA A 1 312 ? -31.090 -39.283 -43.633 1.00 51.56 312 ALA A N 1
ATOM 2361 C CA . ALA A 1 312 ? -29.725 -39.760 -43.494 1.00 51.56 312 ALA A CA 1
ATOM 2362 C C . ALA A 1 312 ? -28.771 -38.589 -43.765 1.00 51.56 312 ALA A C 1
ATOM 2364 O O . ALA A 1 312 ? -28.794 -38.019 -44.855 1.00 51.56 312 ALA A O 1
ATOM 2365 N N . ASN A 1 313 ? -27.945 -38.240 -42.780 1.00 45.31 313 ASN A N 1
ATOM 2366 C CA . ASN A 1 313 ? -26.790 -37.374 -42.980 1.00 45.31 313 ASN A CA 1
ATOM 2367 C C . ASN A 1 313 ? -25.585 -38.045 -42.314 1.00 45.31 313 ASN A C 1
ATOM 2369 O O . ASN A 1 313 ? -25.381 -37.968 -41.103 1.00 45.31 313 ASN A O 1
ATOM 2373 N N . SER A 1 314 ? -24.835 -38.784 -43.130 1.00 52.56 314 SER A N 1
ATOM 2374 C CA . SER A 1 314 ? -23.668 -39.573 -42.731 1.00 52.56 314 SER A CA 1
ATOM 2375 C C . SER A 1 314 ? -22.440 -38.675 -42.536 1.00 52.56 314 SER A C 1
ATOM 2377 O O . SER A 1 314 ? -21.482 -38.763 -43.300 1.00 52.56 314 SER A O 1
ATOM 2379 N N . SER A 1 315 ? -22.484 -37.781 -41.545 1.00 51.62 315 SER A N 1
ATOM 2380 C CA . SER A 1 315 ? -21.387 -36.849 -41.237 1.00 51.62 315 SER A CA 1
ATOM 2381 C C . SER A 1 315 ? -21.596 -36.127 -39.894 1.00 51.62 315 SER A C 1
ATOM 2383 O O . SER A 1 315 ? -21.802 -34.915 -39.879 1.00 51.62 315 SER A O 1
ATOM 2385 N N . ASN A 1 316 ? -21.613 -36.848 -38.761 1.00 48.84 316 ASN A N 1
ATOM 2386 C CA . ASN A 1 316 ? -21.595 -36.185 -37.443 1.00 48.84 316 ASN A CA 1
ATOM 2387 C C . ASN A 1 316 ? -21.026 -37.025 -36.275 1.00 48.84 316 ASN A C 1
ATOM 2389 O O . ASN A 1 316 ? -21.510 -36.958 -35.147 1.00 48.84 316 ASN A O 1
ATOM 2393 N N . SER A 1 317 ? -19.984 -37.823 -36.528 1.00 46.69 317 SER A N 1
ATOM 2394 C CA . SER A 1 317 ? -19.247 -38.558 -35.483 1.00 46.69 317 SER A CA 1
ATOM 2395 C C . SER A 1 317 ? -18.201 -37.710 -34.733 1.00 46.69 317 SER A C 1
ATOM 2397 O O . SER A 1 317 ? -17.493 -38.238 -33.882 1.00 46.69 317 SER A O 1
ATOM 2399 N N . GLU A 1 318 ? -18.106 -36.402 -35.000 1.00 50.75 318 GLU A N 1
ATOM 2400 C CA . GLU A 1 318 ? -17.194 -35.474 -34.300 1.00 50.75 318 GLU A CA 1
ATOM 2401 C C . GLU A 1 318 ? -17.774 -34.904 -32.984 1.00 50.75 318 GLU A C 1
ATOM 2403 O O . GLU A 1 318 ? -17.073 -34.241 -32.221 1.00 50.75 318 GLU A O 1
ATOM 2408 N N . ALA A 1 319 ? -19.043 -35.186 -32.665 1.00 50.88 319 ALA A N 1
ATOM 2409 C CA . ALA A 1 319 ? -19.794 -34.486 -31.616 1.00 50.88 319 ALA A CA 1
ATOM 2410 C C . ALA A 1 319 ? -19.489 -34.884 -30.150 1.00 50.88 319 ALA A C 1
ATOM 2412 O O . ALA A 1 319 ? -20.086 -34.308 -29.241 1.00 50.88 319 ALA A O 1
ATOM 2413 N N . LEU A 1 320 ? -18.594 -35.848 -29.884 1.00 49.34 320 LEU A N 1
ATOM 2414 C CA . LEU A 1 320 ? -18.220 -36.254 -28.511 1.00 49.34 320 LEU A CA 1
ATOM 2415 C C . LEU A 1 320 ? -16.718 -36.147 -28.181 1.00 49.34 320 LEU A C 1
ATOM 2417 O O . LEU A 1 320 ? -16.339 -36.387 -27.038 1.00 49.34 320 LEU A O 1
ATOM 2421 N N . SER A 1 321 ? -15.862 -35.732 -29.124 1.00 48.56 321 SER A N 1
ATOM 2422 C CA . SER A 1 321 ? -14.396 -35.723 -28.938 1.00 48.56 321 SER A CA 1
ATOM 2423 C C . SER A 1 321 ? -13.788 -34.334 -28.665 1.00 48.56 321 SER A C 1
ATOM 2425 O O . SER A 1 321 ? -12.601 -34.121 -28.901 1.00 48.56 321 SER A O 1
ATOM 2427 N N . THR A 1 322 ? -14.576 -33.371 -28.175 1.00 47.94 322 THR A N 1
ATOM 2428 C CA . THR A 1 322 ? -14.147 -31.963 -28.010 1.00 47.94 322 THR A CA 1
ATOM 2429 C C . THR A 1 322 ? -14.207 -31.433 -26.572 1.00 47.94 322 THR A C 1
ATOM 2431 O O . THR A 1 322 ? -13.869 -30.277 -26.330 1.00 47.94 322 THR A O 1
ATOM 2434 N N . LYS A 1 323 ? -14.590 -32.254 -25.579 1.00 60.25 323 LYS A N 1
ATOM 2435 C CA . LYS A 1 323 ? -14.765 -31.788 -24.185 1.00 60.25 323 LYS A CA 1
ATOM 2436 C C . LYS A 1 323 ? -13.460 -31.636 -23.385 1.00 60.25 323 LYS A C 1
ATOM 2438 O O . LYS A 1 323 ? -13.463 -31.042 -22.307 1.00 60.25 323 LYS A O 1
ATOM 2443 N N . SER A 1 324 ? -12.328 -32.107 -23.909 1.00 62.50 324 SER A N 1
ATOM 2444 C CA . SER A 1 324 ? -10.999 -31.772 -23.388 1.00 62.50 324 SER A CA 1
ATOM 2445 C C . SER A 1 324 ? -10.532 -30.424 -23.952 1.00 62.50 324 SER A C 1
ATOM 2447 O O . SER A 1 324 ? -9.648 -30.375 -24.807 1.00 62.50 324 SER A O 1
ATOM 2449 N N . GLY A 1 325 ? -11.129 -29.329 -23.464 1.00 75.50 325 GLY A N 1
ATOM 2450 C CA . GLY A 1 325 ? -10.642 -27.972 -23.743 1.00 75.50 325 GLY A CA 1
ATOM 2451 C C . GLY A 1 325 ? -9.143 -27.848 -23.449 1.00 75.50 325 GLY A C 1
ATOM 2452 O O . GLY A 1 325 ? -8.623 -28.556 -22.576 1.00 75.50 325 GLY A O 1
ATOM 2453 N N . ASN A 1 326 ? -8.451 -26.985 -24.198 1.00 86.25 326 ASN A N 1
ATOM 2454 C CA . ASN A 1 326 ? -6.989 -26.897 -24.208 1.00 86.25 326 ASN A CA 1
ATOM 2455 C C . ASN A 1 326 ? -6.453 -26.781 -22.765 1.00 86.25 326 ASN A C 1
ATOM 2457 O O . ASN A 1 326 ? -6.953 -25.942 -22.011 1.00 86.25 326 ASN A O 1
ATOM 2461 N N . PRO A 1 327 ? -5.441 -27.566 -22.339 1.00 82.38 327 PRO A N 1
ATOM 2462 C CA . PRO A 1 327 ? -4.927 -27.492 -20.969 1.00 82.38 327 PRO A CA 1
ATOM 2463 C C . PRO A 1 327 ? -4.506 -26.070 -20.562 1.00 82.38 327 PRO A C 1
ATOM 2465 O O . PRO A 1 327 ? -4.660 -25.698 -19.401 1.00 82.38 327 PRO A O 1
ATOM 2468 N N . ARG A 1 328 ? -4.070 -25.231 -21.515 1.00 83.75 328 ARG A N 1
ATOM 2469 C CA . ARG A 1 328 ? -3.789 -23.805 -21.272 1.00 83.75 328 ARG A CA 1
ATOM 2470 C C . ARG A 1 328 ? -5.039 -22.999 -20.908 1.00 83.75 328 ARG A C 1
ATOM 2472 O O . ARG A 1 328 ? -4.969 -22.152 -20.025 1.00 83.75 328 ARG A O 1
ATOM 2479 N N . GLU A 1 329 ? -6.172 -23.263 -21.553 1.00 87.38 329 GLU A N 1
ATOM 2480 C CA . GLU A 1 329 ? -7.453 -22.607 -21.257 1.00 87.38 329 GLU A CA 1
ATOM 2481 C C . GLU A 1 329 ? -7.994 -23.048 -19.897 1.00 87.38 329 GLU A C 1
ATOM 2483 O O . GLU A 1 329 ? -8.447 -22.202 -19.130 1.00 87.38 329 GLU A O 1
ATOM 2488 N N . LYS A 1 330 ? -7.867 -24.341 -19.560 1.00 81.69 330 LYS A N 1
ATOM 2489 C CA . LYS A 1 330 ? -8.211 -24.864 -18.228 1.00 81.69 330 LYS A CA 1
ATOM 2490 C C . LYS A 1 330 ? -7.395 -24.180 -17.127 1.00 81.69 330 LYS A C 1
ATOM 2492 O O . LYS A 1 330 ? -7.974 -23.691 -16.163 1.00 81.69 330 LYS A O 1
ATOM 2497 N N . ILE A 1 331 ? -6.076 -24.059 -17.301 1.00 83.88 331 ILE A N 1
ATOM 2498 C CA . ILE A 1 331 ? -5.200 -23.339 -16.359 1.00 83.88 331 ILE A CA 1
ATOM 2499 C C . ILE A 1 331 ? -5.585 -21.850 -16.282 1.00 83.88 331 ILE A C 1
ATOM 2501 O O . ILE A 1 331 ? -5.718 -21.308 -15.189 1.00 83.88 331 ILE A O 1
ATOM 2505 N N . ALA A 1 332 ? -5.835 -21.187 -17.416 1.00 86.88 332 ALA A N 1
ATOM 2506 C CA . ALA A 1 332 ? -6.251 -19.782 -17.452 1.00 86.88 332 ALA A CA 1
ATOM 2507 C C . ALA A 1 332 ? -7.658 -19.532 -16.871 1.00 86.88 332 ALA A C 1
ATOM 2509 O O . ALA A 1 332 ? -7.962 -18.415 -16.449 1.00 86.88 332 ALA A O 1
ATOM 2510 N N . MET A 1 333 ? -8.538 -20.535 -16.867 1.00 87.06 333 MET A N 1
ATOM 2511 C CA . MET A 1 333 ? -9.828 -20.500 -16.175 1.00 87.06 333 MET A CA 1
ATOM 2512 C C . MET A 1 333 ? -9.638 -20.679 -14.666 1.00 87.06 333 MET A C 1
ATOM 2514 O O . MET A 1 333 ? -10.066 -19.809 -13.914 1.00 87.06 333 MET A O 1
ATOM 2518 N N . ALA A 1 334 ? -8.901 -21.708 -14.235 1.00 86.19 334 ALA A N 1
ATOM 2519 C CA . ALA A 1 334 ? -8.603 -21.960 -12.823 1.00 86.19 334 ALA A CA 1
ATOM 2520 C C . ALA A 1 334 ? -7.854 -20.790 -12.151 1.00 86.19 334 ALA A C 1
ATOM 2522 O O . ALA A 1 334 ? -8.144 -20.442 -11.010 1.00 86.19 334 ALA A O 1
ATOM 2523 N N . LEU A 1 335 ? -6.942 -20.120 -12.869 1.00 87.94 335 LEU A N 1
ATOM 2524 C CA . LEU A 1 335 ? -6.284 -18.884 -12.420 1.00 87.94 335 LEU A CA 1
ATOM 2525 C C . LEU A 1 335 ? -7.281 -17.743 -12.166 1.00 87.94 335 LEU A C 1
ATOM 2527 O O . LEU A 1 335 ? -7.152 -17.026 -11.174 1.00 87.94 335 LEU A O 1
ATOM 2531 N N . ARG A 1 336 ? -8.269 -17.565 -13.053 1.00 91.00 336 ARG A N 1
ATOM 2532 C CA . ARG A 1 336 ? -9.308 -16.533 -12.906 1.00 91.00 336 ARG A CA 1
ATOM 2533 C C . ARG A 1 336 ? -10.241 -16.856 -11.748 1.00 91.00 336 ARG A C 1
ATOM 2535 O O . ARG A 1 336 ? -10.424 -16.008 -10.885 1.00 91.00 336 ARG A O 1
ATOM 2542 N N . GLU A 1 337 ? -10.755 -18.080 -11.692 1.00 91.38 337 GLU A N 1
ATOM 2543 C CA . GLU A 1 337 ? -11.606 -18.561 -10.600 1.00 91.38 337 GLU A CA 1
ATOM 2544 C C . GLU A 1 337 ? -10.903 -18.399 -9.246 1.00 91.38 337 GLU A C 1
ATOM 2546 O O . GLU A 1 337 ? -11.416 -17.718 -8.361 1.00 91.38 337 GLU A O 1
ATOM 2551 N N . ARG A 1 338 ? -9.658 -18.883 -9.122 1.00 90.81 338 ARG A N 1
ATOM 2552 C CA . ARG A 1 338 ? -8.869 -18.745 -7.893 1.00 90.81 338 ARG A CA 1
ATOM 2553 C C . ARG A 1 338 ? -8.621 -17.288 -7.501 1.00 90.81 338 ARG A C 1
ATOM 2555 O O . ARG A 1 338 ? -8.663 -16.983 -6.308 1.00 90.81 338 ARG A O 1
ATOM 2562 N N . ARG A 1 339 ? -8.377 -16.385 -8.461 1.00 93.94 339 ARG A N 1
ATOM 2563 C CA . ARG A 1 339 ? -8.263 -14.939 -8.194 1.00 93.94 339 ARG A CA 1
ATOM 2564 C C . ARG A 1 339 ? -9.557 -14.406 -7.578 1.00 93.94 339 ARG A C 1
ATOM 2566 O O . ARG A 1 339 ? -9.482 -13.773 -6.533 1.00 93.94 339 ARG A O 1
ATOM 2573 N N . LEU A 1 340 ? -10.723 -14.712 -8.151 1.00 94.38 340 LEU A N 1
ATOM 2574 C CA . LEU A 1 340 ? -12.023 -14.275 -7.618 1.00 94.38 340 LEU A CA 1
ATOM 2575 C C . LEU A 1 340 ? -12.294 -14.864 -6.220 1.00 94.38 340 LEU A C 1
ATOM 2577 O O . LEU A 1 340 ? -12.650 -14.120 -5.305 1.00 94.38 340 LEU A O 1
ATOM 2581 N N . THR A 1 341 ? -12.015 -16.160 -6.007 1.00 94.25 341 THR A N 1
ATOM 2582 C CA . THR A 1 341 ? -12.134 -16.802 -4.684 1.00 94.25 341 THR A CA 1
ATOM 2583 C C . THR A 1 341 ? -11.277 -16.096 -3.634 1.00 94.25 341 THR A C 1
ATOM 2585 O O . THR A 1 341 ? -11.734 -15.868 -2.516 1.00 94.25 341 THR A O 1
ATOM 2588 N N . LEU A 1 342 ? -10.036 -15.729 -3.976 1.00 93.88 342 LEU A N 1
ATOM 2589 C CA . LEU A 1 342 ? -9.163 -14.975 -3.076 1.00 93.88 342 LEU A CA 1
ATOM 2590 C C . LEU A 1 342 ? -9.731 -13.575 -2.813 1.00 93.88 342 LEU A C 1
ATOM 2592 O O . LEU A 1 342 ? -9.870 -13.200 -1.654 1.00 93.88 342 LEU A O 1
ATOM 2596 N N . LEU A 1 343 ? -10.127 -12.835 -3.852 1.00 96.25 343 LEU A N 1
ATOM 2597 C CA . LEU A 1 343 ? -10.634 -11.462 -3.730 1.00 96.25 343 LEU A CA 1
ATOM 2598 C C . LEU A 1 343 ? -11.880 -11.336 -2.838 1.00 96.25 343 LEU A C 1
ATOM 2600 O O . LEU A 1 343 ? -12.055 -10.301 -2.190 1.00 96.25 343 LEU A O 1
ATOM 2604 N N . SER A 1 344 ? -12.689 -12.393 -2.710 1.00 96.56 344 SER A N 1
ATOM 2605 C CA . SER A 1 344 ? -13.819 -12.415 -1.766 1.00 96.56 344 SER A CA 1
ATOM 2606 C C . SER A 1 344 ? -13.407 -12.166 -0.302 1.00 96.56 344 SER A C 1
ATOM 2608 O O . SER A 1 344 ? -14.135 -11.503 0.436 1.00 96.56 344 SER A O 1
ATOM 2610 N N . GLN A 1 345 ? -12.187 -12.553 0.102 1.00 96.25 345 GLN A N 1
ATOM 2611 C CA . GLN A 1 345 ? -11.634 -12.313 1.450 1.00 96.25 345 GLN A CA 1
ATOM 2612 C C . GLN A 1 345 ? -11.394 -10.822 1.757 1.00 96.25 345 GLN A C 1
ATOM 2614 O O . GLN A 1 345 ? -11.254 -10.429 2.921 1.00 96.25 345 GLN A O 1
ATOM 2619 N N . TRP A 1 346 ? -11.361 -9.981 0.719 1.00 96.56 346 TRP A N 1
ATOM 2620 C CA . TRP A 1 346 ? -11.257 -8.523 0.810 1.00 96.56 346 TRP A CA 1
ATOM 2621 C C . TRP A 1 346 ? -12.574 -7.807 0.461 1.00 96.56 346 TRP A C 1
ATOM 2623 O O . TRP A 1 346 ? -12.593 -6.583 0.360 1.00 96.56 346 TRP A O 1
ATOM 2633 N N . GLY A 1 347 ? -13.686 -8.547 0.366 1.00 94.12 347 GLY A N 1
ATOM 2634 C CA . GLY A 1 347 ? -15.037 -8.003 0.197 1.00 94.12 347 GLY A CA 1
ATOM 2635 C C . GLY A 1 347 ? -15.521 -7.884 -1.250 1.00 94.12 347 GLY A C 1
ATOM 2636 O O . GLY A 1 347 ? -16.584 -7.304 -1.474 1.00 94.12 347 GLY A O 1
ATOM 2637 N N . TYR A 1 348 ? -14.788 -8.432 -2.225 1.00 96.56 348 TYR A N 1
ATOM 2638 C CA . TYR A 1 348 ? -15.295 -8.547 -3.593 1.00 96.56 348 TYR A CA 1
ATOM 2639 C C . TYR A 1 348 ? -16.479 -9.526 -3.659 1.00 96.56 348 TYR A C 1
ATOM 2641 O O . TYR A 1 348 ? -16.463 -10.586 -3.031 1.00 96.56 348 TYR A O 1
ATOM 2649 N N . LYS A 1 349 ? -17.495 -9.174 -4.447 1.00 95.69 349 LYS A N 1
ATOM 2650 C CA . LYS A 1 349 ? -18.642 -10.025 -4.796 1.00 95.69 349 LYS A CA 1
ATOM 2651 C C . LYS A 1 349 ? -18.605 -10.251 -6.303 1.00 95.69 349 LYS A C 1
ATOM 2653 O O . LYS A 1 349 ? -18.205 -9.339 -7.016 1.00 95.69 349 LYS A O 1
ATOM 2658 N N . GLU A 1 350 ? -19.031 -11.413 -6.790 1.00 94.06 350 GLU A N 1
ATOM 2659 C CA . GLU A 1 350 ? -18.956 -11.741 -8.226 1.00 94.06 350 GLU A CA 1
ATOM 2660 C C . GLU A 1 350 ? -19.773 -10.768 -9.097 1.00 94.06 350 GLU A C 1
ATOM 2662 O O . GLU A 1 350 ? -19.290 -10.331 -10.139 1.00 94.06 350 GLU A O 1
ATOM 2667 N N . ASP A 1 351 ? -20.930 -10.313 -8.604 1.00 95.25 351 ASP A N 1
ATOM 2668 C CA . ASP A 1 351 ? -21.752 -9.250 -9.214 1.00 95.25 351 ASP A CA 1
ATOM 2669 C C . ASP A 1 351 ? -21.269 -7.819 -8.875 1.00 95.25 351 ASP A C 1
ATOM 2671 O O . ASP A 1 351 ? -22.003 -6.840 -9.024 1.00 95.25 351 ASP A O 1
ATOM 2675 N N . GLY A 1 352 ? -20.055 -7.685 -8.338 1.00 93.50 352 GLY A N 1
ATOM 2676 C CA . GLY A 1 352 ? -19.453 -6.418 -7.938 1.00 93.50 352 GLY A CA 1
ATOM 2677 C C . GLY A 1 352 ? -19.035 -5.558 -9.128 1.00 93.50 352 GLY A C 1
ATOM 2678 O O . GLY A 1 352 ? -18.678 -6.050 -10.199 1.00 93.50 352 GLY A O 1
ATOM 2679 N N . ASP A 1 353 ? -19.034 -4.246 -8.921 1.00 96.06 353 ASP A N 1
ATOM 2680 C CA . ASP A 1 353 ? -18.593 -3.285 -9.921 1.00 96.06 353 ASP A CA 1
ATOM 2681 C C . ASP A 1 353 ? -17.058 -3.289 -10.098 1.00 96.06 353 ASP A C 1
ATOM 2683 O O . ASP A 1 353 ? -16.295 -3.836 -9.292 1.00 96.06 353 ASP A O 1
ATOM 2687 N N . ALA A 1 354 ? -16.588 -2.640 -11.165 1.00 96.06 354 ALA A N 1
ATOM 2688 C CA . ALA A 1 354 ? -15.163 -2.568 -11.477 1.00 96.06 354 ALA A CA 1
ATOM 2689 C C . ALA A 1 354 ? -14.338 -1.825 -10.405 1.00 96.06 354 ALA A C 1
ATOM 2691 O O . ALA A 1 354 ? -13.150 -2.118 -10.255 1.00 96.06 354 ALA A O 1
ATOM 2692 N N . GLU A 1 355 ? -14.934 -0.898 -9.644 1.00 95.38 355 GLU A N 1
ATOM 2693 C CA . GLU A 1 355 ? -14.245 -0.223 -8.542 1.00 95.38 355 GLU A CA 1
ATOM 2694 C C . GLU A 1 355 ? -14.104 -1.146 -7.325 1.00 95.38 355 GLU A C 1
ATOM 2696 O O . GLU A 1 355 ? -13.025 -1.198 -6.732 1.00 95.38 355 GLU A O 1
ATOM 2701 N N . SER A 1 356 ? -15.135 -1.933 -6.983 1.00 95.44 356 SER A N 1
ATOM 2702 C CA . SER A 1 356 ? -15.033 -2.975 -5.949 1.00 95.44 356 SER A CA 1
ATOM 2703 C C . SER A 1 356 ? -13.949 -4.004 -6.282 1.00 95.44 356 SER A C 1
ATOM 2705 O O . SER A 1 356 ? -13.117 -4.312 -5.423 1.00 95.44 356 SER A O 1
ATOM 2707 N N . LEU A 1 357 ? -13.876 -4.462 -7.540 1.00 96.06 357 LEU A N 1
ATOM 2708 C CA . LEU A 1 357 ? -12.805 -5.351 -8.001 1.00 96.06 357 LEU A CA 1
ATOM 2709 C C . LEU A 1 357 ? -11.421 -4.708 -7.814 1.00 96.06 357 LEU A C 1
ATOM 2711 O O . LEU A 1 357 ? -10.559 -5.287 -7.155 1.00 96.06 357 LEU A O 1
ATOM 2715 N N . ALA A 1 358 ? -11.216 -3.490 -8.326 1.00 96.81 358 ALA A N 1
ATOM 2716 C CA . ALA A 1 358 ? -9.938 -2.784 -8.212 1.00 96.81 358 ALA A CA 1
ATOM 2717 C C . ALA A 1 358 ? -9.531 -2.520 -6.747 1.00 96.81 358 ALA A C 1
ATOM 2719 O O . ALA A 1 358 ? -8.354 -2.612 -6.393 1.00 96.81 358 ALA A O 1
ATOM 2720 N N . ARG A 1 359 ? -10.502 -2.231 -5.871 1.00 96.62 359 ARG A N 1
ATOM 2721 C CA . ARG A 1 359 ? -10.287 -2.009 -4.434 1.00 96.62 359 ARG A CA 1
ATOM 2722 C C . ARG A 1 359 ? -9.898 -3.298 -3.708 1.00 96.62 359 ARG A C 1
ATOM 2724 O O . ARG A 1 359 ? -8.985 -3.273 -2.879 1.00 96.62 359 ARG A O 1
ATOM 2731 N N . ALA A 1 360 ? -10.554 -4.415 -4.021 1.00 97.25 360 ALA A N 1
ATOM 2732 C CA . ALA A 1 360 ? -10.205 -5.724 -3.477 1.00 97.25 360 ALA A CA 1
ATOM 2733 C C . ALA A 1 360 ? -8.826 -6.191 -3.966 1.00 97.25 360 ALA A C 1
ATOM 2735 O O . ALA A 1 360 ? -8.058 -6.737 -3.178 1.00 97.25 360 ALA A O 1
ATOM 2736 N N . GLU A 1 361 ? -8.472 -5.916 -5.225 1.00 97.62 361 GLU A N 1
ATOM 2737 C CA . GLU A 1 361 ? -7.152 -6.229 -5.783 1.00 97.62 361 GLU A CA 1
ATOM 2738 C C . GLU A 1 361 ? -6.038 -5.425 -5.112 1.00 97.62 361 GLU A C 1
ATOM 2740 O O . GLU A 1 361 ? -5.082 -6.023 -4.626 1.00 97.62 361 GLU A O 1
ATOM 2745 N N . ALA A 1 362 ? -6.198 -4.106 -4.964 1.00 97.88 362 ALA A N 1
ATOM 2746 C CA . ALA A 1 362 ? -5.246 -3.282 -4.216 1.00 97.88 362 ALA A CA 1
ATOM 2747 C C . ALA A 1 362 ? -5.103 -3.745 -2.750 1.00 97.88 362 ALA A C 1
ATOM 2749 O O . ALA A 1 362 ? -3.998 -3.781 -2.207 1.00 97.88 362 ALA A O 1
ATOM 2750 N N . SER A 1 363 ? -6.208 -4.166 -2.122 1.00 97.88 363 SER A N 1
ATOM 2751 C CA . SER A 1 363 ? -6.198 -4.723 -0.762 1.00 97.88 363 SER A CA 1
ATOM 2752 C C . SER A 1 363 ? -5.471 -6.072 -0.693 1.00 97.88 363 SER A C 1
ATOM 2754 O O . SER A 1 363 ? -4.733 -6.313 0.259 1.00 97.88 363 SER A O 1
ATOM 2756 N N . ALA A 1 364 ? -5.625 -6.943 -1.695 1.00 97.75 364 ALA A N 1
ATOM 2757 C CA . ALA A 1 364 ? -4.934 -8.231 -1.782 1.00 97.75 364 ALA A CA 1
ATOM 2758 C C . ALA A 1 364 ? -3.431 -8.076 -2.097 1.00 97.75 364 ALA A C 1
ATOM 2760 O O . ALA A 1 364 ? -2.593 -8.794 -1.549 1.00 97.75 364 ALA A O 1
ATOM 2761 N N . GLU A 1 365 ? -3.066 -7.085 -2.911 1.00 98.00 365 GLU A N 1
ATOM 2762 C CA . GLU A 1 365 ? -1.679 -6.683 -3.157 1.00 98.00 365 GLU A CA 1
ATOM 2763 C C . GLU A 1 365 ? -1.014 -6.123 -1.896 1.00 98.00 365 GLU A C 1
ATOM 2765 O O . GLU A 1 365 ? 0.078 -6.564 -1.531 1.00 98.00 365 GLU A O 1
ATOM 2770 N N . ALA A 1 366 ? -1.681 -5.209 -1.182 1.00 98.00 366 ALA A N 1
ATOM 2771 C CA . ALA A 1 366 ? -1.242 -4.739 0.132 1.00 98.00 366 ALA A CA 1
ATOM 2772 C C . ALA A 1 366 ? -1.189 -5.889 1.154 1.00 98.00 366 ALA A C 1
ATOM 2774 O O . ALA A 1 366 ? -0.349 -5.899 2.058 1.00 98.00 366 ALA A O 1
ATOM 2775 N N . ALA A 1 367 ? -2.044 -6.904 0.983 1.00 97.88 367 ALA A N 1
ATOM 2776 C CA . ALA A 1 367 ? -2.035 -8.098 1.808 1.00 97.88 367 ALA A CA 1
ATOM 2777 C C . ALA A 1 367 ? -0.887 -9.078 1.490 1.00 97.88 367 ALA A C 1
ATOM 2779 O O . ALA A 1 367 ? -0.614 -9.971 2.302 1.00 97.88 367 ALA A O 1
ATOM 2780 N N . SER A 1 368 ? -0.199 -8.928 0.356 1.00 97.56 368 SER A N 1
ATOM 2781 C CA . SER A 1 368 ? 0.832 -9.870 -0.089 1.00 97.56 368 SER A CA 1
ATOM 2782 C C . SER A 1 368 ? 2.040 -9.956 0.868 1.00 97.56 368 SER A C 1
ATOM 2784 O O . SER A 1 368 ? 2.291 -9.037 1.659 1.00 97.56 368 SER A O 1
ATOM 2786 N N . PRO A 1 369 ? 2.804 -11.063 0.832 1.00 97.19 369 PRO A N 1
ATOM 2787 C CA . PRO A 1 369 ? 4.134 -11.149 1.438 1.00 97.19 369 PRO A CA 1
ATOM 2788 C C . PRO A 1 369 ? 5.124 -10.117 0.870 1.00 97.19 369 PRO A C 1
ATOM 2790 O O . PRO A 1 369 ? 4.978 -9.663 -0.265 1.00 97.19 369 PRO A O 1
ATOM 2793 N N . VAL A 1 370 ? 6.157 -9.757 1.642 1.00 96.75 370 VAL A N 1
ATOM 2794 C CA . VAL A 1 370 ? 7.135 -8.718 1.249 1.00 96.75 370 VAL A CA 1
ATOM 2795 C C . VAL A 1 370 ? 8.009 -9.100 0.047 1.00 96.75 370 VAL A C 1
ATOM 2797 O O . VAL A 1 370 ? 8.452 -8.212 -0.675 1.00 96.75 370 VAL A O 1
ATOM 2800 N N . ASP A 1 371 ? 8.192 -10.397 -0.222 1.00 96.06 371 ASP A N 1
ATOM 2801 C CA . ASP A 1 371 ? 8.922 -10.921 -1.387 1.00 96.06 371 ASP A CA 1
ATOM 2802 C C . ASP A 1 371 ? 8.167 -10.766 -2.721 1.00 96.06 371 ASP A C 1
ATOM 2804 O O . ASP A 1 371 ? 8.751 -10.972 -3.786 1.00 96.06 371 ASP A O 1
ATOM 2808 N N . ARG A 1 372 ? 6.881 -10.389 -2.689 1.00 96.94 372 ARG A N 1
ATOM 2809 C CA . ARG A 1 372 ? 6.088 -10.138 -3.900 1.00 96.94 372 ARG A CA 1
ATOM 2810 C C . ARG A 1 372 ? 6.333 -8.742 -4.466 1.00 96.94 372 ARG A C 1
ATOM 2812 O O . ARG A 1 372 ? 6.489 -7.766 -3.726 1.00 96.94 372 ARG A O 1
ATOM 2819 N N . VAL A 1 373 ? 6.293 -8.635 -5.790 1.00 97.56 373 VAL A N 1
ATOM 2820 C CA . VAL A 1 373 ? 6.300 -7.364 -6.516 1.00 97.56 373 VAL A CA 1
ATOM 2821 C C . VAL A 1 373 ? 4.857 -6.928 -6.773 1.00 97.56 373 VAL A C 1
ATOM 2823 O O . VAL A 1 373 ? 4.051 -7.687 -7.309 1.00 97.56 373 VAL A O 1
ATOM 2826 N N . VAL A 1 374 ? 4.532 -5.704 -6.362 1.00 98.31 374 VAL A N 1
ATOM 2827 C CA . VAL A 1 374 ? 3.195 -5.093 -6.415 1.00 98.31 374 VAL A CA 1
ATOM 2828 C C . VAL A 1 374 ? 3.315 -3.617 -6.835 1.00 98.31 374 VAL A C 1
ATOM 2830 O O . VAL A 1 374 ? 4.423 -3.078 -6.821 1.00 98.31 374 VAL A O 1
ATOM 2833 N N . PRO A 1 375 ? 2.228 -2.933 -7.233 1.00 98.50 375 PRO A N 1
ATOM 2834 C CA . PRO A 1 375 ? 2.237 -1.492 -7.494 1.00 98.50 375 PRO A CA 1
ATOM 2835 C C . PRO A 1 375 ? 2.749 -0.673 -6.300 1.00 98.50 375 PRO A C 1
ATOM 2837 O O . PRO A 1 375 ? 2.586 -1.071 -5.144 1.00 98.50 375 PRO A O 1
ATOM 2840 N N . LEU A 1 376 ? 3.347 0.497 -6.561 1.00 98.50 376 LEU A N 1
ATOM 2841 C CA . LEU A 1 376 ? 4.012 1.292 -5.515 1.00 98.50 376 LEU A CA 1
ATOM 2842 C C . LEU A 1 376 ? 3.067 1.739 -4.383 1.00 98.50 376 LEU A C 1
ATOM 2844 O O . LEU A 1 376 ? 3.491 1.757 -3.226 1.00 98.50 376 LEU A O 1
ATOM 2848 N N . VAL A 1 377 ? 1.795 2.055 -4.674 1.00 98.25 377 VAL A N 1
ATOM 2849 C CA . VAL A 1 377 ? 0.787 2.339 -3.625 1.00 98.25 377 VAL A CA 1
ATOM 2850 C C . VAL A 1 377 ? 0.553 1.114 -2.739 1.00 98.25 377 VAL A C 1
ATOM 2852 O O . VAL A 1 377 ? 0.637 1.217 -1.515 1.00 98.25 377 VAL A O 1
ATOM 2855 N N . SER A 1 378 ? 0.315 -0.050 -3.347 1.00 98.38 378 SER A N 1
ATOM 2856 C CA . SER A 1 378 ? 0.061 -1.308 -2.640 1.00 98.38 378 SER A CA 1
ATOM 2857 C C . SER A 1 378 ? 1.273 -1.735 -1.798 1.00 98.38 378 SER A C 1
ATOM 2859 O O . SER A 1 378 ? 1.111 -2.207 -0.675 1.00 98.38 378 SER A O 1
ATOM 2861 N N . MET A 1 379 ? 2.499 -1.479 -2.276 1.00 98.62 379 MET A N 1
ATOM 2862 C CA . MET A 1 379 ? 3.744 -1.663 -1.516 1.00 98.62 379 MET A CA 1
ATOM 2863 C C . MET A 1 379 ? 3.814 -0.753 -0.278 1.00 98.62 379 MET A C 1
ATOM 2865 O O . MET A 1 379 ? 4.160 -1.217 0.809 1.00 98.62 379 MET A O 1
ATOM 2869 N N . ALA A 1 380 ? 3.448 0.525 -0.412 1.00 98.62 380 ALA A N 1
ATOM 2870 C CA . ALA A 1 380 ? 3.402 1.455 0.714 1.00 98.62 380 ALA A CA 1
ATOM 2871 C C . ALA A 1 380 ? 2.360 1.020 1.762 1.00 98.62 380 ALA A C 1
ATOM 2873 O O . ALA A 1 380 ? 2.653 0.979 2.957 1.00 98.62 380 ALA A O 1
ATOM 2874 N N . HIS A 1 381 ? 1.157 0.630 1.325 1.00 98.50 381 HIS A N 1
ATOM 2875 C CA . HIS A 1 381 ? 0.100 0.116 2.207 1.00 98.50 381 HIS A CA 1
ATOM 2876 C C . HIS A 1 381 ? 0.489 -1.203 2.885 1.00 98.50 381 HIS A C 1
ATOM 2878 O O . HIS A 1 381 ? 0.243 -1.360 4.082 1.00 98.50 381 HIS A O 1
ATOM 2884 N N . ARG A 1 382 ? 1.186 -2.101 2.175 1.00 98.44 382 ARG A N 1
ATOM 2885 C CA . ARG A 1 382 ? 1.805 -3.308 2.745 1.00 98.44 382 ARG A CA 1
ATOM 2886 C C . ARG A 1 382 ? 2.784 -2.957 3.864 1.00 98.44 382 ARG A C 1
ATOM 2888 O O . ARG A 1 382 ? 2.708 -3.556 4.933 1.00 98.44 382 ARG A O 1
ATOM 2895 N N . ARG A 1 383 ? 3.662 -1.965 3.675 1.00 98.38 383 ARG A N 1
ATOM 2896 C CA . ARG A 1 383 ? 4.590 -1.513 4.730 1.00 98.38 383 ARG A CA 1
ATOM 2897 C C . ARG A 1 383 ? 3.875 -0.865 5.913 1.00 98.38 383 ARG A C 1
ATOM 2899 O O . ARG A 1 383 ? 4.203 -1.187 7.049 1.00 98.38 383 ARG A O 1
ATOM 2906 N N . PHE A 1 384 ? 2.820 -0.087 5.685 1.00 98.56 384 PHE A N 1
ATOM 2907 C CA . PHE A 1 384 ? 1.985 0.412 6.783 1.00 98.56 384 PHE A CA 1
ATOM 2908 C C . PHE A 1 384 ? 1.336 -0.737 7.580 1.00 98.56 384 PHE A C 1
ATOM 2910 O O . PHE A 1 384 ? 1.267 -0.695 8.811 1.00 98.56 384 PHE A O 1
ATOM 2917 N N . ARG A 1 385 ? 0.912 -1.813 6.902 1.00 98.12 385 ARG A N 1
ATOM 2918 C CA . ARG A 1 385 ? 0.415 -3.025 7.565 1.00 98.12 385 ARG A CA 1
ATOM 2919 C C . ARG A 1 385 ? 1.497 -3.712 8.400 1.00 98.12 385 ARG A C 1
ATOM 2921 O O . ARG A 1 385 ? 1.229 -4.030 9.556 1.00 98.12 385 ARG A O 1
ATOM 2928 N N . GLU A 1 386 ? 2.667 -3.978 7.816 1.00 97.94 386 GLU A N 1
ATOM 2929 C CA . GLU A 1 386 ? 3.765 -4.697 8.481 1.00 97.94 386 GLU A CA 1
ATOM 2930 C C . GLU A 1 386 ? 4.320 -3.931 9.683 1.00 97.94 386 GLU A C 1
ATOM 2932 O O . GLU A 1 386 ? 4.405 -4.498 10.768 1.00 97.94 386 GLU A O 1
ATOM 2937 N N . GLU A 1 387 ? 4.659 -2.653 9.506 1.00 98.06 387 GLU A N 1
ATOM 2938 C CA . GLU A 1 387 ? 5.420 -1.894 10.505 1.00 98.06 387 GLU A CA 1
ATOM 2939 C C . GLU A 1 387 ? 4.522 -1.116 11.486 1.00 98.06 387 GLU A C 1
ATOM 2941 O O . GLU A 1 387 ? 4.973 -0.789 12.576 1.00 98.06 387 GLU A O 1
ATOM 2946 N N . VAL A 1 388 ? 3.254 -0.822 11.150 1.00 97.69 388 VAL A N 1
ATOM 2947 C CA . VAL A 1 388 ? 2.333 -0.076 12.042 1.00 97.69 388 VAL A CA 1
ATOM 2948 C C . VAL A 1 388 ? 1.200 -0.962 12.551 1.00 97.69 388 VAL A C 1
ATOM 2950 O O . VAL A 1 388 ? 1.042 -1.156 13.756 1.00 97.69 388 VAL A O 1
ATOM 2953 N N . VAL A 1 389 ? 0.392 -1.528 11.651 1.00 97.56 389 VAL A N 1
ATOM 2954 C CA . VAL A 1 389 ? -0.861 -2.193 12.053 1.00 97.56 389 VAL A CA 1
ATOM 2955 C C . VAL A 1 389 ? -0.608 -3.538 12.735 1.00 97.56 389 VAL A C 1
ATOM 2957 O O . VAL A 1 389 ? -1.233 -3.817 13.759 1.00 97.56 389 VAL A O 1
ATOM 2960 N N . LYS A 1 390 ? 0.320 -4.365 12.236 1.00 95.94 390 LYS A N 1
ATOM 2961 C CA . LYS A 1 390 ? 0.648 -5.659 12.859 1.00 95.94 390 LYS A CA 1
ATOM 2962 C C . LYS A 1 390 ? 1.182 -5.509 14.293 1.00 95.94 390 LYS A C 1
ATOM 2964 O O . LYS A 1 390 ? 0.637 -6.199 15.152 1.00 95.94 390 LYS A O 1
ATOM 2969 N N . PRO A 1 391 ? 2.139 -4.614 14.616 1.00 96.00 391 PRO A N 1
ATOM 2970 C CA . PRO A 1 391 ? 2.555 -4.366 16.000 1.00 96.00 391 PRO A CA 1
ATOM 2971 C C . PRO A 1 391 ? 1.420 -3.910 16.923 1.00 96.00 391 PRO A C 1
ATOM 2973 O O . PRO A 1 391 ? 1.359 -4.341 18.071 1.00 96.00 391 PRO A O 1
ATOM 2976 N N . LEU A 1 392 ? 0.480 -3.095 16.432 1.00 95.06 392 LEU A N 1
ATOM 2977 C CA . LEU A 1 392 ? -0.674 -2.649 17.225 1.00 95.06 392 LEU A CA 1
ATOM 2978 C C . LEU A 1 392 ? -1.759 -3.734 17.387 1.00 95.06 392 LEU A C 1
ATOM 2980 O O . LEU A 1 392 ? -2.508 -3.712 18.368 1.00 95.06 392 LEU A O 1
ATOM 2984 N N . LEU A 1 393 ? -1.846 -4.683 16.447 1.00 94.44 393 LEU A N 1
ATOM 2985 C CA . LEU A 1 393 ? -2.685 -5.886 16.523 1.00 94.44 393 LEU A CA 1
ATOM 2986 C C . LEU A 1 393 ? -2.032 -7.040 17.298 1.00 94.44 393 LEU A C 1
ATOM 2988 O O . LEU A 1 393 ? -2.744 -7.940 17.750 1.00 94.44 393 LEU A O 1
ATOM 2992 N N . ALA A 1 394 ? -0.711 -7.030 17.471 1.00 92.69 394 ALA A N 1
ATOM 2993 C CA . ALA A 1 394 ? -0.001 -8.006 18.279 1.00 92.69 394 ALA A CA 1
ATOM 2994 C C . ALA A 1 394 ? -0.420 -7.893 19.752 1.00 92.69 394 ALA A C 1
ATOM 2996 O O . ALA A 1 394 ? -0.748 -6.819 20.263 1.00 92.69 394 ALA A O 1
ATOM 2997 N N . ALA A 1 395 ? -0.431 -9.029 20.449 1.00 80.25 395 ALA A N 1
ATOM 2998 C CA . ALA A 1 395 ? -0.778 -9.043 21.859 1.00 80.25 395 ALA A CA 1
ATOM 2999 C C . ALA A 1 395 ? 0.391 -8.521 22.704 1.00 80.25 395 ALA A C 1
ATOM 3001 O O . ALA A 1 395 ? 1.473 -9.110 22.676 1.00 80.25 395 ALA A O 1
ATOM 3002 N N . ALA A 1 396 ? 0.162 -7.485 23.516 1.00 66.50 396 ALA A N 1
ATOM 3003 C CA . ALA A 1 396 ? 1.207 -6.784 24.281 1.00 66.50 396 ALA A CA 1
ATOM 3004 C C . ALA A 1 396 ? 1.865 -7.617 25.413 1.00 66.50 396 ALA A C 1
ATOM 3006 O O . ALA A 1 396 ? 2.666 -7.096 26.180 1.00 66.50 396 ALA A O 1
ATOM 3007 N N . GLY A 1 397 ? 1.534 -8.908 25.531 1.00 55.84 397 GLY A N 1
ATOM 3008 C CA . GLY A 1 397 ? 2.052 -9.834 26.547 1.00 55.84 397 GLY A CA 1
ATOM 3009 C C . GLY A 1 397 ? 2.489 -11.197 25.997 1.00 55.84 397 GLY A C 1
ATOM 3010 O O . GLY A 1 397 ? 2.511 -12.168 26.745 1.00 55.84 397 GLY A O 1
ATOM 3011 N N . GLY A 1 398 ? 2.762 -11.299 24.689 1.00 48.41 398 GLY A N 1
ATOM 3012 C CA . GLY A 1 398 ? 3.125 -12.559 24.018 1.00 48.41 398 GLY A CA 1
ATOM 3013 C C . GLY A 1 398 ? 4.622 -12.791 23.784 1.00 48.41 398 GLY A C 1
ATOM 3014 O O . GLY A 1 398 ? 4.991 -13.855 23.289 1.00 48.41 398 GLY A O 1
ATOM 3015 N N . GLY A 1 399 ? 5.488 -11.823 24.104 1.00 51.12 399 GLY A N 1
ATOM 3016 C CA . GLY A 1 399 ? 6.936 -12.011 24.000 1.00 51.12 399 GLY A CA 1
ATOM 3017 C C . GLY A 1 399 ? 7.399 -13.145 24.927 1.00 51.12 399 GLY A C 1
ATOM 3018 O O . GLY A 1 399 ? 6.924 -13.210 26.064 1.00 51.12 399 GLY A O 1
ATOM 3019 N N . PRO A 1 400 ? 8.302 -14.045 24.491 1.00 48.16 400 PRO A N 1
ATOM 3020 C CA . PRO A 1 400 ? 8.822 -15.108 25.344 1.00 48.16 400 PRO A CA 1
ATOM 3021 C C . PRO A 1 400 ? 9.666 -14.495 26.466 1.00 48.16 400 PRO A C 1
ATOM 3023 O O . PRO A 1 400 ? 10.857 -14.241 26.302 1.00 48.16 400 PRO A O 1
ATOM 3026 N N . GLY A 1 401 ? 9.028 -14.236 27.609 1.00 46.25 401 GLY A N 1
ATOM 3027 C CA . GLY A 1 401 ? 9.681 -13.664 28.779 1.00 46.25 401 GLY A CA 1
ATOM 3028 C C . GLY A 1 401 ? 10.864 -14.539 29.217 1.00 46.25 401 GLY A C 1
ATOM 3029 O O . GLY A 1 401 ? 10.651 -15.725 29.506 1.00 46.25 401 GLY A O 1
ATOM 3030 N N . PRO A 1 402 ? 12.096 -13.996 29.290 1.00 45.66 402 PRO A N 1
ATOM 3031 C CA . PRO A 1 402 ? 13.277 -14.742 29.711 1.00 45.66 402 PRO A CA 1
ATOM 3032 C C . PRO A 1 402 ? 13.195 -15.025 31.218 1.00 45.66 402 PRO A C 1
ATOM 3034 O O . PRO A 1 402 ? 13.704 -14.277 32.044 1.00 45.66 402 PRO A O 1
ATOM 3037 N N . GLY A 1 403 ? 12.492 -16.096 31.587 1.00 47.25 403 GLY A N 1
ATOM 3038 C CA . GLY A 1 403 ? 12.221 -16.433 32.989 1.00 47.25 403 GLY A CA 1
ATOM 3039 C C . GLY A 1 403 ? 11.087 -17.434 33.213 1.00 47.25 403 GLY A C 1
ATOM 3040 O O . GLY A 1 403 ? 10.992 -18.006 34.297 1.00 47.25 403 GLY A O 1
ATOM 3041 N N . GLY A 1 404 ? 10.262 -17.713 32.196 1.00 44.66 404 GLY A N 1
ATOM 3042 C CA . GLY A 1 404 ? 9.227 -18.754 32.231 1.00 44.66 404 GLY A CA 1
ATOM 3043 C C . GLY A 1 404 ? 9.797 -20.176 32.207 1.00 44.66 404 GLY A C 1
ATOM 3044 O O . GLY A 1 404 ? 9.510 -20.938 31.287 1.00 44.66 404 GLY A O 1
ATOM 3045 N N . GLY A 1 405 ? 10.622 -20.529 33.197 1.00 47.41 405 GLY A N 1
ATOM 3046 C CA . GLY A 1 405 ? 11.270 -21.830 33.322 1.00 47.41 405 GLY A CA 1
ATOM 3047 C C . GLY A 1 405 ? 10.245 -22.958 33.379 1.00 47.41 405 GLY A C 1
ATOM 3048 O O . GLY A 1 405 ? 9.688 -23.265 34.436 1.00 47.41 405 GLY A O 1
ATOM 3049 N N . SER A 1 406 ? 10.021 -23.603 32.236 1.00 47.06 406 SER A N 1
ATOM 3050 C CA . SER A 1 406 ? 9.223 -24.813 32.112 1.00 47.06 406 SER A CA 1
ATOM 3051 C C . SER A 1 406 ? 9.905 -25.926 32.903 1.00 47.06 406 SER A C 1
ATOM 3053 O O . SER A 1 406 ? 10.767 -26.641 32.393 1.00 47.06 406 SER A O 1
ATOM 3055 N N . LYS A 1 407 ? 9.527 -26.054 34.187 1.00 51.88 407 LYS A N 1
ATOM 3056 C CA . LYS A 1 407 ? 10.001 -27.121 35.079 1.00 51.88 407 LYS A CA 1
ATOM 3057 C C . LYS A 1 407 ? 9.968 -28.435 34.296 1.00 51.88 407 LYS A C 1
ATOM 3059 O O . LYS A 1 407 ? 8.878 -28.811 33.848 1.00 51.88 407 LYS A O 1
ATOM 3064 N N . PRO A 1 408 ? 11.102 -29.141 34.122 1.00 48.59 408 PRO A N 1
ATOM 3065 C CA . PRO A 1 408 ? 11.101 -30.404 33.409 1.00 48.59 408 PRO A CA 1
ATOM 3066 C C . PRO A 1 408 ? 10.192 -31.356 34.179 1.00 48.59 408 PRO A C 1
ATOM 3068 O O . PRO A 1 408 ? 10.532 -31.825 35.266 1.00 48.59 408 PRO A O 1
ATOM 3071 N N . ARG A 1 409 ? 8.992 -31.602 33.640 1.00 54.62 409 ARG A N 1
ATOM 3072 C CA . ARG A 1 409 ? 8.004 -32.501 34.238 1.00 54.62 409 ARG A CA 1
ATOM 3073 C C . ARG A 1 409 ? 8.555 -33.913 34.115 1.00 54.62 409 ARG A C 1
ATOM 3075 O O . ARG A 1 409 ? 8.296 -34.601 33.130 1.00 54.62 409 ARG A O 1
ATOM 3082 N N . ALA A 1 410 ? 9.356 -34.299 35.107 1.00 55.34 410 ALA A N 1
ATOM 3083 C CA . ALA A 1 410 ? 10.105 -35.541 35.156 1.00 55.34 410 ALA A CA 1
ATOM 3084 C C . ALA A 1 410 ? 9.166 -36.724 34.906 1.00 55.34 410 ALA A C 1
ATOM 3086 O O . ALA A 1 410 ? 8.396 -37.153 35.771 1.00 55.34 410 ALA A O 1
ATOM 3087 N N . LYS A 1 411 ? 9.201 -37.230 33.672 1.00 57.25 411 LYS A N 1
ATOM 3088 C CA . LYS A 1 411 ? 8.333 -38.306 33.210 1.00 57.25 411 LYS A CA 1
ATOM 3089 C C . LYS A 1 411 ? 8.856 -39.600 33.827 1.00 57.25 411 LYS A C 1
ATOM 3091 O O . LYS A 1 411 ? 9.697 -40.266 33.231 1.00 57.25 411 LYS A O 1
ATOM 3096 N N . ARG A 1 412 ? 8.387 -39.930 35.041 1.00 52.19 412 ARG A N 1
ATOM 3097 C CA . ARG A 1 412 ? 8.646 -41.207 35.734 1.00 52.19 412 ARG A CA 1
ATOM 3098 C C . ARG A 1 412 ? 8.326 -42.362 34.780 1.00 52.19 412 ARG A C 1
ATOM 3100 O O . ARG A 1 412 ? 7.174 -42.765 34.641 1.00 52.19 412 ARG A O 1
ATOM 3107 N N . ARG A 1 413 ? 9.356 -42.898 34.121 1.00 48.94 413 ARG A N 1
ATOM 3108 C CA . ARG A 1 413 ? 9.266 -44.109 33.302 1.00 48.94 413 ARG A CA 1
ATOM 3109 C C . ARG A 1 413 ? 9.143 -45.301 34.250 1.00 48.94 413 ARG A C 1
ATOM 3111 O O . ARG A 1 413 ? 10.152 -45.842 34.687 1.00 48.94 413 ARG A O 1
ATOM 3118 N N . LYS A 1 414 ? 7.914 -45.712 34.575 1.00 54.69 414 LYS A N 1
ATOM 3119 C CA . LYS A 1 414 ? 7.672 -47.081 35.056 1.00 54.69 414 LYS A CA 1
ATOM 3120 C C . LYS A 1 414 ? 7.685 -47.996 33.826 1.00 54.69 414 LYS A C 1
ATOM 3122 O O . LYS A 1 414 ? 7.134 -47.629 32.791 1.00 54.69 414 LYS A O 1
ATOM 3127 N N . GLY A 1 415 ? 8.420 -49.102 33.903 1.00 53.34 415 GLY A N 1
ATOM 3128 C CA . GLY A 1 415 ? 8.786 -49.899 32.730 1.00 53.34 415 GLY A CA 1
ATOM 3129 C C . GLY A 1 415 ? 7.608 -50.587 32.032 1.00 53.34 415 GLY A C 1
ATOM 3130 O O . GLY A 1 415 ? 6.636 -50.976 32.671 1.00 53.34 415 GLY A O 1
ATOM 3131 N N . GLY A 1 416 ? 7.756 -50.781 30.721 1.00 46.56 416 GLY A N 1
ATOM 3132 C CA . GLY A 1 416 ? 6.916 -51.622 29.868 1.00 46.56 416 GLY A CA 1
ATOM 3133 C C . GLY A 1 416 ? 7.797 -52.177 28.748 1.00 46.56 416 GLY A C 1
ATOM 3134 O O . GLY A 1 416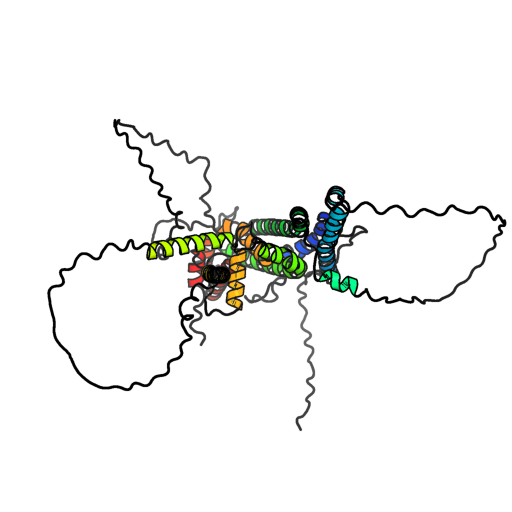 ? 8.485 -51.410 28.075 1.00 46.56 416 GLY A O 1
ATOM 3135 N N . LYS A 1 417 ? 7.872 -53.505 28.631 1.00 50.72 417 LYS A N 1
ATOM 3136 C CA . LYS A 1 417 ? 8.886 -54.240 27.858 1.00 50.72 417 LYS A CA 1
ATOM 3137 C C . LYS A 1 417 ? 8.224 -54.964 26.682 1.00 50.72 417 LYS A C 1
ATOM 3139 O O . LYS A 1 417 ? 7.288 -55.719 26.904 1.00 50.72 417 LYS A O 1
ATOM 3144 N N . GLY A 1 418 ? 8.791 -54.821 25.482 1.00 47.59 418 GLY A N 1
ATOM 3145 C CA . GLY A 1 418 ? 8.476 -55.657 24.313 1.00 47.59 418 GLY A CA 1
ATOM 3146 C C . GLY A 1 418 ? 7.539 -55.020 23.279 1.00 47.59 418 GLY A C 1
ATOM 3147 O O . GLY A 1 418 ? 6.652 -54.249 23.624 1.00 47.59 418 GLY A O 1
ATOM 3148 N N . GLY A 1 419 ? 7.760 -55.361 22.002 1.00 43.03 419 GLY A N 1
ATOM 3149 C CA . GLY A 1 419 ? 6.920 -54.939 20.873 1.00 43.03 419 GLY A CA 1
ATOM 3150 C C . GLY A 1 419 ? 7.712 -54.452 19.655 1.00 43.03 419 GLY A C 1
ATOM 3151 O O . GLY A 1 419 ? 7.764 -53.255 19.391 1.00 43.03 419 GLY A O 1
ATOM 3152 N N . ARG A 1 420 ? 8.325 -55.370 18.889 1.00 50.28 420 ARG A N 1
ATOM 3153 C CA . ARG A 1 420 ? 8.782 -55.059 17.520 1.00 50.28 420 ARG A CA 1
ATOM 3154 C C . ARG A 1 420 ? 7.549 -54.820 16.641 1.00 50.28 420 ARG A C 1
ATOM 3156 O O . ARG A 1 420 ? 6.663 -55.665 16.614 1.00 50.28 420 ARG A O 1
ATOM 3163 N N . GLY A 1 421 ? 7.530 -53.721 15.893 1.00 40.75 421 GLY A N 1
ATOM 3164 C CA . GLY A 1 421 ? 6.446 -53.403 14.964 1.00 40.75 421 GLY A CA 1
ATOM 3165 C C . GLY A 1 421 ? 6.800 -52.214 14.080 1.00 40.75 421 GLY A C 1
ATOM 3166 O O . GLY A 1 421 ? 6.405 -51.090 14.367 1.00 40.75 421 GLY A O 1
ATOM 3167 N N . VAL A 1 422 ? 7.568 -52.456 13.015 1.00 48.44 422 VAL A N 1
ATOM 3168 C CA . VAL A 1 422 ? 7.809 -51.442 11.979 1.00 48.44 422 VAL A CA 1
ATOM 3169 C C . VAL A 1 422 ? 6.521 -51.287 11.178 1.00 48.44 422 VAL A C 1
ATOM 3171 O O . VAL A 1 422 ? 6.127 -52.204 10.463 1.00 48.44 422 VAL A O 1
ATOM 3174 N N . LYS A 1 423 ? 5.862 -50.131 11.294 1.00 40.28 423 LYS A N 1
ATOM 3175 C CA . LYS A 1 423 ? 4.727 -49.764 10.444 1.00 40.28 423 LYS A CA 1
ATOM 3176 C C . LYS A 1 423 ? 5.000 -48.395 9.834 1.00 40.28 423 LYS A C 1
ATOM 3178 O O . LYS A 1 423 ? 4.897 -47.374 10.507 1.00 40.28 423 LYS A O 1
ATOM 3183 N N . VAL A 1 424 ? 5.404 -48.399 8.566 1.00 47.41 424 VAL A N 1
ATOM 3184 C CA . VAL A 1 424 ? 5.614 -47.180 7.780 1.00 47.41 424 VAL A CA 1
ATOM 3185 C C . VAL A 1 424 ? 4.234 -46.619 7.444 1.00 47.41 424 VAL A C 1
ATOM 3187 O O . VAL A 1 424 ? 3.491 -47.221 6.675 1.00 47.41 424 VAL A O 1
ATOM 3190 N N . GLY A 1 425 ? 3.864 -45.510 8.082 1.00 38.94 425 GLY A N 1
ATOM 3191 C CA . GLY A 1 425 ? 2.574 -44.846 7.899 1.00 38.94 425 GLY A CA 1
ATOM 3192 C C . GLY A 1 425 ? 2.784 -43.378 7.566 1.00 38.94 425 GLY A C 1
ATOM 3193 O O . GLY A 1 425 ? 2.918 -42.555 8.468 1.00 38.94 425 GLY A O 1
ATOM 3194 N N . ALA A 1 426 ? 2.830 -43.056 6.274 1.00 45.75 426 ALA A N 1
ATOM 3195 C CA . ALA A 1 426 ? 2.910 -41.682 5.796 1.00 45.75 426 ALA A CA 1
ATOM 3196 C C . ALA A 1 426 ? 1.536 -41.001 5.929 1.00 45.75 426 ALA A C 1
ATOM 3198 O O . ALA A 1 426 ? 0.714 -41.048 5.020 1.00 45.75 426 ALA A O 1
ATOM 3199 N N . GLY A 1 427 ? 1.284 -40.394 7.089 1.00 36.38 427 GLY A N 1
ATOM 3200 C CA . GLY A 1 427 ? 0.141 -39.515 7.327 1.00 36.38 427 GLY A CA 1
ATOM 3201 C C . GLY A 1 427 ? 0.618 -38.076 7.479 1.00 36.38 427 GLY A C 1
ATOM 3202 O O . GLY A 1 427 ? 0.988 -37.671 8.580 1.00 36.38 427 GLY A O 1
ATOM 3203 N N . ALA A 1 428 ? 0.629 -37.311 6.386 1.00 40.94 428 ALA A N 1
ATOM 3204 C CA . ALA A 1 428 ? 0.862 -35.873 6.456 1.00 40.94 428 ALA A CA 1
ATOM 3205 C C . ALA A 1 428 ? -0.339 -35.215 7.153 1.00 40.94 428 ALA A C 1
ATOM 3207 O O . ALA A 1 428 ? -1.456 -35.244 6.638 1.00 40.94 428 ALA A O 1
ATOM 3208 N N . ALA A 1 429 ? -0.119 -34.657 8.344 1.00 35.28 429 ALA A N 1
ATOM 3209 C CA . ALA A 1 429 ? -1.146 -33.884 9.030 1.00 35.28 429 ALA A CA 1
ATOM 3210 C C . ALA A 1 429 ? -1.422 -32.584 8.249 1.00 35.28 429 ALA A C 1
ATOM 3212 O O . ALA A 1 429 ? -0.465 -31.953 7.790 1.00 35.28 429 ALA A O 1
ATOM 3213 N N . PRO A 1 430 ? -2.691 -32.155 8.106 1.00 43.28 430 PRO A N 1
ATOM 3214 C CA . PRO A 1 430 ? -2.994 -30.855 7.523 1.00 43.28 430 PRO A CA 1
ATOM 3215 C C . PRO A 1 430 ? -2.391 -29.731 8.385 1.00 43.28 430 PRO A C 1
ATOM 3217 O O . PRO A 1 430 ? -2.257 -29.899 9.605 1.00 43.28 430 PRO A O 1
ATOM 3220 N N . PRO A 1 431 ? -2.033 -28.578 7.790 1.00 41.81 431 PRO A N 1
ATOM 3221 C CA . PRO A 1 431 ? -1.567 -27.430 8.557 1.00 41.81 431 PRO A CA 1
ATOM 3222 C C . PRO A 1 431 ? -2.648 -26.994 9.560 1.00 41.81 431 PRO A C 1
ATOM 3224 O O . PRO A 1 431 ? -3.840 -27.093 9.251 1.00 41.81 431 PRO A O 1
ATOM 3227 N N . PRO A 1 432 ? -2.270 -26.503 10.755 1.00 34.03 432 PRO A N 1
ATOM 3228 C CA . PRO A 1 432 ? -3.241 -26.042 11.736 1.00 34.03 432 PRO A CA 1
ATOM 3229 C C . PRO A 1 432 ? -4.030 -24.867 11.155 1.00 34.03 432 PRO A C 1
ATOM 3231 O O . PRO A 1 432 ? -3.471 -23.798 10.900 1.00 34.03 432 PRO A O 1
ATOM 3234 N N . SER A 1 433 ? -5.333 -25.064 10.954 1.00 37.84 433 SER A N 1
ATOM 3235 C CA . SER A 1 433 ? -6.242 -23.977 10.610 1.00 37.84 433 SER A CA 1
ATOM 3236 C C . SER A 1 433 ? -6.166 -22.899 11.689 1.00 37.84 433 SER A C 1
ATOM 3238 O O . SER A 1 433 ? -6.148 -23.195 12.888 1.00 37.84 433 SER A O 1
ATOM 3240 N N . ALA A 1 434 ? -6.095 -21.634 11.268 1.00 39.75 434 ALA A N 1
ATOM 3241 C CA . ALA A 1 434 ? -6.135 -20.509 12.191 1.00 39.75 434 ALA A CA 1
ATOM 3242 C C . ALA A 1 434 ? -7.411 -20.618 13.040 1.00 39.75 434 ALA A C 1
ATOM 3244 O O . ALA A 1 434 ? -8.517 -20.600 12.501 1.00 39.75 434 ALA A O 1
ATOM 3245 N N . GLY A 1 435 ? -7.246 -20.802 14.354 1.00 35.12 435 GLY A N 1
ATOM 3246 C CA . GLY A 1 435 ? -8.346 -21.186 15.236 1.00 35.12 435 GLY A CA 1
ATOM 3247 C C . GLY A 1 435 ? -9.503 -20.193 15.167 1.00 35.12 435 GLY A C 1
ATOM 3248 O O . GLY A 1 435 ? -9.320 -19.004 15.438 1.00 35.12 435 GLY A O 1
ATOM 3249 N N . SER A 1 436 ? -10.697 -20.684 14.828 1.00 37.91 436 SER A N 1
ATOM 3250 C CA . SER A 1 436 ? -11.919 -19.887 14.802 1.00 37.91 436 SER A CA 1
ATOM 3251 C C . SER A 1 436 ? -12.304 -19.476 16.224 1.00 37.91 436 SER A C 1
ATOM 3253 O O . SER A 1 436 ? -12.972 -20.197 16.960 1.00 37.91 436 SER A O 1
ATOM 3255 N N . ILE A 1 437 ? -11.875 -18.281 16.625 1.00 45.62 437 ILE A N 1
ATOM 3256 C CA . ILE A 1 437 ? -12.378 -17.633 17.836 1.00 45.62 437 ILE A CA 1
ATOM 3257 C C . ILE A 1 437 ? -13.845 -17.276 17.570 1.00 45.62 437 ILE A C 1
ATOM 3259 O O . ILE A 1 437 ? -14.124 -16.434 16.713 1.00 45.62 437 ILE A O 1
ATOM 3263 N N . SER A 1 438 ? -14.767 -17.935 18.277 1.00 44.47 438 SER A N 1
ATOM 3264 C CA . SER A 1 438 ? -16.214 -17.730 18.139 1.00 44.47 438 SER A CA 1
ATOM 3265 C C . SER A 1 438 ? -16.585 -16.252 18.287 1.00 44.47 438 SER A C 1
ATOM 3267 O O . SER A 1 438 ? -16.130 -15.578 19.214 1.00 44.47 438 SER A O 1
ATOM 3269 N N . ALA A 1 439 ? -17.407 -15.745 17.365 1.00 45.97 439 ALA A N 1
ATOM 3270 C CA . ALA A 1 439 ? -17.666 -14.311 17.221 1.00 45.97 439 ALA A CA 1
ATOM 3271 C C . ALA A 1 439 ? -18.481 -13.699 18.378 1.00 45.97 439 ALA A C 1
ATOM 3273 O O . ALA A 1 439 ? -18.405 -12.490 18.602 1.00 45.97 439 ALA A O 1
ATOM 3274 N N . ASP A 1 440 ? -19.215 -14.530 19.121 1.00 44.31 440 ASP A N 1
ATOM 3275 C CA . ASP A 1 440 ? -20.238 -14.094 20.082 1.00 44.31 440 ASP A CA 1
ATOM 3276 C C . ASP A 1 440 ? -19.726 -13.979 21.528 1.00 44.31 440 ASP A C 1
ATOM 3278 O O . ASP A 1 440 ? -20.390 -13.402 22.385 1.00 44.31 440 ASP A O 1
ATOM 3282 N N . GLY A 1 441 ? -18.508 -14.458 21.807 1.00 45.53 441 GLY A N 1
ATOM 3283 C CA . GLY A 1 441 ? -17.892 -14.466 23.142 1.00 45.53 441 GLY A CA 1
ATOM 3284 C C . GLY A 1 441 ? -17.387 -13.104 23.640 1.00 45.53 441 GLY A C 1
ATOM 3285 O O . GLY A 1 441 ? -16.285 -13.037 24.181 1.00 45.53 441 GLY A O 1
ATOM 3286 N N . TRP A 1 442 ? -18.133 -12.021 23.398 1.00 53.00 442 TRP A N 1
ATOM 3287 C CA . TRP A 1 442 ? -17.813 -10.657 23.859 1.00 53.00 442 TRP A CA 1
ATOM 3288 C C . TRP A 1 442 ? -18.820 -10.070 24.850 1.00 53.00 442 TRP A C 1
ATOM 3290 O O . TRP A 1 442 ? -18.500 -9.078 25.500 1.00 53.00 442 TRP A O 1
ATOM 3300 N N . ALA A 1 443 ? -19.982 -10.704 25.020 1.00 45.34 443 ALA A N 1
ATOM 3301 C CA . ALA A 1 443 ? -20.901 -10.407 26.110 1.00 45.34 443 ALA A CA 1
ATOM 3302 C C . ALA A 1 443 ? -20.659 -11.361 27.299 1.00 45.34 443 ALA A C 1
ATOM 3304 O O . ALA A 1 443 ? -20.511 -12.568 27.124 1.00 45.34 443 ALA A O 1
ATOM 3305 N N . GLU A 1 444 ? -20.619 -10.793 28.505 1.00 41.00 444 GLU A N 1
ATOM 3306 C CA . GLU A 1 444 ? -20.832 -11.451 29.811 1.00 41.00 444 GLU A CA 1
ATOM 3307 C C . GLU A 1 444 ? -19.896 -12.578 30.292 1.00 41.00 444 GLU A C 1
ATOM 3309 O O . GLU A 1 444 ? -20.089 -13.108 31.387 1.00 41.00 444 GLU A O 1
ATOM 3314 N N . ALA A 1 445 ? -18.790 -12.874 29.607 1.00 39.28 445 ALA A N 1
ATOM 3315 C CA . ALA A 1 445 ? -17.689 -13.589 30.258 1.00 39.28 445 ALA A CA 1
ATOM 3316 C C . ALA A 1 445 ? -16.964 -12.654 31.250 1.00 39.28 445 ALA A C 1
ATOM 3318 O O . ALA A 1 445 ? -15.964 -12.028 30.903 1.00 39.28 445 ALA A O 1
ATOM 3319 N N . GLY A 1 446 ? -17.437 -12.591 32.502 1.00 44.94 446 GLY A N 1
ATOM 3320 C CA . GLY A 1 446 ? -16.873 -11.790 33.606 1.00 44.94 446 GLY A CA 1
ATOM 3321 C C . GLY A 1 446 ? -15.439 -12.144 34.045 1.00 44.94 446 GLY A C 1
ATOM 3322 O O . GLY A 1 446 ? -15.014 -11.785 35.141 1.00 44.94 446 GLY A O 1
ATOM 3323 N N . SER A 1 447 ? -14.667 -12.847 33.214 1.00 44.66 447 SER A N 1
ATOM 3324 C CA . SER A 1 447 ? -13.222 -12.971 33.378 1.00 44.66 447 SER A CA 1
ATOM 3325 C C . SER A 1 447 ? -12.547 -11.676 32.920 1.00 44.66 447 SER A C 1
ATOM 3327 O O . SER A 1 447 ? -12.660 -11.318 31.749 1.00 44.66 447 SER A O 1
ATOM 3329 N N . GLY A 1 448 ? -11.799 -11.012 33.807 1.00 53.31 448 GLY A N 1
ATOM 3330 C CA . GLY A 1 448 ? -11.048 -9.771 33.540 1.00 53.31 448 GLY A CA 1
ATOM 3331 C C . GLY A 1 448 ? -9.858 -9.908 32.574 1.00 53.31 448 GLY A C 1
ATOM 3332 O O . GLY A 1 448 ? -8.783 -9.369 32.822 1.00 53.31 448 GLY A O 1
ATOM 3333 N N . VAL A 1 449 ? -10.016 -10.657 31.481 1.00 57.88 449 VAL A N 1
ATOM 3334 C CA . VAL A 1 449 ? -9.011 -10.831 30.431 1.00 57.88 449 VAL A CA 1
ATOM 3335 C C . VAL A 1 449 ? -9.071 -9.621 29.502 1.00 57.88 449 VAL A C 1
ATOM 3337 O O . VAL A 1 449 ? -9.887 -9.559 28.584 1.00 57.88 449 VAL A O 1
ATOM 3340 N N . LEU A 1 450 ? -8.190 -8.653 29.760 1.00 55.56 450 LEU A N 1
ATOM 3341 C CA . LEU A 1 450 ? -8.018 -7.445 28.949 1.00 55.56 450 LEU A CA 1
ATOM 3342 C C . LEU A 1 450 ? -7.923 -7.768 27.439 1.00 55.56 450 LEU A C 1
ATOM 3344 O O . LEU A 1 450 ? -7.316 -8.783 27.070 1.00 55.56 450 LEU A O 1
ATOM 3348 N N . PRO A 1 451 ? -8.464 -6.909 26.545 1.00 62.44 451 PRO A N 1
ATOM 3349 C CA . PRO A 1 451 ? -8.311 -7.087 25.104 1.00 62.44 451 PRO A CA 1
ATOM 3350 C C . PRO A 1 451 ? -6.827 -7.202 24.754 1.00 62.44 451 PRO A C 1
ATOM 3352 O O . PRO A 1 451 ? -6.023 -6.354 25.134 1.00 62.44 451 PRO A O 1
ATOM 3355 N N . LYS A 1 452 ? -6.457 -8.289 24.070 1.00 81.75 452 LYS A N 1
ATOM 3356 C CA . LYS A 1 452 ? -5.054 -8.720 23.994 1.00 81.75 452 LYS A CA 1
ATOM 3357 C C . LYS A 1 452 ? -4.138 -7.711 23.289 1.00 81.75 452 LYS A C 1
ATOM 3359 O O . LYS A 1 452 ? -2.967 -7.634 23.646 1.00 81.75 452 LYS A O 1
ATOM 3364 N N . SER A 1 453 ? -4.654 -6.972 22.304 1.00 91.94 453 SER A N 1
ATOM 3365 C CA . SER A 1 453 ? -3.891 -6.046 21.462 1.00 91.94 453 SER A CA 1
ATOM 3366 C C . SER A 1 453 ? -4.207 -4.576 21.736 1.00 91.94 453 SER A C 1
ATOM 3368 O O . SER A 1 453 ? -5.357 -4.214 22.000 1.00 91.94 453 SER A O 1
ATOM 3370 N N . ARG A 1 454 ? -3.184 -3.721 21.612 1.00 93.25 454 ARG A N 1
ATOM 3371 C CA . ARG A 1 454 ? -3.264 -2.270 21.855 1.00 93.25 454 ARG A CA 1
ATOM 3372 C C . ARG A 1 454 ? -4.320 -1.593 20.977 1.00 93.25 454 ARG A C 1
ATOM 3374 O O . ARG A 1 454 ? -5.116 -0.814 21.489 1.00 93.25 454 ARG A O 1
ATOM 3381 N N . LEU A 1 455 ? -4.416 -1.947 19.689 1.00 94.94 455 LEU A N 1
ATOM 3382 C CA . LEU A 1 455 ? -5.455 -1.395 18.809 1.00 94.94 455 LEU A CA 1
ATOM 3383 C C . LEU A 1 455 ? -6.867 -1.829 19.223 1.00 94.94 455 LEU A C 1
ATOM 3385 O O . LEU A 1 455 ? -7.788 -1.024 19.159 1.00 94.94 455 LEU A O 1
ATOM 3389 N N . ALA A 1 456 ? -7.063 -3.071 19.680 1.00 93.31 456 ALA A N 1
ATOM 3390 C CA . ALA A 1 456 ? -8.380 -3.509 20.147 1.00 93.31 456 ALA A CA 1
ATOM 3391 C C . ALA A 1 456 ? -8.778 -2.847 21.478 1.00 93.31 456 ALA A C 1
ATOM 3393 O O . ALA A 1 456 ? -9.962 -2.579 21.673 1.00 93.31 456 ALA A O 1
ATOM 3394 N N . ARG A 1 457 ? -7.815 -2.552 22.369 1.00 92.12 457 ARG A N 1
ATOM 3395 C CA . ARG A 1 457 ? -8.049 -1.720 23.565 1.00 92.12 457 ARG A CA 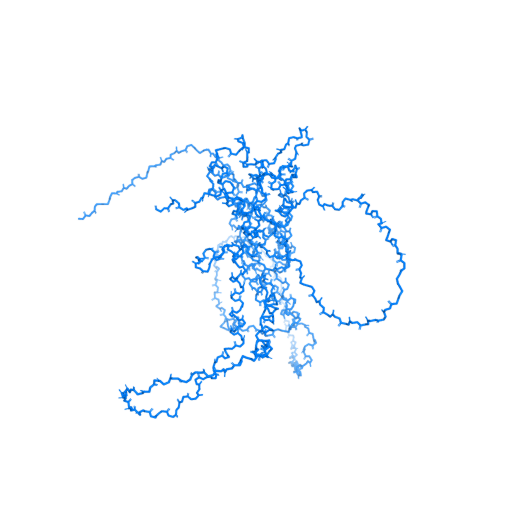1
ATOM 3396 C C . ARG A 1 457 ? -8.435 -0.295 23.180 1.00 92.12 457 ARG A C 1
ATOM 3398 O O . ARG A 1 457 ? -9.462 0.182 23.640 1.00 92.12 457 ARG A O 1
ATOM 3405 N N . ALA A 1 458 ? -7.677 0.327 22.279 1.00 93.88 458 ALA A N 1
ATOM 3406 C CA . ALA A 1 458 ? -7.948 1.666 21.763 1.00 93.88 458 ALA A CA 1
ATOM 3407 C C . ALA A 1 458 ? -9.316 1.795 21.087 1.00 93.88 458 ALA A C 1
ATOM 3409 O O . ALA A 1 458 ? -10.059 2.715 21.398 1.00 93.88 458 ALA A O 1
ATOM 3410 N N . VAL A 1 459 ? -9.684 0.850 20.216 1.00 94.31 459 VAL A N 1
ATOM 3411 C CA . VAL A 1 459 ? -11.009 0.817 19.577 1.00 94.31 459 VAL A CA 1
ATOM 3412 C C . VAL A 1 459 ? -12.122 0.617 20.604 1.00 94.31 459 VAL A C 1
ATOM 3414 O O . VAL A 1 459 ? -13.151 1.274 20.502 1.00 94.31 459 VAL A O 1
ATOM 3417 N N . LYS A 1 460 ? -11.927 -0.258 21.601 1.00 92.44 460 LYS A N 1
ATOM 3418 C CA . LYS A 1 460 ? -12.908 -0.454 22.676 1.00 92.44 460 LYS A CA 1
ATOM 3419 C C . LYS A 1 460 ? -13.106 0.839 23.476 1.00 92.44 460 LYS A C 1
ATOM 3421 O O . LYS A 1 460 ? -14.234 1.299 23.588 1.00 92.44 460 LYS A O 1
ATOM 3426 N N . ALA A 1 461 ? -12.014 1.435 23.958 1.00 92.00 461 ALA A N 1
ATOM 3427 C CA . ALA A 1 461 ? -12.035 2.695 24.695 1.00 92.00 461 ALA A CA 1
ATOM 3428 C C . ALA A 1 461 ? -12.694 3.808 23.869 1.00 92.00 461 ALA A C 1
ATOM 3430 O O . ALA A 1 461 ? -13.670 4.386 24.313 1.00 92.00 461 ALA A O 1
ATOM 3431 N N . PHE A 1 462 ? -12.252 4.027 22.628 1.00 92.50 462 PHE A N 1
ATOM 3432 C CA . PHE A 1 462 ? -12.802 5.056 21.740 1.00 92.50 462 PHE A CA 1
ATOM 3433 C C . PHE A 1 462 ? -14.309 4.910 21.461 1.00 92.50 462 PHE A C 1
ATOM 3435 O O . PHE A 1 462 ? -14.959 5.907 21.179 1.00 92.50 462 PHE A O 1
ATOM 3442 N N . ILE A 1 463 ? -14.870 3.695 21.502 1.00 91.94 463 ILE A N 1
ATOM 3443 C CA . ILE A 1 463 ? -16.303 3.450 21.261 1.00 91.94 463 ILE A CA 1
ATOM 3444 C C . ILE A 1 463 ? -17.138 3.577 22.545 1.00 91.94 463 ILE A C 1
ATOM 3446 O O . ILE A 1 463 ? -18.266 4.068 22.485 1.00 91.94 463 ILE A O 1
ATOM 3450 N N . GLU A 1 464 ? -16.615 3.106 23.681 1.00 90.75 464 GLU A N 1
ATOM 3451 C CA . GLU A 1 464 ? -17.323 3.082 24.972 1.00 90.75 464 GLU A CA 1
ATOM 3452 C C . GLU A 1 464 ? -17.216 4.403 25.749 1.00 90.75 464 GLU A C 1
ATOM 3454 O O . GLU A 1 464 ? -18.126 4.744 26.508 1.00 90.75 464 GLU A O 1
ATOM 3459 N N . ASP A 1 465 ? -16.127 5.146 25.551 1.00 88.50 465 ASP A N 1
ATOM 3460 C CA . ASP A 1 465 ? -15.889 6.452 26.153 1.00 88.50 465 ASP A CA 1
ATOM 3461 C C . ASP A 1 465 ? -16.831 7.504 25.540 1.00 88.50 465 ASP A C 1
ATOM 3463 O O . ASP A 1 465 ? -16.941 7.655 24.319 1.00 88.50 465 ASP A O 1
ATOM 3467 N N . LYS A 1 466 ? -17.562 8.207 26.410 1.00 88.31 466 LYS A N 1
ATOM 3468 C CA . LYS A 1 466 ? -18.513 9.259 26.026 1.00 88.31 466 LYS A CA 1
ATOM 3469 C C . LYS A 1 466 ? -17.869 10.640 25.970 1.00 88.31 466 LYS A C 1
ATOM 3471 O O . LYS A 1 466 ? -18.401 11.505 25.279 1.00 88.31 466 LYS A O 1
ATOM 3476 N N . ASP A 1 467 ? -16.761 10.823 26.679 1.00 86.69 467 ASP A N 1
ATOM 3477 C CA . ASP A 1 467 ? -16.041 12.087 26.792 1.00 86.69 467 ASP A CA 1
ATOM 3478 C C . ASP A 1 467 ? -15.048 12.241 25.624 1.00 86.69 467 ASP A C 1
ATOM 3480 O O . ASP A 1 467 ? -14.764 13.354 25.176 1.00 86.69 467 ASP A O 1
ATOM 3484 N N . PHE A 1 468 ? -14.584 11.122 25.051 1.00 76.38 468 PHE A N 1
ATOM 3485 C CA . PHE A 1 468 ? -13.806 11.095 23.810 1.00 76.38 468 PHE A CA 1
ATOM 3486 C C . PHE A 1 468 ? -14.657 10.901 22.537 1.00 76.38 468 PHE A C 1
ATOM 3488 O O . PHE A 1 468 ? -15.605 10.118 22.464 1.00 76.38 468 PHE A O 1
ATOM 3495 N N . GLY A 1 469 ? -14.250 11.591 21.464 1.00 63.69 469 GLY A N 1
ATOM 3496 C CA . GLY A 1 469 ? -14.720 11.328 20.096 1.00 63.69 469 GLY A CA 1
ATOM 3497 C C . GLY A 1 469 ? -15.974 12.080 19.634 1.00 63.69 469 GLY A C 1
ATOM 3498 O O . GLY A 1 469 ? -16.413 11.839 18.511 1.00 63.69 469 GLY A O 1
ATOM 3499 N N . GLY A 1 470 ? -16.518 12.995 20.443 1.00 83.62 470 GLY A N 1
ATOM 3500 C CA . GLY A 1 470 ? -17.682 13.811 20.079 1.00 83.62 470 GLY A CA 1
ATOM 3501 C C . GLY A 1 470 ? -19.004 13.039 20.144 1.00 83.62 470 GLY A C 1
ATOM 3502 O O . GLY A 1 470 ? -19.195 12.175 21.004 1.00 83.62 470 GLY A O 1
ATOM 3503 N N . ASP A 1 471 ? -19.930 13.357 19.241 1.00 91.19 471 ASP A N 1
ATOM 3504 C CA . ASP A 1 471 ? -21.237 12.698 19.186 1.00 91.19 471 ASP A CA 1
ATOM 3505 C C . ASP A 1 471 ? -21.116 11.208 18.822 1.00 91.19 471 ASP A C 1
ATOM 3507 O O . ASP A 1 471 ? -20.190 10.774 18.133 1.00 91.19 471 ASP A O 1
ATOM 3511 N N . GLU A 1 472 ? -22.105 10.398 19.214 1.00 91.19 472 GLU A N 1
ATOM 3512 C CA . GLU A 1 472 ? -22.141 8.961 18.888 1.00 91.19 472 GLU A CA 1
ATOM 3513 C C . GLU A 1 472 ? -22.026 8.700 17.374 1.00 91.19 472 GLU A C 1
ATOM 3515 O O . GLU A 1 472 ? -21.383 7.740 16.944 1.00 91.19 472 GLU A O 1
ATOM 3520 N N . GLN A 1 473 ? -22.594 9.593 16.559 1.00 90.69 473 GLN A N 1
ATOM 3521 C CA . GLN A 1 473 ? -22.500 9.540 15.103 1.00 90.69 473 GLN A CA 1
ATOM 3522 C C . GLN A 1 473 ? -21.063 9.752 14.600 1.00 90.69 473 GLN A C 1
ATOM 3524 O O . GLN A 1 473 ? -20.646 9.090 13.649 1.00 90.69 473 GLN A O 1
ATOM 3529 N N . GLN A 1 474 ? -20.286 10.620 15.256 1.00 89.38 474 GLN A N 1
ATOM 3530 C CA . GLN A 1 474 ? -18.878 10.846 14.934 1.00 89.38 474 GLN A CA 1
ATOM 3531 C C . GLN A 1 474 ? -18.035 9.620 15.312 1.00 89.38 474 GLN A C 1
ATOM 3533 O O . GLN A 1 474 ? -17.274 9.135 14.474 1.00 89.38 474 GLN A O 1
ATOM 3538 N N . ARG A 1 475 ? -18.251 9.026 16.498 1.00 91.31 475 ARG A N 1
ATOM 3539 C CA . ARG A 1 475 ? -17.613 7.749 16.879 1.00 91.31 475 ARG A CA 1
ATOM 3540 C C . ARG A 1 475 ? -17.901 6.627 15.872 1.00 91.31 475 ARG A C 1
ATOM 3542 O O . ARG A 1 475 ? -16.975 5.922 15.469 1.00 91.31 475 ARG A O 1
ATOM 3549 N N . LYS A 1 476 ? -19.154 6.477 15.419 1.00 91.69 476 LYS A N 1
ATOM 3550 C CA . LYS A 1 476 ? -19.541 5.493 14.384 1.00 91.69 476 LYS A CA 1
ATOM 3551 C C . LYS A 1 476 ? -18.871 5.761 13.037 1.00 91.69 476 LYS A C 1
ATOM 3553 O O . LYS A 1 476 ? -18.355 4.826 12.425 1.00 91.69 476 LYS A O 1
ATOM 3558 N N . ALA A 1 477 ? -18.815 7.021 12.600 1.00 91.69 477 ALA A N 1
ATOM 3559 C CA . ALA A 1 477 ? -18.120 7.408 11.374 1.00 91.69 477 ALA A CA 1
ATOM 3560 C C . ALA A 1 477 ? -16.623 7.050 11.436 1.00 91.69 477 ALA A C 1
ATOM 3562 O O . ALA A 1 477 ? -16.127 6.356 10.552 1.00 91.69 477 ALA A O 1
ATOM 3563 N N . THR A 1 478 ? -15.929 7.410 12.520 1.00 91.94 478 THR A N 1
ATOM 3564 C CA . THR A 1 478 ? -14.511 7.068 12.736 1.00 91.94 478 THR A CA 1
ATOM 3565 C C . THR A 1 478 ? -14.275 5.551 12.845 1.00 91.94 478 THR A C 1
ATOM 3567 O O . THR A 1 478 ? -13.253 5.043 12.381 1.00 91.94 478 THR A O 1
ATOM 3570 N N . ALA A 1 479 ? -15.221 4.784 13.400 1.00 93.81 479 ALA A N 1
ATOM 3571 C CA . ALA A 1 479 ? -15.141 3.320 13.434 1.00 93.81 479 ALA A CA 1
ATOM 3572 C C . ALA A 1 479 ? -15.287 2.686 12.033 1.00 93.81 479 ALA A C 1
ATOM 3574 O O . ALA A 1 479 ? -14.513 1.794 11.672 1.00 93.81 479 ALA A O 1
ATOM 3575 N N . ALA A 1 480 ? -16.237 3.167 11.224 1.00 94.06 480 ALA A N 1
ATOM 3576 C CA . ALA A 1 480 ? -16.404 2.747 9.831 1.00 94.06 480 ALA A CA 1
ATOM 3577 C C . ALA A 1 480 ? -15.180 3.123 8.976 1.00 94.06 480 ALA A C 1
ATOM 3579 O O . ALA A 1 480 ? -14.698 2.323 8.170 1.00 94.06 480 ALA A O 1
ATOM 3580 N N . GLU A 1 481 ? -14.625 4.308 9.214 1.00 93.88 481 GLU A N 1
ATOM 3581 C CA . GLU A 1 481 ? -13.403 4.795 8.590 1.00 93.88 481 GLU A CA 1
ATOM 3582 C C . GLU A 1 481 ? -12.197 3.898 8.906 1.00 93.88 481 GLU A C 1
ATOM 3584 O O . GLU A 1 481 ? -11.505 3.439 7.996 1.00 93.88 481 GLU A O 1
ATOM 3589 N N . LEU A 1 482 ? -11.998 3.537 10.178 1.00 95.94 482 LEU A N 1
ATOM 3590 C CA . LEU A 1 482 ? -10.963 2.582 10.575 1.00 95.94 482 LEU A CA 1
ATOM 3591 C C . LEU A 1 482 ? -11.158 1.207 9.920 1.00 95.94 482 LEU A C 1
ATOM 3593 O O . LEU A 1 482 ? -10.175 0.581 9.523 1.00 95.94 482 LEU A O 1
ATOM 3597 N N . ASN A 1 483 ? -12.398 0.736 9.746 1.00 96.25 483 ASN A N 1
ATOM 3598 C CA . ASN A 1 483 ? -12.661 -0.509 9.017 1.00 96.25 483 ASN A CA 1
ATOM 3599 C C . ASN A 1 483 ? -12.239 -0.418 7.538 1.00 96.25 483 ASN A C 1
ATOM 3601 O O . ASN A 1 483 ? -11.688 -1.381 6.996 1.00 96.25 483 ASN A O 1
ATOM 3605 N N . SER A 1 484 ? -12.467 0.736 6.904 1.00 95.62 484 SER A N 1
ATOM 3606 C CA . SER A 1 484 ? -12.027 1.025 5.535 1.00 95.62 484 SER A CA 1
ATOM 3607 C C . SER A 1 484 ? -10.499 1.027 5.433 1.00 95.62 484 SER A C 1
ATOM 3609 O O . SER A 1 484 ? -9.934 0.290 4.624 1.00 95.62 484 SER A O 1
ATOM 3611 N N . VAL A 1 485 ? -9.813 1.751 6.326 1.00 96.62 485 VAL A N 1
ATOM 3612 C CA . VAL A 1 485 ? -8.341 1.803 6.392 1.00 96.62 485 VAL A CA 1
ATOM 3613 C C . VAL A 1 485 ? -7.729 0.417 6.600 1.00 96.62 485 VAL A C 1
ATOM 3615 O O . VAL A 1 485 ? -6.801 0.048 5.880 1.00 96.62 485 VAL A O 1
ATOM 3618 N N . LEU A 1 486 ? -8.270 -0.386 7.525 1.00 97.50 486 LEU A N 1
ATOM 3619 C CA . LEU A 1 486 ? -7.825 -1.769 7.736 1.00 97.50 486 LEU A CA 1
ATOM 3620 C C . LEU A 1 486 ? -8.014 -2.631 6.476 1.00 97.50 486 LEU A C 1
ATOM 3622 O O . LEU A 1 486 ? -7.159 -3.465 6.182 1.00 97.50 486 LEU A O 1
ATOM 3626 N N . GLY A 1 487 ? -9.089 -2.414 5.712 1.00 96.88 487 GLY A N 1
ATOM 3627 C CA . GLY A 1 487 ? -9.289 -3.046 4.408 1.00 96.88 487 GLY A CA 1
ATOM 3628 C C . GLY A 1 487 ? -8.221 -2.654 3.387 1.00 96.88 487 GLY A C 1
ATOM 3629 O O . GLY A 1 487 ? -7.576 -3.540 2.834 1.00 96.88 487 GLY A O 1
ATOM 3630 N N . ILE A 1 488 ? -7.977 -1.350 3.208 1.00 97.44 488 ILE A N 1
ATOM 3631 C CA . ILE A 1 488 ? -7.003 -0.809 2.241 1.00 97.44 488 ILE A CA 1
ATOM 3632 C C . ILE A 1 488 ? -5.591 -1.355 2.494 1.00 97.44 488 ILE A C 1
ATOM 3634 O O . ILE A 1 488 ? -4.894 -1.720 1.552 1.00 97.44 488 ILE A O 1
ATOM 3638 N N . VAL A 1 489 ? -5.169 -1.471 3.758 1.00 98.12 489 VAL A N 1
ATOM 3639 C CA . VAL A 1 489 ? -3.855 -2.047 4.110 1.00 98.12 489 VAL A CA 1
ATOM 3640 C C . VAL A 1 489 ? -3.829 -3.581 4.091 1.00 98.12 489 VAL A C 1
ATOM 3642 O O . VAL A 1 489 ? -2.861 -4.186 4.540 1.00 98.12 489 VAL A O 1
ATOM 3645 N N . GLY A 1 490 ? -4.875 -4.236 3.585 1.00 97.38 490 GLY A N 1
ATOM 3646 C CA . GLY A 1 490 ? -4.892 -5.676 3.348 1.00 97.38 490 GLY A CA 1
ATOM 3647 C C . GLY A 1 490 ? -5.178 -6.546 4.574 1.00 97.38 490 GLY A C 1
ATOM 3648 O O . GLY A 1 490 ? -4.742 -7.699 4.611 1.00 97.38 490 GLY A O 1
ATOM 3649 N N . ILE A 1 491 ? -5.904 -6.044 5.582 1.00 97.88 491 ILE A N 1
ATOM 3650 C CA . ILE A 1 491 ? -6.468 -6.887 6.650 1.00 97.88 491 ILE A CA 1
ATOM 3651 C C . ILE A 1 491 ? -7.772 -7.541 6.137 1.00 97.88 491 ILE A C 1
ATOM 3653 O O . ILE A 1 491 ? -8.709 -6.808 5.802 1.00 97.88 491 ILE A O 1
ATOM 3657 N N . PRO A 1 492 ? -7.885 -8.887 6.094 1.00 96.88 492 PRO A N 1
ATOM 3658 C CA . PRO A 1 492 ? -9.074 -9.582 5.582 1.00 96.88 492 PRO A CA 1
ATOM 3659 C C . PRO A 1 492 ? -10.362 -9.216 6.324 1.00 96.88 492 PRO A C 1
ATOM 3661 O O . PRO A 1 492 ? -10.320 -8.900 7.517 1.00 96.88 492 PRO A O 1
ATOM 3664 N N . ILE A 1 493 ? -11.511 -9.295 5.645 1.00 96.19 493 ILE A N 1
ATOM 3665 C CA . ILE A 1 493 ? -12.815 -8.923 6.222 1.00 96.19 493 ILE A CA 1
ATOM 3666 C C . ILE A 1 493 ? -13.166 -9.763 7.462 1.00 96.19 493 ILE A C 1
ATOM 3668 O O . ILE A 1 493 ? -13.605 -9.220 8.474 1.00 96.19 493 ILE A O 1
ATOM 3672 N N . ASP A 1 494 ? -12.815 -11.053 7.455 1.00 95.62 494 ASP A N 1
ATOM 3673 C CA . ASP A 1 494 ? -13.010 -11.988 8.573 1.00 95.62 494 ASP A CA 1
ATOM 3674 C C . ASP A 1 494 ? -12.176 -11.675 9.825 1.00 95.62 494 ASP A C 1
ATOM 3676 O O . ASP A 1 494 ? -12.358 -12.302 10.880 1.00 95.62 494 ASP A O 1
ATOM 3680 N N . HIS A 1 495 ? -11.254 -10.713 9.761 1.00 95.88 495 HIS A N 1
ATOM 3681 C CA . HIS A 1 495 ? -10.459 -10.333 10.917 1.00 95.88 495 HIS A CA 1
ATOM 3682 C C . HIS A 1 495 ? -11.360 -9.848 12.063 1.00 95.88 495 HIS A C 1
ATOM 3684 O O . HIS A 1 495 ? -12.226 -8.991 11.888 1.00 95.88 495 HIS A O 1
ATOM 3690 N N . VAL A 1 496 ? -11.132 -10.373 13.272 1.00 94.44 496 VAL A N 1
ATOM 3691 C CA . VAL A 1 496 ? -12.029 -10.200 14.432 1.00 94.44 496 VAL A CA 1
ATOM 3692 C C . VAL A 1 496 ? -12.292 -8.725 14.774 1.00 94.44 496 VAL A C 1
ATOM 3694 O O . VAL A 1 496 ? -13.383 -8.392 15.229 1.00 94.44 496 VAL A O 1
ATOM 3697 N N . LEU A 1 497 ? -11.321 -7.834 14.539 1.00 95.19 497 LEU A N 1
ATOM 3698 C CA . LEU A 1 497 ? -11.509 -6.391 14.731 1.00 95.19 497 LEU A CA 1
ATOM 3699 C C . LEU A 1 497 ? -12.400 -5.760 13.644 1.00 95.19 497 LEU A C 1
ATOM 3701 O O . LEU A 1 497 ? -13.247 -4.936 13.975 1.00 95.19 497 LEU A O 1
ATOM 3705 N N . ARG A 1 498 ? -12.255 -6.166 12.372 1.00 96.12 498 ARG A N 1
ATOM 3706 C CA . ARG A 1 498 ? -13.043 -5.624 11.249 1.00 96.12 498 ARG A CA 1
ATOM 3707 C C . ARG A 1 498 ? -14.518 -5.997 11.387 1.00 96.12 498 ARG A C 1
ATOM 3709 O O . ARG A 1 498 ? -15.349 -5.098 11.434 1.00 96.12 498 ARG A O 1
ATOM 3716 N N . ARG A 1 499 ? -14.816 -7.276 11.657 1.00 95.56 499 ARG A N 1
ATOM 3717 C CA . ARG A 1 499 ? -16.174 -7.771 11.979 1.00 95.56 499 ARG A CA 1
ATOM 3718 C C . ARG A 1 499 ? -16.838 -7.104 13.191 1.00 95.56 499 ARG A C 1
ATOM 3720 O O . ARG A 1 499 ? -18.039 -7.265 13.388 1.00 95.56 499 ARG A O 1
ATOM 3727 N N . ARG A 1 500 ? -16.090 -6.396 14.048 1.00 93.25 500 ARG A N 1
ATOM 3728 C CA . ARG A 1 500 ? -16.681 -5.556 15.107 1.00 93.25 500 ARG A CA 1
ATOM 3729 C C . ARG A 1 500 ? -16.914 -4.135 14.653 1.00 93.25 500 ARG A C 1
ATOM 3731 O O . ARG A 1 500 ? -18.008 -3.644 14.876 1.00 93.25 500 ARG A O 1
ATOM 3738 N N . LEU A 1 501 ? -15.930 -3.502 14.017 1.00 95.25 501 LEU A N 1
ATOM 3739 C CA . LEU A 1 501 ? -16.084 -2.154 13.461 1.00 95.25 501 LEU A CA 1
ATOM 3740 C C . LEU A 1 501 ? -17.254 -2.090 12.464 1.00 95.25 501 LEU A C 1
ATOM 3742 O O . LEU A 1 501 ? -17.997 -1.119 12.454 1.00 95.25 501 LEU A O 1
ATOM 3746 N N . GLU A 1 502 ? -17.477 -3.164 11.707 1.00 94.75 502 GLU A N 1
ATOM 3747 C CA . GLU A 1 502 ? -18.630 -3.344 10.820 1.00 94.75 502 GLU A CA 1
ATOM 3748 C C . GLU A 1 502 ? -19.986 -3.272 11.547 1.00 94.75 502 GLU A C 1
ATOM 3750 O O . GLU A 1 502 ? -20.918 -2.692 11.006 1.00 94.75 502 GLU A O 1
ATOM 3755 N N . LYS A 1 503 ? -20.092 -3.734 12.805 1.00 93.00 503 LYS A N 1
ATOM 3756 C CA . LYS A 1 503 ? -21.318 -3.587 13.622 1.00 93.00 503 LYS A CA 1
ATOM 3757 C C . LYS A 1 503 ? -21.600 -2.139 14.050 1.00 93.00 503 LYS A C 1
ATOM 3759 O O . LYS A 1 503 ? -22.699 -1.856 14.516 1.00 93.00 503 LYS A O 1
ATOM 3764 N N . PHE A 1 504 ? -20.613 -1.248 13.939 1.00 89.62 504 PHE A N 1
ATOM 3765 C CA . PHE A 1 504 ? -20.744 0.185 14.224 1.00 89.62 504 PHE A CA 1
ATOM 3766 C C . PHE A 1 504 ? -20.850 1.036 12.955 1.00 89.62 504 PHE A C 1
ATOM 3768 O O . PHE A 1 504 ? -21.160 2.224 13.053 1.00 89.62 504 PHE A O 1
ATOM 3775 N N . ALA A 1 505 ? -20.618 0.452 11.776 1.00 86.38 505 ALA A N 1
ATOM 3776 C CA . ALA A 1 505 ? -20.916 1.121 10.522 1.00 86.38 505 ALA A CA 1
ATOM 3777 C C . ALA A 1 505 ? -22.438 1.334 10.411 1.00 86.38 505 ALA A C 1
ATOM 3779 O O . ALA A 1 505 ? -23.206 0.459 10.818 1.00 86.38 505 ALA A O 1
ATOM 3780 N N . PRO A 1 506 ? -22.901 2.481 9.886 1.00 82.25 506 PRO A N 1
ATOM 3781 C CA . PRO A 1 506 ? -24.323 2.684 9.655 1.00 82.25 506 PRO A CA 1
ATOM 3782 C C . PRO A 1 506 ? -24.817 1.647 8.642 1.00 82.25 506 PRO A C 1
ATOM 3784 O O . PRO A 1 506 ? -24.274 1.558 7.539 1.00 82.25 506 PRO A O 1
ATOM 3787 N N . SER A 1 507 ? -25.844 0.875 9.005 1.00 76.31 507 SER A N 1
ATOM 3788 C CA . SER A 1 507 ? -26.509 -0.044 8.080 1.00 76.31 507 SER A CA 1
ATOM 3789 C C . SER A 1 507 ? -26.965 0.739 6.851 1.00 76.31 507 SER A C 1
ATOM 3791 O O . SER A 1 507 ? -27.839 1.597 6.955 1.00 76.31 507 SER A O 1
ATOM 3793 N N . THR A 1 508 ? -26.402 0.447 5.679 1.00 64.75 508 THR A N 1
ATOM 3794 C CA . THR A 1 508 ? -26.691 1.152 4.414 1.00 64.75 508 THR A CA 1
ATOM 3795 C C . THR A 1 508 ? -28.077 0.823 3.836 1.00 64.75 508 THR A C 1
ATOM 3797 O O . THR A 1 508 ? -28.316 0.992 2.647 1.00 64.75 508 THR A O 1
ATOM 3800 N N . GLU A 1 509 ? -28.979 0.301 4.664 1.00 56.75 509 GLU A N 1
ATOM 3801 C CA . GLU A 1 509 ? -30.241 -0.343 4.291 1.00 56.75 509 GLU A CA 1
ATOM 3802 C C . GLU A 1 509 ? -31.437 0.631 4.307 1.00 56.75 509 GLU A C 1
ATOM 3804 O O . GLU A 1 509 ? -32.530 0.281 3.878 1.00 56.75 509 GLU A O 1
ATOM 3809 N N . THR A 1 510 ? -31.237 1.870 4.774 1.00 49.91 510 THR A N 1
ATOM 3810 C CA . THR A 1 510 ? -32.287 2.898 4.937 1.00 49.91 510 THR A CA 1
ATOM 3811 C C . THR A 1 510 ? -32.163 4.098 3.988 1.00 49.91 510 THR A C 1
ATOM 3813 O O . THR A 1 510 ? -32.809 5.120 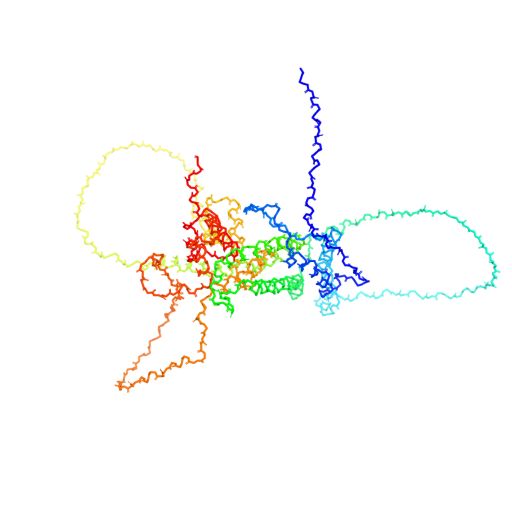4.208 1.00 49.91 510 THR A O 1
ATOM 3816 N N . ALA A 1 511 ? -31.360 3.987 2.925 1.00 45.75 511 ALA A N 1
ATOM 3817 C CA . ALA A 1 511 ? -31.228 5.002 1.874 1.00 45.75 511 ALA A CA 1
ATOM 3818 C C . ALA A 1 511 ? -31.744 4.473 0.521 1.00 45.75 511 ALA A C 1
ATOM 3820 O O . ALA A 1 511 ? -30.955 4.186 -0.382 1.00 45.75 511 ALA A O 1
ATOM 3821 N N . VAL A 1 512 ? -33.072 4.335 0.411 1.00 38.41 512 VAL A N 1
ATOM 3822 C CA . VAL A 1 512 ? -33.825 4.004 -0.817 1.00 38.41 512 VAL A CA 1
ATOM 3823 C C . VAL A 1 512 ? -34.987 4.981 -0.963 1.00 38.41 512 VAL A C 1
ATOM 3825 O O . VAL A 1 512 ? -35.690 5.176 0.053 1.00 38.41 512 VAL A O 1
#

Secondary structure (DSSP, 8-state):
--------------------PPPPBPPP---SS-GGGSHHHHHHHHHHHHHHHHTSPPPPPSS--TT--PPPPPBPHHHHHHHHHHHHHHHHHHHHHHHHHHHT-TTTTTTT--PPPPPP-PPPPPP--------------------------PPPPHHHHHTTTS-----HHHHHHHTTTTHHHHHHHHHHHHHHHHHHHHHSPPSB-TTT--BTHHHHHHHHHHHHHHHHHHHHHHHHHTHHHIIIIIHHHHHTT-SSS-HHHHHHHHHHHHHHHHHHHTT--PPPP---------------------------TTTTS--S--HHHHHHHHHHHHHHHHHGGGT--TT--HHHHHHHHHHHHHHS-TTS---HHHHHHHHHIIIIIHHHHSBTT-S--TT-------------------------PPP-------TTTTSS-------SBHHHHHHHHHHH-SSSSSSHHHHHHHHHHHHHHHHHTT--TTSTTHHHHGGGS--TTS--

Sequence (512 aa):
MPDKGKGKQREVNGSHDDVVASRPMSNPSAGSANPSASFPSLWNYVEPALTHIVRSPASPPPSPQPDANFKAPAIDVAYHMGIHTTVYNYFTASRYDVSAAIASSPSLAFAHGLAPPRKPREPEPDPEADDQSAPPSSAGSMSSVRSGKSISHRPPSLAASMAAMFPPVLPRDAAANANAHGSDLYTKLDSFYQETCTEILYSLPPETKPDTGEDNAAQLVPALLGSFYRFSSGARSVDRLLNYVNRHYVKRAVEEDRGWIRLIDVLDLVAQSLSLDDKIDLGLVDPPPATNSRSNAKKIERSRSGNNNNRANSSNSEALSTKSGNPREKIAMALRERRLTLLSQWGYKEDGDAESLARAEASAEAASPVDRVVPLVSMAHRRFREEVVKPLLAAAGGGPGPGGGSKPRAKRRKGGKGGRGVKVGAGAAPPPSAGSISADGWAEAGSGVLPKSRLARAVKAFIEDKDFGGDEQQRKATAAELNSVLGIVGIPIDHVLRRRLEKFAPSTETAV

InterPro domains:
  IPR016159 Cullin repeat-like-containing domain superfamily [SSF74788] (176-267)